Protein AF-A0A955J9H1-F1 (afdb_monomer)

Mean predicted aligned error: 7.07 Å

pLDDT: mean 87.99, std 12.72, range [28.25, 98.75]

Radius of gyration: 22.71 Å; Cα contacts (8 Å, |Δi|>4): 937; chains: 1; bounding box: 54×53×68 Å

Sequence (472 aa):
MTARARAFVGLGADEADPLRRLAEALASLDRLPETRVAAASRPRRTPYLGDDGRPLENAPLVTNAVVELSTRLAPEALLEALLHVEHQAGRVRDGRASRALDLDLLAWDQERRHGLLELPHPRLDERAFVLAPWAEVAPLFPVPWRDGDTLPVATAWARLEASDPSCAVGHEVLDPLPFPAREQPFVVLRTRAELAAWRDGLVGDVGLVPTMGALHAGHATLVQRAAACTDHVLATLFVNPLQFGAGEDLDRYPRTFDEDVALLRHHGAAAVYAPAVDDLYGPGFGTYVVPETLADLHEGAVRPGHFRGVLTIVLKLWMRARPSQAFFAWKDAQQLALVRRMVEDLDLPGRLVACPTRHAADGLALSSRNRYLDDSARARAARFPAALEEAATAIAAGAERDDALASLEARLRADGLAPDYVDLVHPERFLPVAPSSEPALLVAAVRVDGVRLLDNRFVADGTRVAVRGGSA

Nearest PDB structures (foldseek):
  3mxt-assembly1_A  TM=9.522E-01  e=4.681E-28  Campylobacter jejuni subsp. jejuni NCTC 11168 = ATCC 700819
  2x3f-assembly1_A  TM=9.465E-01  e=2.801E-28  Staphylococcus aureus subsp. aureus MRSA252
  2ejc-assembly1_A-2  TM=9.567E-01  e=3.140E-28  Thermotoga maritima
  3ag6-assembly1_B  TM=9.422E-01  e=2.646E-28  Staphylococcus aureus subsp. aureus NCTC 8325
  7tot-assembly1_B  TM=8.188E-01  e=1.124E-28  Bartonella henselae str. Houston-1

Foldseek 3Di:
DDAWKKWKKKKKFQDPCQLVLVLLLQVLQCVPPQKHFQDKFFWWWDFDADPQLAHDPPGGTMIMMMIIMGGPDDPVRSVVSSVVSQVVLPDDPDDPDGRSMDIDGQAIHPDQDDPPDGPNPPPPLSHLSRLVNVCQFFQQRWDADPPRDIGRSVLSNLVSCLVPVNSCPRGDGHDHRDHDWDADAEEEAAALVSLLVVLVPDDWFEEEEEDQDLDDVQSLSQLLNRVRNIVAYEYEHHLQPQLADVPGCSVVQDDPPVVRSVSNNRSGHNYYYYYDNCSLQPPPRDDWDDDPPLLCDDVNVVRPRNLRSLLRVVVVCCVSNVGQEYEDECQPQSSLLSNLCSCVVVVRHHYYHYGYFDADPLRQGDDSLLVVDDPLLNVLSSCLRVLQVVLLSCVQSPHAQVVSQVVSCVVCVVSQWHWPDWAKAQRNNRHHDDQDQGWIKIWTWTDHPNRIGIGIDTHNHHHGNDDPPDDD

Structure (mmCIF, N/CA/C/O backbone):
data_AF-A0A955J9H1-F1
#
_entry.id   AF-A0A955J9H1-F1
#
loop_
_atom_site.group_PDB
_atom_site.id
_atom_site.type_symbol
_atom_site.label_atom_id
_atom_site.label_alt_id
_atom_site.label_comp_id
_atom_site.label_asym_id
_atom_site.label_entity_id
_atom_site.label_seq_id
_atom_site.pdbx_PDB_ins_code
_atom_site.Cartn_x
_atom_site.Cartn_y
_atom_site.Cartn_z
_atom_site.occupancy
_atom_site.B_iso_or_equiv
_atom_site.auth_seq_id
_atom_site.auth_comp_id
_atom_site.auth_asym_id
_atom_site.auth_atom_id
_atom_site.pdbx_PDB_model_num
ATOM 1 N N . MET A 1 1 ? -24.949 6.489 8.539 1.00 51.16 1 MET A N 1
ATOM 2 C CA . MET A 1 1 ? -23.861 6.305 9.524 1.00 51.16 1 MET A CA 1
ATOM 3 C C . MET A 1 1 ? -22.796 7.343 9.225 1.00 51.16 1 MET A C 1
ATOM 5 O O . MET A 1 1 ? -22.542 7.580 8.050 1.00 51.16 1 MET A O 1
ATOM 9 N N . THR A 1 2 ? -22.235 7.989 10.244 1.00 59.22 2 THR A N 1
ATOM 10 C CA . THR A 1 2 ? -21.096 8.904 10.088 1.00 59.22 2 THR A CA 1
ATOM 11 C C . THR A 1 2 ? -19.901 8.146 9.505 1.00 59.22 2 THR A C 1
ATOM 13 O O . THR A 1 2 ? -19.651 6.987 9.857 1.00 59.22 2 THR A O 1
ATOM 16 N N . ALA A 1 3 ? -19.209 8.768 8.548 1.00 73.75 3 ALA A N 1
ATOM 17 C CA . ALA A 1 3 ? -18.000 8.201 7.964 1.00 73.75 3 ALA A CA 1
ATOM 18 C C . ALA A 1 3 ? -16.919 8.063 9.047 1.00 73.75 3 ALA A C 1
ATOM 20 O O . ALA A 1 3 ? -16.860 8.875 9.968 1.00 73.75 3 ALA A O 1
ATOM 21 N N . ARG A 1 4 ? -16.083 7.025 8.950 1.00 87.19 4 ARG A N 1
ATOM 22 C CA . ARG A 1 4 ? -14.901 6.908 9.809 1.00 87.19 4 ARG A CA 1
ATOM 23 C C . ARG A 1 4 ? -13.871 7.951 9.368 1.00 87.19 4 ARG A C 1
ATOM 25 O O . ARG A 1 4 ? -13.533 7.983 8.185 1.00 87.19 4 ARG A O 1
ATOM 32 N N . ALA A 1 5 ? -13.381 8.742 10.310 1.00 91.12 5 ALA A N 1
ATOM 33 C CA . ALA A 1 5 ? -12.280 9.675 10.130 1.00 91.12 5 ALA A CA 1
ATOM 34 C C . ALA A 1 5 ? -10.930 8.965 10.266 1.00 91.12 5 ALA A C 1
ATOM 36 O O . ALA A 1 5 ? -10.825 7.900 10.892 1.00 91.12 5 ALA A O 1
ATOM 37 N N . ARG A 1 6 ? -9.893 9.566 9.686 1.00 93.19 6 ARG A N 1
ATOM 38 C CA . ARG A 1 6 ? -8.493 9.164 9.843 1.00 93.19 6 ARG A CA 1
ATOM 39 C C . ARG A 1 6 ? -7.870 9.999 10.953 1.00 93.19 6 ARG A C 1
ATOM 41 O O . ARG A 1 6 ? -7.799 11.214 10.827 1.00 93.19 6 ARG A O 1
ATOM 48 N N . ALA A 1 7 ? -7.380 9.369 12.010 1.00 95.38 7 ALA A N 1
ATOM 49 C CA . ALA A 1 7 ? -6.625 10.050 13.058 1.00 95.38 7 ALA A CA 1
ATOM 50 C C . ALA A 1 7 ? -5.204 9.495 13.133 1.00 95.38 7 ALA A C 1
ATOM 52 O O . ALA A 1 7 ? -4.995 8.303 12.924 1.00 95.38 7 ALA A O 1
ATOM 53 N N . PHE A 1 8 ? -4.228 10.341 13.434 1.00 96.62 8 PHE A N 1
ATOM 54 C CA . PHE A 1 8 ? -2.826 9.949 13.562 1.00 96.62 8 PHE A CA 1
ATOM 55 C C . PHE A 1 8 ? -2.369 10.189 14.985 1.00 96.62 8 PHE A C 1
ATOM 57 O O . PHE A 1 8 ? -2.583 11.273 15.518 1.00 96.62 8 PHE A O 1
ATOM 64 N N . VAL A 1 9 ? -1.753 9.182 15.592 1.00 96.75 9 VAL A N 1
ATOM 65 C CA . VAL A 1 9 ? -1.289 9.225 16.976 1.00 96.75 9 VAL A CA 1
ATOM 66 C C . VAL A 1 9 ? 0.200 8.912 17.007 1.00 96.75 9 VAL A C 1
ATOM 68 O O . VAL A 1 9 ? 0.635 7.898 16.461 1.00 96.75 9 VAL A O 1
ATOM 71 N N . GLY A 1 10 ? 0.977 9.798 17.620 1.00 95.56 10 GLY A N 1
ATOM 72 C CA . GLY A 1 10 ? 2.379 9.581 17.940 1.00 95.56 10 GLY A CA 1
ATOM 73 C C . GLY A 1 10 ? 2.474 8.781 19.228 1.00 95.56 10 GLY A C 1
ATOM 74 O O . GLY A 1 10 ? 1.775 9.079 20.190 1.00 95.56 10 GLY A O 1
ATOM 75 N N . LEU A 1 11 ? 3.300 7.744 19.226 1.00 94.50 11 LEU A N 1
ATOM 76 C CA . LEU A 1 11 ? 3.568 6.892 20.373 1.00 94.50 11 LEU A CA 1
ATOM 77 C C . LEU A 1 11 ? 5.022 7.098 20.791 1.00 94.50 11 LEU A C 1
ATOM 79 O O . LEU A 1 11 ? 5.898 7.025 19.931 1.00 94.50 11 LEU A O 1
ATOM 83 N N . GLY A 1 12 ? 5.281 7.273 22.085 1.00 92.69 12 GLY A N 1
ATOM 84 C CA . GLY A 1 12 ? 6.629 7.363 22.652 1.00 92.69 12 GLY A CA 1
ATOM 85 C C . GLY A 1 12 ? 6.769 6.573 23.955 1.00 92.69 12 GLY A C 1
ATOM 86 O O . GLY A 1 12 ? 5.872 6.606 24.796 1.00 92.69 12 GLY A O 1
ATOM 87 N N . ALA A 1 13 ? 7.886 5.864 24.134 1.00 90.75 13 ALA A N 1
ATOM 88 C CA . ALA A 1 13 ? 8.219 5.164 25.381 1.00 90.75 13 ALA A CA 1
ATOM 89 C C . ALA A 1 13 ? 9.740 5.104 25.624 1.00 90.75 13 ALA A C 1
ATOM 91 O O . ALA A 1 13 ? 10.508 4.887 24.681 1.00 90.75 13 ALA A O 1
ATOM 92 N N . ASP A 1 14 ? 10.170 5.261 26.882 1.00 83.88 14 ASP A N 1
ATOM 93 C CA . ASP A 1 14 ? 11.590 5.286 27.295 1.00 83.88 14 ASP A CA 1
ATOM 94 C C . ASP A 1 14 ? 11.949 4.325 28.458 1.00 83.88 14 ASP A C 1
ATOM 96 O O . ASP A 1 14 ? 13.056 4.381 28.993 1.00 83.88 14 ASP A O 1
ATOM 100 N N . GLU A 1 15 ? 11.039 3.417 28.836 1.00 75.12 15 GLU A N 1
ATOM 101 C CA . GLU A 1 15 ? 11.240 2.416 29.901 1.00 75.12 15 GLU A CA 1
ATOM 102 C C . GLU A 1 15 ? 12.086 1.195 29.476 1.00 75.12 15 GLU A C 1
ATOM 104 O O . GLU A 1 15 ? 12.476 1.046 28.322 1.00 75.12 15 GLU A O 1
ATOM 109 N N . ALA A 1 16 ? 12.334 0.270 30.420 1.00 72.06 16 ALA A N 1
ATOM 110 C CA . ALA A 1 16 ? 13.153 -0.936 30.240 1.00 72.06 16 ALA A CA 1
ATOM 111 C C . ALA A 1 16 ? 12.717 -1.865 29.083 1.00 72.06 16 ALA A C 1
ATOM 113 O O . ALA A 1 16 ? 13.555 -2.593 28.553 1.00 72.06 16 ALA A O 1
ATOM 114 N N . ASP A 1 17 ? 11.438 -1.846 28.684 1.00 86.94 17 ASP A N 1
ATOM 115 C CA . ASP A 1 17 ? 10.927 -2.584 27.519 1.00 86.94 17 ASP A CA 1
ATOM 116 C C . ASP A 1 17 ? 9.950 -1.717 26.699 1.00 86.94 17 ASP A C 1
ATOM 118 O O . ASP A 1 17 ? 8.722 -1.849 26.813 1.00 86.94 17 ASP A O 1
ATOM 122 N N . PRO A 1 18 ? 10.480 -0.790 25.881 1.00 89.75 18 PRO A N 1
ATOM 123 C CA . PRO A 1 18 ? 9.659 0.182 25.180 1.00 89.75 18 PRO A CA 1
ATOM 124 C C . PRO A 1 18 ? 8.879 -0.465 24.026 1.00 89.75 18 PRO A C 1
ATOM 126 O O . PRO A 1 18 ? 7.766 -0.044 23.734 1.00 89.75 18 PRO A O 1
ATOM 129 N N . LEU A 1 19 ? 9.395 -1.534 23.405 1.00 91.56 19 LEU A N 1
ATOM 130 C CA . LEU A 1 19 ? 8.695 -2.238 22.325 1.00 91.56 19 LEU A CA 1
ATOM 131 C C . LEU A 1 19 ? 7.434 -2.940 22.823 1.00 91.56 19 LEU A C 1
ATOM 133 O O . LEU A 1 19 ? 6.373 -2.792 22.213 1.00 91.56 19 LEU A O 1
ATOM 137 N N . ARG A 1 20 ? 7.523 -3.664 23.946 1.00 91.38 20 ARG A N 1
ATOM 138 C CA . ARG A 1 20 ? 6.343 -4.271 24.572 1.00 91.38 20 ARG A CA 1
ATOM 139 C C . ARG A 1 20 ? 5.313 -3.209 24.934 1.00 91.38 20 ARG A C 1
ATOM 141 O O . ARG A 1 20 ? 4.128 -3.393 24.673 1.00 91.38 20 ARG A O 1
ATOM 148 N N . ARG A 1 21 ? 5.765 -2.075 25.468 1.00 91.50 21 ARG A N 1
ATOM 149 C CA . ARG A 1 21 ? 4.890 -0.965 25.841 1.00 91.50 21 ARG A CA 1
ATOM 150 C C . ARG A 1 21 ? 4.154 -0.366 24.641 1.00 91.50 21 ARG A C 1
ATOM 152 O O . ARG A 1 21 ? 2.946 -0.152 24.712 1.00 91.50 21 ARG A O 1
ATOM 159 N N . LEU A 1 22 ? 4.850 -0.145 23.525 1.00 94.00 22 LEU A N 1
ATOM 160 C CA . LEU A 1 22 ? 4.216 0.322 22.290 1.00 94.00 22 LEU A CA 1
ATOM 161 C C . LEU A 1 22 ? 3.229 -0.711 21.723 1.00 94.00 22 LEU A C 1
ATOM 163 O O . LEU A 1 22 ? 2.167 -0.336 21.227 1.00 94.00 22 LEU A O 1
ATOM 167 N N . ALA A 1 23 ? 3.535 -2.007 21.830 1.00 93.38 23 ALA A N 1
ATOM 168 C CA . ALA A 1 23 ? 2.625 -3.078 21.425 1.00 93.38 23 ALA A CA 1
ATOM 169 C C . ALA A 1 23 ? 1.344 -3.116 22.284 1.00 93.38 23 ALA A C 1
ATOM 171 O O . ALA A 1 23 ? 0.240 -3.243 21.752 1.00 93.38 23 ALA A O 1
ATOM 172 N N . GLU A 1 24 ? 1.469 -2.956 23.603 1.00 93.12 24 GLU A N 1
ATOM 173 C CA . GLU A 1 24 ? 0.333 -2.846 24.528 1.00 93.12 24 GLU A CA 1
ATOM 174 C C . GLU A 1 24 ? -0.518 -1.602 24.239 1.00 93.12 24 GLU A C 1
ATOM 176 O O . GLU A 1 24 ? -1.750 -1.682 24.246 1.00 93.12 24 GLU A O 1
ATOM 181 N N . ALA A 1 25 ? 0.125 -0.470 23.932 1.00 94.19 25 ALA A N 1
ATOM 182 C CA . ALA A 1 25 ? -0.559 0.750 23.520 1.00 94.19 25 ALA A CA 1
ATOM 183 C C . ALA A 1 25 ? -1.367 0.518 22.237 1.00 94.19 25 ALA A C 1
ATOM 185 O O . ALA A 1 25 ? -2.558 0.820 22.205 1.00 94.19 25 ALA A O 1
ATOM 186 N N . LEU A 1 26 ? -0.767 -0.102 21.215 1.00 95.00 26 LEU A N 1
ATOM 187 C CA . LEU A 1 26 ? -1.441 -0.425 19.956 1.00 95.00 26 LEU A CA 1
ATOM 188 C C . LEU A 1 26 ? -2.680 -1.309 20.173 1.00 95.00 26 LEU A C 1
ATOM 190 O O . LEU A 1 26 ? -3.746 -1.031 19.624 1.00 95.00 26 LEU A O 1
ATOM 194 N N . ALA A 1 27 ? -2.565 -2.338 21.018 1.00 93.69 27 ALA A N 1
ATOM 195 C CA . ALA A 1 27 ? -3.685 -3.210 21.367 1.00 93.69 27 ALA A CA 1
ATOM 196 C C . ALA A 1 27 ? -4.795 -2.469 22.135 1.00 93.69 27 ALA A C 1
ATOM 198 O O . ALA A 1 27 ? -5.977 -2.756 21.953 1.00 93.69 27 ALA A O 1
ATOM 199 N N . SER A 1 28 ? -4.440 -1.512 22.993 1.00 94.81 28 SER A N 1
ATOM 200 C CA . SER A 1 28 ? -5.416 -0.682 23.706 1.00 94.81 28 SER A CA 1
ATOM 201 C C . SER A 1 28 ? -6.119 0.311 22.781 1.00 94.81 28 SER A C 1
ATOM 203 O O . SER A 1 28 ? -7.335 0.456 22.889 1.00 94.81 28 SER A O 1
ATOM 205 N N . LEU A 1 29 ? -5.403 0.910 21.824 1.00 96.00 29 LEU A N 1
ATOM 206 C CA . LEU A 1 29 ? -5.981 1.791 20.804 1.00 96.00 29 LEU A CA 1
ATOM 207 C C . LEU A 1 29 ? -7.007 1.065 19.920 1.00 96.00 29 LEU A C 1
ATOM 209 O O . LEU A 1 29 ? -8.056 1.629 19.619 1.00 96.00 29 LEU A O 1
ATOM 213 N N . ASP A 1 30 ? -6.754 -0.192 19.539 1.00 94.06 30 ASP A N 1
ATOM 214 C CA . ASP A 1 30 ? -7.699 -0.981 18.725 1.00 94.06 30 ASP A CA 1
ATOM 215 C C . ASP A 1 30 ? -8.951 -1.427 19.500 1.00 94.06 30 ASP A C 1
ATOM 217 O O . ASP A 1 30 ? -9.972 -1.752 18.900 1.00 94.06 30 ASP A O 1
ATOM 221 N N . ARG A 1 31 ? -8.900 -1.408 20.839 1.00 93.69 31 ARG A N 1
ATOM 222 C CA . ARG A 1 31 ? -10.051 -1.697 21.713 1.00 93.69 31 ARG A CA 1
ATOM 223 C C . ARG A 1 31 ? -10.892 -0.468 22.047 1.00 93.69 31 ARG A C 1
ATOM 225 O O . ARG A 1 31 ? -11.924 -0.613 22.706 1.00 93.69 31 ARG A O 1
ATOM 232 N N . LEU A 1 32 ? -10.473 0.726 21.628 1.00 95.06 32 LEU A N 1
ATOM 233 C CA . LEU A 1 32 ? -11.249 1.937 21.868 1.00 95.06 32 LEU A CA 1
ATOM 234 C C . LEU A 1 32 ? -12.606 1.869 21.140 1.00 95.06 32 LEU A C 1
ATOM 236 O O . LEU A 1 32 ? -12.688 1.354 20.019 1.00 95.06 32 LEU A O 1
ATOM 240 N N . PRO A 1 33 ? -13.685 2.414 21.733 1.00 92.56 33 PRO A N 1
ATOM 241 C CA . PRO A 1 33 ? -14.999 2.431 21.102 1.00 92.56 33 PRO A CA 1
ATOM 242 C C . PRO A 1 33 ? -14.963 3.043 19.699 1.00 92.56 33 PRO A C 1
ATOM 244 O O . PRO A 1 33 ? -14.331 4.072 19.463 1.00 92.56 33 PRO A O 1
ATOM 247 N N . GLU A 1 34 ? -15.634 2.374 18.757 1.00 91.56 34 GLU A N 1
ATOM 248 C CA . GLU A 1 34 ? -15.752 2.771 17.346 1.00 91.56 34 GLU A CA 1
ATOM 249 C C . GLU A 1 34 ? -14.432 3.086 16.620 1.00 91.56 34 GLU A C 1
ATOM 251 O O . GLU A 1 34 ? -14.444 3.648 15.522 1.00 91.56 34 GLU A O 1
ATOM 256 N N . THR A 1 35 ? -13.307 2.659 17.182 1.00 94.06 35 THR A N 1
ATOM 257 C CA . THR A 1 35 ? -11.957 2.955 16.715 1.00 94.06 35 THR A CA 1
ATOM 258 C C . THR A 1 35 ? -11.275 1.663 16.302 1.00 94.06 35 THR A C 1
ATOM 260 O O . THR A 1 35 ? -11.540 0.598 16.849 1.00 94.06 35 THR A O 1
ATOM 263 N N . ARG A 1 36 ? -10.445 1.741 15.267 1.00 93.44 36 ARG A N 1
ATOM 264 C CA . ARG A 1 36 ? -9.690 0.611 14.735 1.00 93.44 36 ARG A CA 1
ATOM 265 C C . ARG A 1 36 ? -8.293 1.079 14.375 1.00 93.44 36 ARG A C 1
ATOM 267 O O . ARG A 1 36 ? -8.156 2.106 13.713 1.00 93.44 36 ARG A O 1
ATOM 274 N N . VAL A 1 37 ? -7.270 0.322 14.752 1.00 94.88 37 VAL A N 1
ATOM 275 C CA . VAL A 1 37 ? -5.908 0.548 14.261 1.00 94.88 37 VAL A CA 1
ATOM 276 C C . VAL A 1 37 ? -5.871 0.166 12.788 1.00 94.88 37 VAL A C 1
ATOM 278 O O . VAL A 1 37 ? -6.208 -0.957 12.417 1.00 94.88 37 VAL A O 1
ATOM 281 N N . ALA A 1 38 ? -5.485 1.120 11.947 1.00 92.56 38 ALA A N 1
ATOM 282 C CA . ALA A 1 38 ? -5.525 1.000 10.499 1.00 92.56 38 ALA A CA 1
ATOM 283 C C . ALA A 1 38 ? -4.140 0.881 9.863 1.00 92.56 38 ALA A C 1
ATOM 285 O O . ALA A 1 38 ? -4.013 0.291 8.792 1.00 92.56 38 ALA A O 1
ATOM 286 N N . ALA A 1 39 ? -3.108 1.423 10.498 1.00 91.81 39 ALA A N 1
ATOM 287 C CA . ALA A 1 39 ? -1.712 1.197 10.143 1.00 91.81 39 ALA A CA 1
ATOM 288 C C . ALA A 1 39 ? -0.812 1.593 11.320 1.00 91.81 39 ALA A C 1
ATOM 290 O O . ALA A 1 39 ? -1.215 2.382 12.172 1.00 91.81 39 ALA A O 1
ATOM 291 N N . ALA A 1 40 ? 0.406 1.062 11.355 1.00 94.00 40 ALA A N 1
ATOM 292 C CA . ALA A 1 40 ? 1.434 1.450 12.312 1.00 94.00 40 ALA A CA 1
ATOM 293 C C . ALA A 1 40 ? 2.795 1.468 11.609 1.00 94.00 40 ALA A C 1
ATOM 295 O O . ALA A 1 40 ? 3.090 0.568 10.815 1.00 94.00 40 ALA A O 1
ATOM 296 N N . SER A 1 41 ? 3.605 2.487 11.889 1.00 93.06 41 SER A N 1
ATOM 297 C CA . SER A 1 41 ? 4.987 2.557 11.420 1.00 93.06 41 SER A CA 1
ATOM 298 C C . SER A 1 41 ? 5.837 1.486 12.099 1.00 93.06 41 SER A C 1
ATOM 300 O O . SER A 1 41 ? 5.479 0.957 13.159 1.00 93.06 41 SER A O 1
ATOM 302 N N . ARG A 1 42 ? 7.022 1.211 11.551 1.00 91.19 42 ARG A N 1
ATOM 303 C CA . ARG A 1 42 ? 8.062 0.563 12.353 1.00 91.19 42 ARG A CA 1
ATOM 304 C C . ARG A 1 42 ? 8.459 1.501 13.502 1.00 91.19 42 ARG A C 1
ATOM 306 O O . ARG A 1 42 ? 8.536 2.718 13.284 1.00 91.19 42 ARG A O 1
ATOM 313 N N . PRO A 1 43 ? 8.687 0.979 14.719 1.00 92.69 43 PRO A N 1
ATOM 314 C CA . PRO A 1 43 ? 9.240 1.779 15.797 1.00 92.69 43 PRO A CA 1
ATOM 315 C C . PRO A 1 43 ? 10.642 2.250 15.434 1.00 92.69 43 PRO A C 1
ATOM 317 O O . PRO A 1 43 ? 11.403 1.536 14.779 1.00 92.69 43 PRO A O 1
ATOM 320 N N . ARG A 1 44 ? 10.989 3.450 15.878 1.00 91.81 44 ARG A N 1
ATOM 321 C CA . ARG A 1 44 ? 12.310 4.041 15.698 1.00 91.81 44 ARG A CA 1
ATOM 322 C C . ARG A 1 44 ? 12.858 4.428 17.052 1.00 91.81 44 ARG A C 1
ATOM 324 O O . ARG A 1 44 ? 12.179 5.130 17.798 1.00 91.81 44 ARG A O 1
ATOM 331 N N . ARG A 1 45 ? 14.070 3.992 17.377 1.00 90.12 45 ARG A N 1
ATOM 332 C CA . ARG A 1 45 ? 14.798 4.592 18.499 1.00 90.12 45 ARG A CA 1
ATOM 333 C C . ARG A 1 45 ? 15.361 5.916 18.035 1.00 90.12 45 ARG A C 1
ATOM 335 O O . ARG A 1 45 ? 15.885 5.978 16.935 1.00 90.12 45 ARG A O 1
ATOM 342 N N . THR A 1 46 ? 15.207 6.955 18.841 1.00 87.19 46 THR A N 1
ATOM 343 C CA . THR A 1 46 ? 15.736 8.294 18.575 1.00 87.19 46 THR A CA 1
ATOM 344 C C . THR A 1 46 ? 16.220 8.906 19.891 1.00 87.19 46 THR A C 1
ATOM 346 O O . THR A 1 46 ? 15.663 8.588 20.945 1.00 87.19 46 THR A O 1
ATOM 349 N N . PRO A 1 47 ? 17.229 9.787 19.885 1.00 83.06 47 PRO A N 1
ATOM 350 C CA . PRO A 1 47 ? 17.601 10.536 21.085 1.00 83.06 47 PRO A CA 1
ATOM 351 C C . PRO A 1 47 ? 16.471 11.481 21.523 1.00 83.06 47 PRO A C 1
ATOM 353 O O . PRO A 1 47 ? 15.647 11.897 20.703 1.00 83.06 47 PRO A O 1
ATOM 356 N N . TYR A 1 48 ? 16.437 11.855 22.807 1.00 80.81 48 TYR A N 1
ATOM 357 C CA . TYR A 1 48 ? 15.605 12.982 23.237 1.00 80.81 48 TYR A CA 1
ATOM 358 C C . TYR A 1 48 ? 16.024 14.263 22.515 1.00 80.81 48 T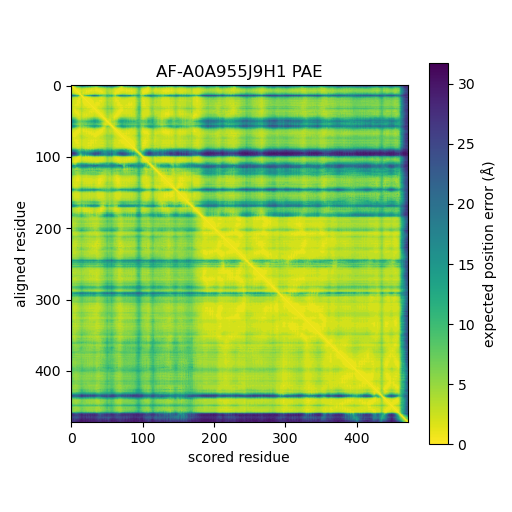YR A C 1
ATOM 360 O O . TYR A 1 48 ? 17.213 14.577 22.441 1.00 80.81 48 TYR A O 1
ATOM 368 N N . LEU A 1 49 ? 15.036 15.016 22.032 1.00 76.75 49 LEU A N 1
ATOM 369 C CA . LEU A 1 49 ? 15.263 16.319 21.417 1.00 76.75 49 LEU A CA 1
ATOM 370 C C . LEU A 1 49 ? 15.091 17.446 22.439 1.00 76.75 49 LEU A C 1
ATOM 372 O O . LEU A 1 49 ? 14.207 17.393 23.300 1.00 76.75 49 LEU A O 1
ATOM 376 N N . GLY A 1 50 ? 15.948 18.459 22.333 1.00 70.81 50 GLY A N 1
ATOM 377 C CA . GLY A 1 50 ? 15.833 19.717 23.055 1.00 70.81 50 GLY A CA 1
ATOM 378 C C . GLY A 1 50 ? 14.703 20.591 22.513 1.00 70.81 50 GLY A C 1
ATOM 379 O O . GLY A 1 50 ? 14.057 20.278 21.511 1.00 70.81 50 GLY A O 1
ATOM 380 N N . ASP A 1 51 ? 14.474 21.729 23.170 1.00 70.00 51 ASP A N 1
ATOM 381 C CA . ASP A 1 51 ? 13.460 22.701 22.740 1.00 70.00 51 ASP A CA 1
ATOM 382 C C . ASP A 1 51 ? 13.792 23.345 21.379 1.00 70.00 51 ASP A C 1
ATOM 384 O O . ASP A 1 51 ? 12.922 23.965 20.777 1.00 70.00 51 ASP A O 1
ATOM 388 N N . ASP A 1 52 ? 15.020 23.179 20.887 1.00 67.62 52 ASP A N 1
ATOM 389 C CA . ASP A 1 52 ? 15.515 23.589 19.570 1.00 67.62 52 ASP A CA 1
ATOM 390 C C . ASP A 1 52 ? 15.390 22.490 18.494 1.00 67.62 52 ASP A C 1
ATOM 392 O O . ASP A 1 52 ? 15.843 22.685 17.367 1.00 67.62 52 ASP A O 1
ATOM 396 N N . GLY A 1 53 ? 14.796 21.337 18.830 1.00 67.88 53 GLY A N 1
ATOM 397 C CA . GLY A 1 53 ? 14.620 20.209 17.912 1.00 67.88 53 GLY A CA 1
ATOM 398 C C . GLY A 1 53 ? 15.886 19.376 17.684 1.00 67.88 53 GLY A C 1
ATOM 399 O O . GLY A 1 53 ? 15.872 18.478 16.845 1.00 67.88 53 GLY A O 1
ATOM 400 N N . ARG A 1 54 ? 16.975 19.628 18.422 1.00 73.25 54 ARG A N 1
ATOM 401 C CA . ARG A 1 54 ? 18.249 18.910 18.252 1.00 73.25 54 ARG A CA 1
ATOM 402 C C . ARG A 1 54 ? 18.428 17.799 19.284 1.00 73.25 54 ARG A C 1
ATOM 404 O O . ARG A 1 54 ? 17.949 17.948 20.410 1.00 73.25 54 ARG A O 1
ATOM 411 N N . PRO A 1 55 ? 19.135 16.702 18.950 1.00 74.62 55 PRO A N 1
ATOM 412 C CA . PRO A 1 55 ? 19.502 15.681 19.924 1.00 74.62 55 PRO A CA 1
ATOM 413 C C . PRO A 1 55 ? 20.215 16.282 21.137 1.00 74.62 55 PRO A C 1
ATOM 415 O O . PRO A 1 55 ? 21.225 16.971 20.995 1.00 74.62 55 PRO A O 1
ATOM 418 N N . LEU A 1 56 ? 19.706 16.003 22.335 1.00 75.81 56 LEU A N 1
ATOM 419 C CA . LEU A 1 56 ? 20.389 16.349 23.576 1.00 75.81 56 LEU A CA 1
ATOM 420 C C . LEU A 1 56 ? 21.658 15.493 23.720 1.00 75.81 56 LEU A C 1
ATOM 422 O O . LEU A 1 56 ? 21.659 14.288 23.453 1.00 75.81 56 LEU A O 1
ATOM 426 N N . GLU A 1 57 ? 22.752 16.114 24.153 1.00 74.06 57 GLU A N 1
ATOM 427 C CA . GLU A 1 57 ? 24.026 15.421 24.336 1.00 74.06 57 GLU A CA 1
ATOM 428 C C . GLU A 1 57 ? 23.896 14.332 25.419 1.00 74.06 57 GLU A C 1
ATOM 430 O O . GLU A 1 57 ? 23.377 14.586 26.506 1.00 74.06 57 GLU A O 1
ATOM 435 N N . ASN A 1 58 ? 24.351 13.108 25.121 1.00 73.69 58 ASN A N 1
ATOM 436 C CA . ASN A 1 58 ? 24.227 11.926 25.993 1.00 73.69 58 ASN A CA 1
ATOM 437 C C . ASN A 1 58 ? 22.787 11.590 26.428 1.00 73.69 58 ASN A C 1
ATOM 439 O O . ASN A 1 58 ? 22.568 11.002 27.490 1.00 73.69 58 ASN A O 1
ATOM 443 N N . ALA A 1 59 ? 21.798 11.960 25.617 1.00 74.00 59 ALA A N 1
ATOM 444 C CA . ALA A 1 59 ? 20.408 11.682 25.918 1.00 74.00 59 ALA A CA 1
ATOM 445 C C . ALA A 1 59 ? 20.072 10.184 25.910 1.00 74.00 59 ALA A C 1
ATOM 447 O O . ALA A 1 59 ? 20.577 9.444 25.059 1.00 74.00 59 ALA A O 1
ATOM 448 N N . PRO A 1 60 ? 19.154 9.735 26.787 1.00 78.56 60 PRO A N 1
ATOM 449 C CA . PRO A 1 60 ? 18.569 8.415 26.645 1.00 78.56 60 PRO A CA 1
ATOM 450 C C . PRO A 1 60 ? 17.809 8.303 25.315 1.00 78.56 60 PRO A C 1
ATOM 452 O O . PRO A 1 60 ? 17.307 9.292 24.771 1.00 78.56 60 PRO A O 1
ATOM 455 N N . LEU A 1 61 ? 17.738 7.080 24.790 1.00 85.50 61 LEU A N 1
ATOM 456 C CA . LEU A 1 61 ? 16.966 6.783 23.589 1.00 85.50 61 LEU A CA 1
ATOM 457 C C . LEU A 1 61 ? 15.493 6.589 23.948 1.00 85.50 61 LEU A C 1
ATOM 459 O O . LEU A 1 61 ? 15.162 5.871 24.890 1.00 85.50 61 LEU A O 1
ATOM 463 N N . VAL A 1 62 ? 14.620 7.175 23.140 1.00 88.00 62 VAL A N 1
ATOM 464 C CA . VAL A 1 62 ? 13.169 6.986 23.179 1.00 88.00 62 VAL A CA 1
ATOM 465 C C . VAL A 1 62 ? 12.771 6.163 21.971 1.00 88.00 62 VAL A C 1
ATOM 467 O O . VAL A 1 62 ? 13.273 6.384 20.870 1.00 88.00 62 VAL A O 1
ATOM 470 N N . THR A 1 63 ? 11.865 5.211 22.158 1.00 92.31 63 THR A N 1
ATOM 471 C CA . THR A 1 63 ? 11.266 4.494 21.031 1.00 92.31 63 THR A CA 1
ATOM 472 C C . THR A 1 63 ? 9.982 5.197 20.622 1.00 92.31 63 THR A C 1
ATOM 474 O O . THR A 1 63 ? 9.057 5.300 21.426 1.00 92.31 63 THR A O 1
ATOM 477 N N . ASN A 1 64 ? 9.933 5.658 19.375 1.00 93.56 64 ASN A N 1
ATOM 478 C CA . ASN A 1 64 ? 8.822 6.398 18.796 1.00 93.56 64 ASN A CA 1
ATOM 479 C C . ASN A 1 64 ? 8.170 5.623 17.647 1.00 93.56 64 ASN A C 1
ATOM 481 O O . ASN A 1 64 ? 8.851 4.942 16.879 1.00 93.56 64 ASN A O 1
ATOM 485 N N . ALA A 1 65 ? 6.856 5.740 17.498 1.00 95.00 65 ALA A N 1
ATOM 486 C CA . ALA A 1 65 ? 6.112 5.210 16.358 1.00 95.00 65 ALA A CA 1
ATOM 487 C C . ALA A 1 65 ? 4.932 6.126 16.016 1.00 95.00 65 ALA A C 1
ATOM 489 O O . ALA A 1 65 ? 4.506 6.932 16.838 1.00 95.00 65 ALA A O 1
ATOM 490 N N . VAL A 1 66 ? 4.379 5.987 14.812 1.00 96.38 66 VAL A N 1
ATOM 491 C CA . VAL A 1 66 ? 3.128 6.652 14.424 1.00 96.38 66 VAL A CA 1
ATOM 492 C C . VAL A 1 66 ? 2.102 5.600 14.050 1.00 96.38 66 VAL A C 1
ATOM 494 O O . VAL A 1 66 ? 2.389 4.658 13.310 1.00 96.38 66 VAL A O 1
ATOM 497 N N . VAL A 1 67 ? 0.894 5.767 14.574 1.00 96.50 67 VAL A N 1
ATOM 498 C CA . VAL A 1 67 ? -0.246 4.888 14.335 1.00 96.50 67 VAL A CA 1
ATOM 499 C C . VAL A 1 67 ? -1.342 5.685 13.658 1.00 96.50 67 VAL A C 1
ATOM 501 O O . VAL A 1 67 ? -1.676 6.790 14.075 1.00 96.50 67 VAL A O 1
ATOM 504 N N . GLU A 1 68 ? -1.927 5.106 12.620 1.00 96.25 68 GLU A N 1
ATOM 505 C CA . GLU A 1 68 ? -3.152 5.617 12.030 1.00 96.25 68 GLU A CA 1
ATOM 506 C C . GLU A 1 68 ? -4.350 4.840 12.566 1.00 96.25 68 GLU A C 1
ATOM 508 O O . GLU A 1 68 ? -4.383 3.607 12.533 1.00 96.25 68 GLU A O 1
ATOM 513 N N . LEU A 1 69 ? -5.354 5.577 13.019 1.00 96.25 69 LEU A N 1
ATOM 514 C CA . LEU A 1 69 ? -6.625 5.084 13.514 1.00 96.25 69 LEU A CA 1
ATOM 515 C C . LEU A 1 69 ? -7.737 5.415 12.518 1.00 96.25 69 LEU A C 1
ATOM 517 O O . LEU A 1 69 ? -7.778 6.499 11.937 1.00 96.25 69 LEU A O 1
ATOM 521 N N . SER A 1 70 ? -8.678 4.490 12.363 1.00 94.19 70 SER A N 1
ATOM 522 C CA . SER A 1 70 ? -9.966 4.722 11.718 1.00 94.19 70 SER A CA 1
ATOM 523 C C . SER A 1 70 ? -11.046 4.774 12.792 1.00 94.19 70 SER A C 1
ATOM 525 O O . SER A 1 70 ? -11.355 3.755 13.415 1.00 94.19 70 SER A O 1
ATOM 527 N N . THR A 1 71 ? -11.612 5.952 13.041 1.00 94.62 71 THR A N 1
ATOM 528 C CA . THR A 1 71 ? -12.489 6.185 14.197 1.00 94.62 71 THR A CA 1
ATOM 529 C C . THR A 1 71 ? -13.752 6.956 13.834 1.00 94.62 71 THR A C 1
ATOM 531 O O . THR A 1 71 ? -13.778 7.688 12.850 1.00 94.62 71 THR A O 1
ATOM 534 N N . ARG A 1 72 ? -14.821 6.776 14.613 1.00 92.88 72 ARG A N 1
ATOM 535 C CA . ARG A 1 72 ? -16.004 7.657 14.586 1.00 92.88 72 ARG A CA 1
ATOM 536 C C . ARG A 1 72 ? -16.051 8.626 15.768 1.00 92.88 72 ARG A C 1
ATOM 538 O O . ARG A 1 72 ? -16.983 9.421 15.851 1.00 92.88 72 ARG A O 1
ATOM 545 N N . LEU A 1 73 ? -15.071 8.558 16.668 1.00 93.31 73 LEU A N 1
ATOM 546 C CA . LEU A 1 73 ? -14.954 9.493 17.777 1.00 93.31 73 LEU A CA 1
ATOM 547 C C . LEU A 1 73 ? -14.586 10.886 17.249 1.00 93.31 73 LEU A C 1
ATOM 549 O O . LEU A 1 73 ? -13.767 11.022 16.335 1.00 93.31 73 LEU A O 1
ATOM 553 N N . ALA A 1 74 ? -15.182 11.911 17.857 1.00 91.69 74 ALA A N 1
ATOM 554 C CA . ALA A 1 74 ? -14.751 13.293 17.673 1.00 91.69 74 ALA A CA 1
ATOM 555 C C . ALA A 1 74 ? -13.330 13.495 18.244 1.00 91.69 74 ALA A C 1
ATOM 557 O O . ALA A 1 74 ? -12.935 12.740 19.144 1.00 91.69 74 ALA A O 1
ATOM 558 N N . PRO A 1 75 ? -12.569 14.497 17.767 1.00 91.62 75 PRO A N 1
ATOM 559 C CA . PRO A 1 75 ? -11.204 14.752 18.225 1.00 91.62 75 PRO A CA 1
ATOM 560 C C . PRO A 1 75 ? -11.030 14.829 19.752 1.00 91.62 75 PRO A C 1
ATOM 562 O O . PRO A 1 75 ? -10.104 14.205 20.269 1.00 91.62 75 PRO A O 1
ATOM 565 N N . GLU A 1 76 ? -11.908 15.508 20.504 1.00 91.44 76 GLU A N 1
ATOM 566 C CA . GLU A 1 76 ? -11.781 15.592 21.972 1.00 91.44 76 GLU A CA 1
ATOM 567 C C . GLU A 1 76 ? -12.054 14.259 22.658 1.00 91.44 76 GLU A C 1
ATOM 569 O O . GLU A 1 76 ? -11.338 13.893 23.587 1.00 91.44 76 GLU A O 1
ATOM 574 N N . ALA A 1 77 ? -13.062 13.516 22.193 1.00 93.38 77 ALA A N 1
ATOM 575 C CA . ALA A 1 77 ? -13.386 12.202 22.742 1.00 93.38 77 ALA A CA 1
ATOM 576 C C . ALA A 1 77 ? -12.252 11.201 22.478 1.00 93.38 77 ALA A C 1
ATOM 578 O O . ALA A 1 77 ? -11.933 10.373 23.332 1.00 93.38 77 ALA A O 1
ATOM 579 N N . LEU A 1 78 ? -11.615 11.292 21.304 1.00 94.75 78 LEU A N 1
ATOM 580 C CA . LEU A 1 78 ? -10.419 10.515 21.011 1.00 94.75 78 LEU A CA 1
ATOM 581 C C . LEU A 1 78 ? -9.272 10.924 21.937 1.00 94.75 78 LEU A C 1
ATOM 583 O O . LEU A 1 78 ? -8.657 10.045 22.530 1.00 94.75 78 LEU A O 1
ATOM 587 N N . LEU A 1 79 ? -9.004 12.222 22.104 1.00 93.75 79 LEU A N 1
ATOM 588 C CA . LEU A 1 79 ? -7.959 12.686 23.014 1.00 93.75 79 LEU A CA 1
ATOM 589 C C . LEU A 1 79 ? -8.198 12.197 24.448 1.00 93.75 79 LEU A C 1
ATOM 591 O O . LEU A 1 79 ? -7.279 11.663 25.059 1.00 93.75 79 LEU A O 1
ATOM 595 N N . GLU A 1 80 ? -9.413 12.325 24.981 1.00 93.81 80 GLU A N 1
ATOM 596 C CA . GLU A 1 80 ? -9.761 11.826 26.316 1.00 93.81 80 GLU A CA 1
ATOM 597 C C . GLU A 1 80 ? -9.484 10.320 26.446 1.00 93.81 80 GLU A C 1
ATOM 599 O O . GLU A 1 80 ? -8.903 9.869 27.436 1.00 93.81 80 GLU A O 1
ATOM 604 N N . ALA A 1 81 ? -9.813 9.543 25.411 1.00 95.56 81 ALA A N 1
ATOM 605 C CA . ALA A 1 81 ? -9.498 8.123 25.364 1.00 95.56 81 ALA A CA 1
ATOM 606 C C . ALA A 1 81 ? -7.981 7.849 25.344 1.00 95.56 81 ALA A C 1
ATOM 608 O O . ALA A 1 81 ? -7.526 6.944 26.044 1.00 95.56 81 ALA A O 1
ATOM 609 N N . LEU A 1 82 ? -7.185 8.635 24.606 1.00 95.00 82 LEU A N 1
ATOM 610 C CA . LEU A 1 82 ? -5.719 8.528 24.618 1.00 95.00 82 LEU A CA 1
ATOM 611 C C . LEU A 1 82 ? -5.157 8.795 26.020 1.00 95.00 82 LEU A C 1
ATOM 613 O O . LEU A 1 82 ? -4.372 7.996 26.526 1.00 95.00 82 LEU A O 1
ATOM 617 N N . LEU A 1 83 ? -5.620 9.860 26.683 1.00 92.44 83 LEU A N 1
ATOM 618 C CA . LEU A 1 83 ? -5.228 10.200 28.056 1.00 92.44 83 LEU A CA 1
ATOM 619 C C . LEU A 1 83 ? -5.553 9.071 29.041 1.00 92.44 83 LEU A C 1
ATOM 621 O O . LEU A 1 83 ? -4.773 8.783 29.951 1.00 92.44 83 LEU A O 1
ATOM 625 N N . HIS A 1 84 ? -6.694 8.405 28.855 1.00 92.00 84 HIS A N 1
ATOM 626 C CA . HIS A 1 84 ? -7.061 7.252 29.666 1.00 92.00 84 HIS A CA 1
ATOM 627 C C . HIS A 1 84 ? -6.099 6.073 29.462 1.00 92.00 84 HIS A C 1
ATOM 629 O O . HIS A 1 84 ? -5.691 5.445 30.441 1.00 92.00 84 HIS A O 1
ATOM 635 N N . VAL A 1 85 ? -5.692 5.798 28.217 1.00 92.75 85 VAL A N 1
ATOM 636 C CA . VAL A 1 85 ? -4.691 4.762 27.907 1.00 92.75 85 VAL A CA 1
ATOM 637 C C . VAL A 1 85 ? -3.333 5.103 28.533 1.00 92.75 85 VAL A C 1
ATOM 639 O O . VAL A 1 85 ? -2.714 4.225 29.133 1.00 92.75 85 VAL A O 1
ATOM 642 N N . GLU A 1 86 ? -2.889 6.365 28.476 1.00 91.56 86 GLU A N 1
ATOM 643 C CA . GLU A 1 86 ? -1.660 6.810 29.158 1.00 91.56 86 GLU A CA 1
ATOM 644 C C . GLU A 1 86 ? -1.720 6.556 30.671 1.00 91.56 86 GLU A C 1
ATOM 646 O O . GLU A 1 86 ? -0.782 6.021 31.266 1.00 91.56 86 GLU A O 1
ATOM 651 N N . HIS A 1 87 ? -2.838 6.923 31.302 1.00 88.12 87 HIS A N 1
ATOM 652 C CA . HIS A 1 87 ? -3.036 6.743 32.737 1.00 88.12 87 HIS A CA 1
ATOM 653 C C . HIS A 1 87 ? -3.026 5.257 33.128 1.00 88.12 87 HIS A C 1
ATOM 655 O O . HIS A 1 87 ? -2.377 4.876 34.101 1.00 88.12 87 HIS A O 1
ATOM 661 N N . GLN A 1 88 ? -3.694 4.394 32.355 1.00 87.62 88 GLN A N 1
ATOM 662 C CA . GLN A 1 88 ? -3.664 2.941 32.567 1.00 87.62 88 GLN A CA 1
ATOM 663 C C . GLN A 1 88 ? -2.262 2.343 32.390 1.00 87.62 88 GLN A C 1
ATOM 665 O O . GLN A 1 88 ? -1.923 1.373 33.067 1.00 87.62 88 GLN A O 1
ATOM 670 N N . ALA A 1 89 ? -1.437 2.929 31.520 1.00 85.75 89 ALA A N 1
ATOM 671 C CA . ALA A 1 89 ? -0.041 2.542 31.344 1.00 85.75 89 ALA A CA 1
ATOM 672 C C . ALA A 1 89 ? 0.876 3.013 32.493 1.00 85.75 89 ALA A C 1
ATOM 674 O O . ALA A 1 89 ? 2.052 2.652 32.511 1.00 85.75 89 ALA A O 1
ATOM 675 N N . GLY A 1 90 ? 0.347 3.766 33.467 1.00 80.19 90 GLY A N 1
ATOM 676 C CA . GLY A 1 90 ? 1.069 4.220 34.656 1.00 80.19 90 GLY A CA 1
ATOM 677 C C . GLY A 1 90 ? 1.714 5.600 34.520 1.00 80.19 90 GLY A C 1
ATOM 678 O O . GLY A 1 90 ? 2.555 5.955 35.345 1.00 80.19 90 GLY A O 1
ATOM 679 N N . ARG A 1 91 ? 1.344 6.396 33.505 1.00 73.38 91 ARG A N 1
ATOM 680 C CA . ARG A 1 91 ? 1.887 7.749 33.326 1.00 73.38 91 ARG A CA 1
ATOM 681 C C . ARG A 1 91 ? 1.418 8.684 34.450 1.00 73.38 91 ARG A C 1
ATOM 683 O O . ARG A 1 91 ? 0.225 8.954 34.583 1.00 73.38 91 ARG A O 1
ATOM 690 N N . VAL A 1 92 ? 2.367 9.257 35.193 1.00 65.50 92 VAL A N 1
ATOM 691 C CA . VAL A 1 92 ? 2.139 10.342 36.164 1.00 65.50 92 VAL A CA 1
ATOM 692 C C . VAL A 1 92 ? 2.684 11.645 35.575 1.00 65.50 92 VAL A C 1
ATOM 694 O O . VAL A 1 92 ? 3.853 11.722 35.210 1.00 65.50 92 VAL A O 1
ATOM 697 N N . ARG A 1 93 ? 1.848 12.681 35.443 1.00 62.62 93 ARG A N 1
ATOM 698 C CA . ARG A 1 93 ? 2.238 13.975 34.849 1.00 62.62 93 ARG A CA 1
ATOM 699 C C . ARG A 1 93 ? 2.915 14.880 35.885 1.00 62.62 93 ARG A C 1
ATOM 701 O O . ARG A 1 93 ? 2.337 15.886 36.274 1.00 62.62 93 ARG A O 1
ATOM 708 N N . ASP A 1 94 ? 4.123 14.520 36.316 1.00 53.66 94 ASP A N 1
ATOM 709 C CA . ASP A 1 94 ? 4.933 15.308 37.263 1.00 53.66 94 ASP A CA 1
ATOM 710 C C . ASP A 1 94 ? 6.330 15.616 36.665 1.00 53.66 94 ASP A C 1
ATOM 712 O O . ASP A 1 94 ? 7.357 15.057 37.048 1.00 53.66 94 ASP A O 1
ATOM 716 N N . GLY A 1 95 ? 6.376 16.498 35.654 1.00 54.22 95 GLY A N 1
ATOM 717 C CA . GLY A 1 95 ? 7.617 16.998 35.028 1.00 54.22 95 GLY A CA 1
ATOM 718 C C . GLY A 1 95 ? 8.109 16.254 33.768 1.00 54.22 95 GLY A C 1
ATOM 719 O O . GLY A 1 95 ? 7.390 15.460 33.173 1.00 54.22 95 GLY A O 1
ATOM 720 N N . ARG A 1 96 ? 9.349 16.553 33.325 1.00 50.75 96 ARG A N 1
ATOM 721 C CA . ARG A 1 96 ? 10.025 15.965 32.133 1.00 50.75 96 ARG A CA 1
ATOM 722 C C . ARG A 1 96 ? 10.634 14.563 32.385 1.00 50.75 96 ARG A C 1
ATOM 724 O O . ARG A 1 96 ? 11.412 14.091 31.561 1.00 50.75 96 ARG A O 1
ATOM 731 N N . ALA A 1 97 ? 10.349 13.918 33.516 1.00 47.16 97 ALA A N 1
ATOM 732 C CA . ALA A 1 97 ? 10.979 12.654 33.906 1.00 47.16 97 ALA A CA 1
ATOM 733 C C . ALA A 1 97 ? 10.138 11.430 33.485 1.00 47.16 97 ALA A C 1
ATOM 735 O O . ALA A 1 97 ? 8.972 11.352 33.845 1.00 47.16 97 ALA A O 1
ATOM 736 N N . SER A 1 98 ? 10.776 10.489 32.771 1.00 52.00 98 SER A N 1
ATOM 737 C CA . SER A 1 98 ? 10.333 9.126 32.399 1.00 52.00 98 SER A CA 1
ATOM 738 C C . SER A 1 98 ? 8.941 9.003 31.751 1.00 52.00 98 SER A C 1
ATOM 740 O O . SER A 1 98 ? 7.904 9.058 32.412 1.00 52.00 98 SER A O 1
ATOM 742 N N . ARG A 1 99 ? 8.906 8.742 30.441 1.00 61.25 99 ARG A N 1
ATOM 743 C CA . ARG A 1 99 ? 7.688 8.466 29.661 1.00 61.25 99 ARG A CA 1
ATOM 744 C C . ARG A 1 99 ? 7.372 6.970 29.671 1.00 61.25 99 ARG A C 1
ATOM 746 O O . ARG A 1 99 ? 7.706 6.245 28.733 1.00 61.25 99 ARG A O 1
ATOM 753 N N . ALA A 1 100 ? 6.626 6.532 30.687 1.00 77.00 100 ALA A N 1
ATOM 754 C CA . ALA A 1 100 ? 6.038 5.190 30.690 1.00 77.00 100 ALA A CA 1
ATOM 755 C C . ALA A 1 100 ? 5.291 4.897 29.376 1.00 77.00 100 ALA A C 1
ATOM 757 O O . ALA A 1 100 ? 5.481 3.844 28.781 1.00 77.00 100 ALA A O 1
ATOM 758 N N . LEU A 1 101 ? 4.486 5.851 28.901 1.00 86.69 101 LEU A N 1
ATOM 759 C CA . LEU A 1 101 ? 3.886 5.888 27.567 1.00 86.69 101 LEU A CA 1
ATOM 760 C C . LEU A 1 101 ? 3.437 7.325 27.271 1.00 86.69 101 LEU A C 1
ATOM 762 O O . LEU A 1 101 ? 2.906 7.992 28.161 1.00 86.69 101 LEU A O 1
ATOM 766 N N . ASP A 1 102 ? 3.637 7.787 26.043 1.00 89.81 102 ASP A N 1
ATOM 767 C CA . ASP A 1 102 ? 3.244 9.104 25.533 1.00 89.81 102 ASP A CA 1
ATOM 768 C C . ASP A 1 102 ? 2.418 8.943 24.265 1.00 89.81 102 ASP A C 1
ATOM 770 O O . ASP A 1 102 ? 2.888 8.310 23.318 1.00 89.81 102 ASP A O 1
ATOM 774 N N . LEU A 1 103 ? 1.188 9.460 24.278 1.00 93.19 103 LEU A N 1
ATOM 775 C CA . LEU A 1 103 ? 0.252 9.386 23.161 1.00 93.19 103 LEU A CA 1
ATOM 776 C C . LEU A 1 103 ? -0.171 10.792 22.731 1.00 93.19 103 LEU A C 1
ATOM 778 O O . LEU A 1 103 ? -1.025 11.416 23.359 1.00 93.19 103 LEU A O 1
ATOM 782 N N . ASP A 1 104 ? 0.373 11.253 21.608 1.00 92.19 104 ASP A N 1
ATOM 783 C CA . ASP A 1 104 ? 0.060 12.564 21.040 1.00 92.19 104 ASP A CA 1
ATOM 784 C C . ASP A 1 104 ? -0.920 12.425 19.871 1.00 92.19 104 ASP A C 1
ATOM 786 O O . ASP A 1 104 ? -0.617 11.753 18.885 1.00 92.19 104 ASP A O 1
ATOM 790 N N . LEU A 1 105 ? -2.080 13.092 19.924 1.00 93.62 105 LEU A N 1
ATOM 791 C CA . LEU A 1 105 ? -2.958 13.213 18.755 1.00 93.62 105 LEU A CA 1
ATOM 792 C C . LEU A 1 105 ? -2.319 14.178 17.744 1.00 93.62 105 LEU A C 1
ATOM 794 O O . LEU A 1 105 ? -2.317 15.391 17.937 1.00 93.62 105 LEU A O 1
ATOM 798 N N . LEU A 1 106 ? -1.770 13.626 16.663 1.00 93.38 106 LEU A N 1
ATOM 799 C CA . LEU A 1 106 ? -1.000 14.358 15.661 1.00 93.38 106 LEU A CA 1
ATOM 800 C C . LEU A 1 106 ? -1.872 15.025 14.609 1.00 93.38 106 LEU A C 1
ATOM 802 O O . LEU A 1 106 ? -1.542 16.120 14.181 1.00 93.38 106 LEU A O 1
ATOM 806 N N . ALA A 1 107 ? -2.939 14.372 14.152 1.00 92.44 107 ALA A N 1
ATOM 807 C CA . ALA A 1 107 ? -3.883 14.932 13.186 1.00 92.44 107 ALA A CA 1
ATOM 808 C C . ALA A 1 107 ? -5.205 14.164 13.181 1.00 92.44 107 ALA A C 1
ATOM 810 O O . ALA A 1 107 ? -5.259 13.000 13.582 1.00 92.44 107 ALA A O 1
ATOM 811 N N . TRP A 1 108 ? -6.248 14.812 12.666 1.00 91.25 108 TRP A N 1
ATOM 812 C CA . TRP A 1 108 ? -7.570 14.238 12.440 1.00 91.25 108 TRP A CA 1
ATOM 813 C C . TRP A 1 108 ? -8.113 14.751 11.098 1.00 91.25 108 TRP A C 1
ATOM 815 O O . TRP A 1 108 ? -8.214 15.959 10.891 1.00 91.25 108 TRP A O 1
ATOM 825 N N . ASP A 1 109 ? -8.377 13.840 10.161 1.00 89.19 109 ASP A N 1
ATOM 826 C CA . ASP A 1 109 ? -8.671 14.100 8.747 1.00 89.19 109 ASP A CA 1
ATOM 827 C C . ASP A 1 109 ? -7.871 15.277 8.171 1.00 89.19 109 ASP A C 1
ATOM 829 O O . ASP A 1 109 ? -6.671 15.150 7.982 1.00 89.19 109 ASP A O 1
ATOM 833 N N . GLN A 1 110 ? -8.497 16.407 7.849 1.00 80.44 110 GLN A N 1
ATOM 834 C CA . GLN A 1 110 ? -7.826 17.632 7.385 1.00 80.44 110 GLN A CA 1
ATOM 835 C C . GLN A 1 110 ? -8.183 18.827 8.276 1.00 80.44 110 GLN A C 1
ATOM 837 O O . GLN A 1 110 ? -8.147 19.982 7.848 1.00 80.44 110 GLN A O 1
ATOM 842 N N . GLU A 1 111 ? -8.585 18.547 9.514 1.00 79.44 111 GLU A N 1
ATOM 843 C CA . GLU A 1 111 ? -9.045 19.556 10.452 1.00 79.44 111 GLU A CA 1
ATOM 844 C C . GLU A 1 111 ? -7.871 20.367 11.005 1.00 79.44 111 GLU A C 1
ATOM 846 O O . GLU A 1 111 ? -6.845 19.812 11.396 1.00 79.44 111 GLU A O 1
ATOM 851 N N . ARG A 1 112 ? -8.027 21.700 11.004 1.00 69.25 112 ARG A N 1
ATOM 852 C CA . ARG A 1 112 ? -6.973 22.640 11.421 1.00 69.25 112 ARG A CA 1
ATOM 853 C C . ARG A 1 112 ? -7.113 23.138 12.863 1.00 69.25 112 ARG A C 1
ATOM 855 O O . ARG A 1 112 ? -6.145 23.568 13.480 1.00 69.25 112 ARG A O 1
ATOM 862 N N . ARG A 1 113 ? -8.336 23.146 13.393 1.00 65.12 113 ARG A N 1
ATOM 863 C CA . ARG A 1 113 ? -8.653 23.481 14.787 1.00 65.12 113 ARG A CA 1
ATOM 864 C C . ARG A 1 113 ? -9.978 22.844 15.154 1.00 65.12 113 ARG A C 1
ATOM 866 O O . ARG A 1 113 ? -10.938 23.008 14.407 1.00 65.12 113 ARG A O 1
ATOM 873 N N . HIS A 1 114 ? -10.029 22.203 16.313 1.00 61.66 114 HIS A N 1
ATOM 874 C CA . HIS A 1 114 ? -11.259 21.649 16.863 1.00 61.66 114 HIS A CA 1
ATOM 875 C C . HIS A 1 114 ? -11.373 22.035 18.340 1.00 61.66 114 HIS A C 1
ATOM 877 O O . HIS A 1 114 ? -10.601 21.570 19.177 1.00 61.66 114 HIS A O 1
ATOM 883 N N . GLY A 1 115 ? -12.260 22.983 18.653 1.00 72.62 115 GLY A N 1
ATOM 884 C CA . GLY A 1 115 ? -12.369 23.546 20.001 1.00 72.62 115 GLY A CA 1
ATOM 885 C C . GLY A 1 115 ? -11.052 24.173 20.483 1.00 72.62 115 GLY A C 1
ATOM 886 O O . GLY A 1 115 ? -10.594 25.173 19.931 1.00 72.62 115 GLY A O 1
ATOM 887 N N . LEU A 1 116 ? -10.461 23.585 21.529 1.00 66.19 116 LEU A N 1
ATOM 888 C CA . LEU A 1 116 ? -9.160 23.979 22.095 1.00 66.19 116 LEU A CA 1
ATOM 889 C C . LEU A 1 116 ? -7.972 23.211 21.491 1.00 66.19 116 LEU A C 1
ATOM 891 O O . LEU A 1 116 ? -6.828 23.492 21.844 1.00 66.19 116 LEU A O 1
ATOM 895 N N . LEU A 1 117 ? -8.226 22.241 20.609 1.00 75.88 117 LEU A N 1
ATOM 896 C CA . LEU A 1 117 ? -7.192 21.442 19.963 1.00 75.88 117 LEU A CA 1
ATOM 897 C C . LEU A 1 117 ? -6.672 22.138 18.713 1.00 75.88 117 LEU A C 1
ATOM 899 O O . LEU A 1 117 ? -7.428 22.471 17.796 1.00 75.88 117 LEU A O 1
ATOM 903 N N . GLU A 1 118 ? -5.355 22.308 18.671 1.00 78.25 118 GLU A N 1
ATOM 904 C CA . GLU A 1 118 ? -4.627 22.681 17.466 1.00 78.25 118 GLU A CA 1
ATOM 905 C C . GLU A 1 118 ? -4.162 21.402 16.768 1.00 78.25 118 GLU A C 1
ATOM 907 O O . GLU A 1 118 ? -3.362 20.638 17.310 1.00 78.25 118 GLU A O 1
ATOM 912 N N . LEU A 1 119 ? -4.737 21.150 15.591 1.00 80.94 119 LEU A N 1
ATOM 913 C CA . LEU A 1 119 ? -4.451 19.991 14.754 1.00 80.94 119 LEU A CA 1
ATOM 914 C C . LEU A 1 119 ? -4.036 20.480 13.360 1.00 80.94 119 LEU A C 1
ATOM 916 O O . LEU A 1 119 ? -4.578 21.459 12.879 1.00 80.94 119 LEU A O 1
ATOM 920 N N . PRO A 1 120 ? -3.114 19.822 12.659 1.00 79.31 120 PRO A N 1
ATOM 921 C CA . PRO A 1 120 ? -2.139 18.888 13.193 1.00 79.31 120 PRO A CA 1
ATOM 922 C C . PRO A 1 120 ? -1.326 19.471 14.366 1.00 79.31 120 PRO A C 1
ATOM 924 O O . PRO A 1 120 ? -1.233 20.689 14.505 1.00 79.31 120 PRO A O 1
ATOM 927 N N . HIS A 1 121 ? -0.783 18.603 15.225 1.00 80.50 121 HIS A N 1
ATOM 928 C CA . HIS A 1 121 ? -0.059 18.981 16.442 1.00 80.50 121 HIS A CA 1
ATOM 929 C C . HIS A 1 121 ? 0.990 20.074 16.142 1.00 80.50 121 HIS A C 1
ATOM 931 O O . HIS A 1 121 ? 1.680 20.001 15.122 1.00 80.50 121 HIS A O 1
ATOM 937 N N . PRO A 1 122 ? 1.163 21.091 17.003 1.00 76.94 122 PRO A N 1
ATOM 938 C CA . PRO A 1 122 ? 2.096 22.180 16.731 1.00 76.94 122 PRO A CA 1
ATOM 939 C C . PRO A 1 122 ? 3.547 21.688 16.598 1.00 76.94 122 PRO A C 1
ATOM 941 O O . PRO A 1 122 ? 3.959 20.724 17.254 1.00 76.94 122 PRO A O 1
ATOM 944 N N . ARG A 1 123 ? 4.339 22.401 15.784 1.00 80.56 123 ARG A N 1
ATOM 945 C CA . ARG A 1 123 ? 5.781 22.162 15.555 1.00 80.56 123 ARG A CA 1
ATOM 946 C C . ARG A 1 123 ? 6.114 20.792 14.946 1.00 80.56 123 ARG A C 1
ATOM 948 O O . ARG A 1 123 ? 7.166 20.222 15.233 1.00 80.56 123 ARG A O 1
ATOM 955 N N . LEU A 1 124 ? 5.219 20.216 14.137 1.00 83.19 124 LEU A N 1
ATOM 956 C CA . LEU A 1 124 ? 5.504 18.972 13.403 1.00 83.19 124 LEU A CA 1
ATOM 957 C C . LEU A 1 124 ? 6.710 19.107 12.464 1.00 83.19 124 LEU A C 1
ATOM 959 O O . LEU A 1 124 ? 7.465 18.154 12.303 1.00 83.19 124 LEU A O 1
ATOM 963 N N . ASP A 1 125 ? 6.920 20.296 11.907 1.00 80.56 125 ASP A N 1
ATOM 964 C CA . ASP A 1 125 ? 8.003 20.670 10.992 1.00 80.56 125 ASP A CA 1
ATOM 965 C C . ASP A 1 125 ? 9.405 20.713 11.637 1.00 80.56 125 ASP A C 1
ATOM 967 O O . ASP A 1 125 ? 10.402 20.978 10.961 1.00 80.56 125 ASP A O 1
ATOM 971 N N . GLU A 1 126 ? 9.490 20.431 12.937 1.00 81.94 126 GLU A N 1
ATOM 972 C CA . GLU A 1 126 ? 10.731 20.323 13.711 1.00 81.94 126 GLU A CA 1
ATOM 973 C C . GLU A 1 126 ? 10.920 18.916 14.311 1.00 81.94 126 GLU A C 1
ATOM 975 O O . GLU A 1 126 ? 11.916 18.641 14.978 1.00 81.94 126 GLU A O 1
ATOM 980 N N . ARG A 1 127 ? 9.963 17.997 14.111 1.00 86.12 127 ARG A N 1
ATOM 981 C CA . ARG A 1 127 ? 9.916 16.700 14.805 1.00 86.12 127 ARG A CA 1
ATOM 982 C C . ARG A 1 127 ? 10.201 15.540 13.858 1.00 86.12 127 ARG A C 1
ATOM 984 O O . ARG A 1 127 ? 9.296 14.817 13.438 1.00 86.12 127 ARG A O 1
ATOM 991 N N . ALA A 1 128 ? 11.484 15.303 13.596 1.00 87.00 128 ALA A N 1
ATOM 992 C CA . ALA A 1 128 ? 11.968 14.160 12.814 1.00 87.00 128 ALA A CA 1
ATOM 993 C C . ALA A 1 128 ? 11.416 12.810 13.313 1.00 87.00 128 ALA A C 1
ATOM 995 O O . ALA A 1 128 ? 10.967 11.981 12.519 1.00 87.00 128 ALA A O 1
ATOM 996 N N . PHE A 1 129 ? 11.373 12.616 14.636 1.00 87.06 129 PHE A N 1
ATOM 997 C CA . PHE A 1 129 ? 10.836 11.408 15.280 1.00 87.06 129 PHE A CA 1
ATOM 998 C C . PHE A 1 129 ? 9.327 11.197 15.060 1.00 87.06 129 PHE A C 1
ATOM 1000 O O . PHE A 1 129 ? 8.827 10.116 15.355 1.00 87.06 129 PHE A O 1
ATOM 1007 N N . VAL A 1 130 ? 8.611 12.196 14.526 1.00 91.31 130 VAL A N 1
ATOM 1008 C CA . VAL A 1 130 ? 7.205 12.098 14.107 1.00 91.31 130 VAL A CA 1
ATOM 1009 C C . VAL A 1 130 ? 7.091 11.978 12.587 1.00 91.31 130 VAL A C 1
ATOM 1011 O O . VAL A 1 130 ? 6.435 11.062 12.095 1.00 91.31 130 VAL A O 1
ATOM 1014 N N . LEU A 1 131 ? 7.745 12.864 11.827 1.00 91.25 131 LEU A N 1
ATOM 1015 C CA . LEU A 1 131 ? 7.623 12.901 10.365 1.00 91.25 131 LEU A CA 1
ATOM 1016 C C . LEU A 1 131 ? 8.159 11.629 9.692 1.00 91.25 131 LEU A C 1
ATOM 1018 O O . LEU A 1 131 ? 7.492 11.084 8.814 1.00 91.25 131 LEU A O 1
ATOM 1022 N N . ALA A 1 132 ? 9.311 11.108 10.132 1.00 88.94 132 ALA A N 1
ATOM 1023 C CA . ALA A 1 132 ? 9.909 9.902 9.555 1.00 88.94 132 ALA A CA 1
ATOM 1024 C C . ALA A 1 132 ? 9.020 8.643 9.691 1.00 88.94 132 ALA A C 1
ATOM 1026 O O . ALA A 1 132 ? 8.795 7.959 8.688 1.00 88.94 132 ALA A O 1
ATOM 1027 N N . PRO A 1 133 ? 8.494 8.285 10.883 1.00 92.38 133 PRO A N 1
ATOM 1028 C CA . PRO A 1 133 ? 7.548 7.174 10.994 1.00 92.38 133 PRO A CA 1
ATOM 1029 C C . PRO A 1 133 ? 6.195 7.464 10.327 1.00 92.38 133 PRO A C 1
ATOM 1031 O O . PRO A 1 133 ? 5.598 6.552 9.757 1.00 92.38 133 PRO A O 1
ATOM 1034 N N . TRP A 1 134 ? 5.712 8.710 10.326 1.00 93.62 134 TRP A N 1
ATOM 1035 C CA . TRP A 1 134 ? 4.452 9.050 9.658 1.00 93.62 134 TRP A CA 1
ATOM 1036 C C . TRP A 1 134 ? 4.549 8.909 8.131 1.00 93.62 134 TRP A C 1
ATOM 1038 O O . TRP A 1 134 ? 3.615 8.405 7.504 1.00 93.62 134 TRP A O 1
ATOM 1048 N N . ALA A 1 135 ? 5.691 9.247 7.528 1.00 88.88 135 ALA A N 1
ATOM 1049 C CA . ALA A 1 135 ? 5.929 9.063 6.097 1.00 88.88 135 ALA A CA 1
ATOM 1050 C C . ALA A 1 135 ? 5.821 7.588 5.664 1.00 88.88 135 ALA A C 1
ATOM 1052 O O . ALA A 1 135 ? 5.394 7.311 4.545 1.00 88.88 135 ALA A O 1
ATOM 1053 N N . GLU A 1 136 ? 6.138 6.635 6.551 1.00 87.31 136 GLU A N 1
ATOM 1054 C CA . GLU A 1 136 ? 5.936 5.199 6.299 1.00 87.31 136 GLU A CA 1
ATOM 1055 C C . GLU A 1 136 ? 4.445 4.823 6.254 1.00 87.31 136 GLU A C 1
ATOM 1057 O O . GLU A 1 136 ? 4.049 3.931 5.508 1.00 87.31 136 GLU A O 1
ATOM 1062 N N . VAL A 1 137 ? 3.616 5.500 7.052 1.00 90.19 137 VAL A N 1
ATOM 1063 C CA . VAL A 1 137 ? 2.196 5.173 7.248 1.00 90.19 137 VAL A CA 1
ATOM 1064 C C . VAL A 1 137 ? 1.302 5.857 6.216 1.00 90.19 137 VAL A C 1
ATOM 1066 O O . VAL A 1 137 ? 0.435 5.220 5.619 1.00 90.19 137 VAL A O 1
ATOM 1069 N N . ALA A 1 138 ? 1.501 7.157 6.003 1.00 89.56 138 ALA A N 1
ATOM 1070 C CA . ALA A 1 138 ? 0.664 7.977 5.137 1.00 89.56 138 ALA A CA 1
ATOM 1071 C C . ALA A 1 138 ? 1.506 9.054 4.424 1.00 89.56 138 ALA A C 1
ATOM 1073 O O . ALA A 1 138 ? 1.373 10.238 4.732 1.00 89.56 138 ALA A O 1
ATOM 1074 N N . PRO A 1 139 ? 2.346 8.669 3.443 1.00 85.88 139 PRO A N 1
ATOM 1075 C CA . PRO A 1 139 ? 3.328 9.564 2.817 1.00 85.88 139 PRO A CA 1
ATOM 1076 C C . PRO A 1 139 ? 2.704 10.799 2.158 1.00 85.88 139 PRO A C 1
ATOM 1078 O O . PRO A 1 139 ? 3.306 11.869 2.149 1.00 85.88 139 PRO A O 1
ATOM 1081 N N . LEU A 1 140 ? 1.484 10.657 1.633 1.00 85.62 140 LEU A N 1
ATOM 1082 C CA . LEU A 1 140 ? 0.746 11.727 0.961 1.00 85.62 140 LEU A CA 1
ATOM 1083 C C . LEU A 1 140 ? -0.189 12.522 1.875 1.00 85.62 140 LEU A C 1
ATOM 1085 O O . LEU A 1 140 ? -0.931 13.371 1.389 1.00 85.62 140 LEU A O 1
ATOM 1089 N N . PHE A 1 141 ? -0.212 12.238 3.179 1.00 87.25 141 PHE A N 1
ATOM 1090 C CA . PHE A 1 141 ? -1.065 12.996 4.085 1.00 87.25 141 PHE A CA 1
ATOM 1091 C C . PHE A 1 141 ? -0.602 14.466 4.129 1.00 87.25 141 PHE A C 1
ATOM 1093 O O . PHE A 1 141 ? 0.590 14.697 4.318 1.00 87.25 141 PHE A O 1
ATOM 1100 N N . PRO A 1 142 ? -1.486 15.456 3.932 1.00 87.50 142 PRO A N 1
ATOM 1101 C CA . PRO A 1 142 ? -1.106 16.864 4.001 1.00 87.50 142 PRO A CA 1
ATOM 1102 C C . PRO A 1 142 ? -0.837 17.297 5.445 1.00 87.50 142 PRO A C 1
ATOM 1104 O O . PRO A 1 142 ? -1.682 17.099 6.319 1.00 87.50 142 PRO A O 1
ATOM 1107 N N . VAL A 1 143 ? 0.302 17.941 5.686 1.00 87.44 143 VAL A N 1
ATOM 1108 C CA . VAL A 1 143 ? 0.648 18.583 6.961 1.00 87.44 143 VAL A CA 1
ATOM 1109 C C . VAL A 1 143 ? 1.031 20.047 6.744 1.00 87.44 143 VAL A C 1
ATOM 1111 O O . VAL A 1 143 ? 1.634 20.371 5.716 1.00 87.44 143 VAL A O 1
ATOM 1114 N N . PRO A 1 144 ? 0.694 20.947 7.687 1.00 84.81 144 PRO A N 1
ATOM 1115 C CA . PRO A 1 144 ? 1.222 22.300 7.695 1.00 84.81 144 PRO A CA 1
ATOM 1116 C C . PRO A 1 144 ? 2.745 22.283 7.660 1.00 84.81 144 PRO A C 1
ATOM 1118 O O . PRO A 1 144 ? 3.392 21.480 8.334 1.00 84.81 144 PRO A O 1
ATOM 1121 N N . TRP A 1 145 ? 3.300 23.198 6.884 1.00 83.06 145 TRP A N 1
ATOM 1122 C CA . TRP A 1 145 ? 4.724 23.445 6.797 1.00 83.06 145 TRP A CA 1
ATOM 1123 C C . TRP A 1 145 ? 4.999 24.931 7.018 1.00 83.06 145 TRP A C 1
ATOM 1125 O O . TRP A 1 145 ? 4.089 25.763 6.958 1.00 83.06 145 TRP A O 1
ATOM 1135 N N . ARG A 1 146 ? 6.263 25.249 7.308 1.00 80.19 146 ARG A N 1
ATOM 1136 C CA . ARG A 1 146 ? 6.780 26.609 7.521 1.00 80.19 146 ARG A CA 1
ATOM 1137 C C . ARG A 1 146 ? 6.201 27.603 6.506 1.00 80.19 146 ARG A C 1
ATOM 1139 O O . ARG A 1 146 ? 5.917 27.241 5.368 1.00 80.19 146 ARG A O 1
ATOM 1146 N N . ASP A 1 147 ? 6.020 28.848 6.944 1.00 72.12 147 ASP A N 1
ATOM 1147 C CA . ASP A 1 147 ? 5.506 29.961 6.128 1.00 72.12 147 ASP A CA 1
ATOM 1148 C C . ASP A 1 147 ? 4.070 29.788 5.582 1.00 72.12 147 ASP A C 1
ATOM 1150 O O . ASP A 1 147 ? 3.629 30.545 4.721 1.00 72.12 147 ASP A O 1
ATOM 1154 N N . GLY A 1 148 ? 3.295 28.848 6.139 1.00 72.19 148 GLY A N 1
ATOM 1155 C CA . GLY A 1 148 ? 1.874 28.654 5.819 1.00 72.19 148 GLY A CA 1
ATOM 1156 C C . GLY A 1 148 ? 1.605 27.652 4.695 1.00 72.19 148 GLY A C 1
ATOM 1157 O O . GLY A 1 148 ? 0.438 27.417 4.362 1.00 72.19 148 GLY A O 1
ATOM 1158 N N . ASP A 1 149 ? 2.655 27.032 4.154 1.00 79.06 149 ASP A N 1
ATOM 1159 C CA . ASP A 1 149 ? 2.554 25.977 3.153 1.00 79.06 149 ASP A CA 1
ATOM 1160 C C . ASP A 1 149 ? 1.888 24.712 3.722 1.00 79.06 149 ASP A C 1
ATOM 1162 O O . ASP A 1 149 ? 1.754 24.501 4.929 1.00 79.06 149 ASP A O 1
ATOM 1166 N N . THR A 1 150 ? 1.432 23.831 2.837 1.00 83.50 150 THR A N 1
ATOM 1167 C CA . THR A 1 150 ? 0.975 22.485 3.197 1.00 83.50 150 THR A CA 1
ATOM 1168 C C . THR A 1 150 ? 1.682 21.492 2.294 1.00 83.50 150 THR A C 1
ATOM 1170 O O . THR A 1 150 ? 1.630 21.627 1.074 1.00 83.50 150 THR A O 1
ATOM 1173 N N . LEU A 1 151 ? 2.350 20.508 2.890 1.00 83.31 151 LEU A N 1
ATOM 1174 C CA . LEU A 1 151 ? 3.145 19.517 2.171 1.00 83.31 151 LEU A CA 1
ATOM 1175 C C . LEU A 1 151 ? 2.667 18.102 2.498 1.00 83.31 151 LEU A C 1
ATOM 1177 O O . LEU A 1 151 ? 2.215 17.857 3.617 1.00 83.31 151 LEU A O 1
ATOM 1181 N N . PRO A 1 152 ? 2.812 17.141 1.572 1.00 86.69 152 PRO A N 1
ATOM 1182 C CA . PRO A 1 152 ? 2.780 15.725 1.919 1.00 86.69 152 PRO A CA 1
ATOM 1183 C C . PRO A 1 152 ? 3.760 15.406 3.061 1.00 86.69 152 PRO A C 1
ATOM 1185 O O . PRO A 1 152 ? 4.884 15.908 3.056 1.00 86.69 152 PRO A O 1
ATOM 1188 N N . VAL A 1 153 ? 3.388 14.538 4.007 1.00 88.56 153 VAL A N 1
ATOM 1189 C CA . VAL A 1 153 ? 4.258 14.117 5.126 1.00 88.56 153 VAL A CA 1
ATOM 1190 C C . VAL A 1 153 ? 5.617 13.605 4.642 1.00 88.56 153 VAL A C 1
ATOM 1192 O O . VAL A 1 153 ? 6.636 13.937 5.239 1.00 88.56 153 VAL A O 1
ATOM 1195 N N . ALA A 1 154 ? 5.663 12.826 3.556 1.00 83.94 154 ALA A N 1
ATOM 1196 C CA . ALA A 1 154 ? 6.929 12.348 2.997 1.00 83.94 154 ALA A CA 1
ATOM 1197 C C . ALA A 1 154 ? 7.814 13.503 2.503 1.00 83.94 154 ALA A C 1
ATOM 1199 O O . ALA A 1 154 ? 9.026 13.488 2.704 1.00 83.94 154 ALA A O 1
ATOM 1200 N N . THR A 1 155 ? 7.201 14.534 1.916 1.00 82.12 155 THR A N 1
ATOM 1201 C CA . THR A 1 155 ? 7.899 15.746 1.482 1.00 82.12 155 THR A CA 1
ATOM 1202 C C . THR A 1 155 ? 8.393 16.567 2.671 1.00 82.12 155 THR A C 1
ATOM 1204 O O . THR A 1 155 ? 9.537 17.009 2.675 1.00 82.12 155 THR A O 1
ATOM 1207 N N . ALA A 1 156 ? 7.559 16.731 3.699 1.00 85.12 156 ALA A N 1
ATOM 1208 C CA . ALA A 1 156 ? 7.924 17.387 4.950 1.00 85.12 156 ALA A CA 1
ATOM 1209 C C . ALA A 1 156 ? 9.114 16.685 5.633 1.00 85.12 156 ALA A C 1
ATOM 1211 O O . ALA A 1 156 ? 10.075 17.341 6.031 1.00 85.12 156 ALA A O 1
ATOM 1212 N N . TRP A 1 157 ? 9.089 15.348 5.708 1.00 86.56 157 TRP A N 1
ATOM 1213 C CA . TRP A 1 157 ? 10.188 14.546 6.249 1.00 86.56 157 TRP A CA 1
ATOM 1214 C C . TRP A 1 157 ? 11.499 14.795 5.499 1.00 86.56 157 TRP A C 1
ATOM 1216 O O . TRP A 1 157 ? 12.478 15.218 6.110 1.00 86.56 157 TRP A O 1
ATOM 1226 N N . ALA A 1 158 ? 11.519 14.590 4.182 1.00 78.62 158 ALA A N 1
ATOM 1227 C CA . ALA A 1 158 ? 12.778 14.687 3.452 1.00 78.62 158 ALA A CA 1
ATOM 1228 C C . ALA A 1 158 ? 13.284 16.139 3.302 1.00 78.62 158 ALA A C 1
ATOM 1230 O O . ALA A 1 158 ? 14.493 16.345 3.232 1.00 78.62 158 ALA A O 1
ATOM 1231 N N . ARG A 1 159 ? 12.420 17.170 3.381 1.00 81.06 159 ARG A N 1
ATOM 1232 C CA . ARG A 1 159 ? 12.881 18.564 3.562 1.00 81.06 159 ARG A CA 1
ATOM 1233 C C . ARG A 1 159 ? 13.609 18.764 4.887 1.00 81.06 159 ARG A C 1
ATOM 1235 O O . ARG A 1 159 ? 14.640 19.435 4.913 1.00 81.06 159 ARG A O 1
ATOM 1242 N N . LEU A 1 160 ? 13.061 18.226 5.980 1.00 83.00 160 LEU A N 1
ATOM 1243 C CA . LEU A 1 160 ? 13.683 18.344 7.297 1.00 83.00 160 LEU A CA 1
ATOM 1244 C C . LEU A 1 160 ? 15.061 17.677 7.289 1.00 83.00 160 LEU A C 1
ATOM 1246 O O . LEU A 1 160 ? 16.042 18.325 7.643 1.00 83.00 160 LEU A O 1
ATOM 1250 N N . GLU A 1 161 ? 15.129 16.442 6.792 1.00 82.19 161 GLU A N 1
ATOM 1251 C CA . GLU A 1 161 ? 16.362 15.660 6.682 1.00 82.19 161 GLU A CA 1
ATOM 1252 C C . GLU A 1 161 ? 17.418 16.343 5.802 1.00 82.19 161 GLU A C 1
ATOM 1254 O O . GLU A 1 161 ? 18.578 16.432 6.196 1.00 82.19 161 GLU A O 1
ATOM 1259 N N . ALA A 1 162 ? 17.026 16.903 4.653 1.00 77.56 162 ALA A N 1
ATOM 1260 C CA . ALA A 1 162 ? 17.946 17.642 3.789 1.00 77.56 162 ALA A CA 1
ATOM 1261 C C . ALA A 1 162 ? 18.469 18.933 4.447 1.00 77.56 162 ALA A C 1
ATOM 1263 O O . ALA A 1 162 ? 19.631 19.295 4.263 1.00 77.56 162 ALA A O 1
ATOM 1264 N N . SER A 1 163 ? 17.621 19.636 5.207 1.00 78.81 163 SER A N 1
ATOM 1265 C CA . SER A 1 163 ? 17.998 20.888 5.878 1.00 78.81 163 SER A CA 1
ATOM 1266 C C . SER A 1 163 ? 18.855 20.679 7.129 1.00 78.81 163 SER A C 1
ATOM 1268 O O . SER A 1 163 ? 19.683 21.529 7.455 1.00 78.81 163 SER A O 1
ATOM 1270 N N . ASP A 1 164 ? 18.663 19.555 7.819 1.00 76.38 164 ASP A N 1
ATOM 1271 C CA . ASP A 1 164 ? 19.397 19.177 9.019 1.00 76.38 164 ASP A CA 1
ATOM 1272 C C . ASP A 1 164 ? 19.598 17.652 9.064 1.00 76.38 164 ASP A C 1
ATOM 1274 O O . ASP A 1 164 ? 18.835 16.939 9.720 1.00 76.38 164 ASP A O 1
ATOM 1278 N N . PRO A 1 165 ? 20.652 17.123 8.420 1.00 76.62 165 PRO A N 1
ATOM 1279 C CA . PRO A 1 165 ? 20.924 15.685 8.418 1.00 76.62 165 PRO A CA 1
ATOM 1280 C C . PRO A 1 165 ? 21.123 15.093 9.820 1.00 76.62 165 PRO A C 1
ATOM 1282 O O . PRO A 1 165 ? 20.967 13.887 10.010 1.00 76.62 165 PRO A O 1
ATOM 1285 N N . SER A 1 166 ? 21.450 15.921 10.823 1.00 74.06 166 SER A N 1
ATOM 1286 C CA . SER A 1 166 ? 21.611 15.459 12.204 1.00 74.06 166 SER A CA 1
ATOM 1287 C C . SER A 1 166 ? 20.291 14.999 12.827 1.00 74.06 166 SER A C 1
ATOM 1289 O O . SER A 1 166 ? 20.309 14.159 13.726 1.00 74.06 166 SER A O 1
ATOM 1291 N N . CYS A 1 167 ? 19.148 15.457 12.302 1.00 73.56 167 CYS A N 1
ATOM 1292 C CA . CYS A 1 167 ? 17.834 15.034 12.775 1.00 73.56 167 CYS A CA 1
ATOM 1293 C C . CYS A 1 167 ? 17.521 13.563 12.453 1.00 73.56 167 CYS A C 1
ATOM 1295 O O . CYS A 1 167 ? 16.690 12.970 13.130 1.00 73.56 167 CYS A O 1
ATOM 1297 N N . ALA A 1 168 ? 18.189 12.968 11.457 1.00 71.56 168 ALA A N 1
ATOM 1298 C CA . ALA A 1 168 ? 18.060 11.553 11.103 1.00 71.56 168 ALA A CA 1
ATOM 1299 C C . ALA A 1 168 ? 19.070 10.659 11.849 1.00 71.56 168 ALA A C 1
ATOM 1301 O O . ALA A 1 168 ? 18.935 9.431 11.875 1.00 71.56 168 ALA A O 1
ATOM 1302 N N . VAL A 1 169 ? 20.090 11.252 12.479 1.00 63.31 169 VAL A N 1
ATOM 1303 C CA . VAL A 1 169 ? 21.131 10.507 13.193 1.00 63.31 169 VAL A CA 1
ATOM 1304 C C . VAL A 1 169 ? 20.532 9.815 14.416 1.00 63.31 169 VAL A C 1
ATOM 1306 O O . VAL A 1 169 ? 19.840 10.414 15.235 1.00 63.31 169 VAL A O 1
ATOM 1309 N N . GLY A 1 170 ? 20.820 8.519 14.545 1.00 60.12 170 GLY A N 1
ATOM 1310 C CA . GLY A 1 170 ? 20.330 7.701 15.650 1.00 60.12 170 GLY A CA 1
ATOM 1311 C C . GLY A 1 170 ? 18.922 7.143 15.454 1.00 60.12 170 GLY A C 1
ATOM 1312 O O . GLY A 1 170 ? 18.443 6.510 16.384 1.00 60.12 170 GLY A O 1
ATOM 1313 N N . HIS A 1 171 ? 18.294 7.318 14.280 1.00 73.38 171 HIS A N 1
ATOM 1314 C CA . HIS A 1 171 ? 17.013 6.699 13.910 1.00 73.38 171 HIS A CA 1
ATOM 1315 C C . HIS A 1 171 ? 17.170 5.202 13.584 1.00 73.38 171 HIS A C 1
ATOM 1317 O O . HIS A 1 171 ? 17.046 4.778 12.433 1.00 73.38 171 HIS A O 1
ATOM 1323 N N . GLU A 1 172 ? 17.433 4.376 14.595 1.00 84.44 172 GLU A N 1
ATOM 1324 C CA . GLU A 1 172 ? 17.449 2.919 14.431 1.00 84.44 172 GLU A CA 1
ATOM 1325 C C . GLU A 1 172 ? 16.017 2.410 14.197 1.00 84.44 172 GLU A C 1
ATOM 1327 O O . GLU A 1 172 ? 15.151 2.550 15.063 1.00 84.44 172 GLU A O 1
ATOM 1332 N N . VAL A 1 173 ? 15.756 1.825 13.023 1.00 85.81 173 VAL A N 1
ATOM 1333 C CA . VAL A 1 173 ? 14.450 1.245 12.675 1.00 85.81 173 VAL A CA 1
ATOM 1334 C C . VAL A 1 173 ? 14.350 -0.171 13.239 1.00 85.81 173 VAL A C 1
ATOM 1336 O O . VAL A 1 173 ? 15.109 -1.057 12.853 1.00 85.8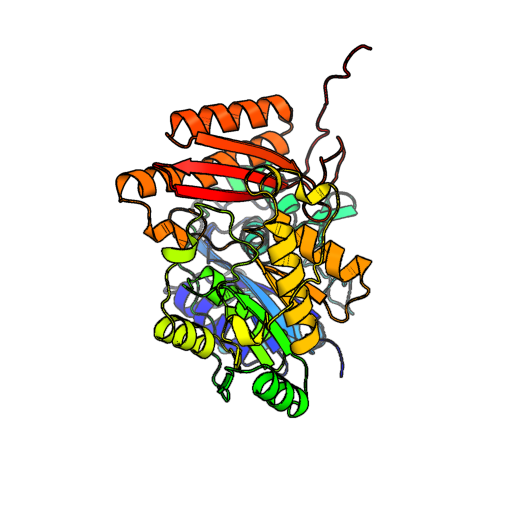1 173 VAL A O 1
ATOM 1339 N N . LEU A 1 174 ? 13.374 -0.394 14.115 1.00 89.69 174 LEU A N 1
ATOM 1340 C CA . LEU A 1 174 ? 13.147 -1.664 14.800 1.00 89.69 174 LEU A CA 1
ATOM 1341 C C . LEU A 1 174 ? 12.149 -2.557 14.056 1.00 89.69 174 LEU A C 1
ATOM 1343 O O . LEU A 1 174 ? 11.552 -2.177 13.042 1.00 89.69 174 LEU A O 1
ATOM 1347 N N . ASP A 1 175 ? 11.961 -3.778 14.549 1.00 86.88 175 ASP A N 1
ATOM 1348 C CA . ASP A 1 175 ? 10.963 -4.695 14.007 1.00 86.88 175 ASP A CA 1
ATOM 1349 C C . ASP A 1 175 ? 9.530 -4.153 14.164 1.00 86.88 175 ASP A C 1
ATOM 1351 O O . ASP A 1 175 ? 9.232 -3.448 15.133 1.00 86.88 175 ASP A O 1
ATOM 1355 N N . PRO A 1 176 ? 8.627 -4.450 13.208 1.00 87.50 176 PRO A N 1
ATOM 1356 C CA . PRO A 1 176 ? 7.241 -4.002 13.276 1.00 87.50 176 PRO A CA 1
ATOM 1357 C C . PRO A 1 176 ? 6.533 -4.445 14.564 1.00 87.50 176 PRO A C 1
ATOM 1359 O O . PRO A 1 176 ? 6.704 -5.574 15.022 1.00 87.50 176 PRO A O 1
ATOM 1362 N N . LEU A 1 177 ? 5.665 -3.579 15.097 1.00 88.56 177 LEU A N 1
ATOM 1363 C CA . LEU A 1 177 ? 4.789 -3.928 16.219 1.00 88.56 177 LEU A CA 1
ATOM 1364 C C . LEU A 1 177 ? 3.785 -5.023 15.813 1.00 88.56 177 LEU A C 1
ATOM 1366 O O . LEU A 1 177 ? 3.329 -5.037 14.663 1.00 88.56 177 LEU A O 1
ATOM 1370 N N . PRO A 1 178 ? 3.390 -5.916 16.742 1.00 87.25 178 PRO A N 1
ATOM 1371 C CA . PRO A 1 178 ? 2.360 -6.912 16.474 1.00 87.25 178 PRO A CA 1
ATOM 1372 C C . PRO A 1 178 ? 1.030 -6.215 16.176 1.00 87.25 178 PRO A C 1
ATOM 1374 O O . PRO A 1 178 ? 0.490 -5.492 17.011 1.00 87.25 178 PRO A O 1
ATOM 1377 N N . PHE A 1 179 ? 0.501 -6.428 14.973 1.00 83.25 179 PHE A N 1
ATOM 1378 C CA . PHE A 1 179 ? -0.749 -5.805 14.551 1.00 83.25 179 PHE A CA 1
ATOM 1379 C C . PHE A 1 179 ? -1.956 -6.562 15.134 1.00 83.25 179 PHE A C 1
ATOM 1381 O O . PHE A 1 179 ? -1.942 -7.797 15.113 1.00 83.25 179 PHE A O 1
ATOM 1388 N N . PRO A 1 180 ? -3.008 -5.873 15.618 1.00 82.31 180 PRO A N 1
ATOM 1389 C CA . PRO A 1 180 ? -4.195 -6.530 16.160 1.00 82.31 180 PRO A CA 1
ATOM 1390 C C . PRO A 1 180 ? -4.826 -7.514 15.162 1.00 82.31 180 PRO A C 1
ATOM 1392 O O . PRO A 1 180 ? -5.172 -7.148 14.034 1.00 82.31 180 PRO A O 1
ATOM 1395 N N . ALA A 1 181 ? -4.965 -8.777 15.573 1.00 77.69 181 ALA A N 1
ATOM 1396 C CA . ALA A 1 181 ? -5.656 -9.797 14.791 1.00 77.69 181 ALA A CA 1
ATOM 1397 C C . ALA A 1 181 ? -7.175 -9.574 14.835 1.00 77.69 181 ALA A C 1
ATOM 1399 O O . ALA A 1 181 ? -7.707 -9.038 15.808 1.00 77.69 181 ALA A O 1
ATOM 1400 N N . ARG A 1 182 ? -7.886 -10.013 13.791 1.00 74.88 182 ARG A N 1
ATOM 1401 C CA . ARG A 1 182 ? -9.346 -9.884 13.708 1.00 74.88 182 ARG A CA 1
ATOM 1402 C C . ARG A 1 182 ? -9.987 -11.242 13.491 1.00 74.88 182 ARG A C 1
ATOM 1404 O O . ARG A 1 182 ? -9.807 -11.859 12.445 1.00 74.88 182 ARG A O 1
ATOM 1411 N N . GLU A 1 183 ? -10.772 -11.676 14.468 1.00 74.00 183 GLU A N 1
ATOM 1412 C CA . GLU A 1 183 ? -11.616 -12.857 14.331 1.00 74.00 183 GLU A CA 1
ATOM 1413 C C . GLU A 1 183 ? -13.009 -12.451 13.861 1.00 74.00 183 GLU A C 1
ATOM 1415 O O . GLU A 1 183 ? -13.682 -11.627 14.478 1.00 74.00 183 GLU A O 1
ATOM 1420 N N . GLN A 1 184 ? -13.444 -13.039 12.753 1.00 81.12 184 GLN A N 1
ATOM 1421 C CA . GLN A 1 184 ? -14.783 -12.852 12.209 1.00 81.12 184 GLN A CA 1
ATOM 1422 C C . GLN A 1 184 ? -15.186 -14.080 11.380 1.00 81.12 184 GLN A C 1
ATOM 1424 O O . GLN A 1 184 ? -14.319 -14.893 11.026 1.00 81.12 184 GLN A O 1
ATOM 1429 N N . PRO A 1 185 ? -16.484 -14.245 11.060 1.00 90.12 185 PRO A N 1
ATOM 1430 C CA . PRO A 1 185 ? -16.926 -15.273 10.129 1.00 90.12 185 PRO A CA 1
ATOM 1431 C C . PRO A 1 185 ? -16.152 -15.187 8.812 1.00 90.12 185 PRO A C 1
ATOM 1433 O O . PRO A 1 185 ? -15.963 -14.105 8.261 1.00 90.12 185 PRO A O 1
ATOM 1436 N N . PHE A 1 186 ? -15.703 -16.341 8.324 1.00 96.19 186 PHE A N 1
ATOM 1437 C CA . PHE A 1 186 ? -14.859 -16.446 7.142 1.00 96.19 186 PHE A CA 1
ATOM 1438 C C . PHE A 1 186 ? -15.448 -17.446 6.151 1.00 96.19 186 PHE A C 1
ATOM 1440 O O . PHE A 1 186 ? -15.816 -18.556 6.543 1.00 96.19 186 PHE A O 1
ATOM 1447 N N . VAL A 1 187 ? -15.486 -17.084 4.868 1.00 98.19 187 VAL A N 1
ATOM 1448 C CA . VAL A 1 187 ? -15.962 -17.967 3.795 1.00 98.19 187 VAL A CA 1
ATOM 1449 C C . VAL A 1 187 ? -15.074 -17.894 2.553 1.00 98.19 187 VAL A C 1
ATOM 1451 O O . VAL A 1 187 ? -14.556 -16.840 2.189 1.00 98.19 187 VAL A O 1
ATOM 1454 N N . VAL A 1 188 ? -14.910 -19.028 1.872 1.00 98.56 188 VAL A N 1
ATOM 1455 C CA . VAL A 1 188 ? -14.288 -19.090 0.544 1.00 98.56 188 VAL A CA 1
ATOM 1456 C C . VAL A 1 188 ? -15.390 -19.170 -0.505 1.00 98.56 188 VAL A C 1
ATOM 1458 O O . VAL A 1 188 ? -16.236 -20.057 -0.453 1.00 98.56 188 VAL A O 1
ATOM 1461 N N . LEU A 1 189 ? -15.355 -18.250 -1.463 1.00 98.62 189 LEU A N 1
ATOM 1462 C CA . LEU A 1 189 ? -16.307 -18.105 -2.557 1.00 98.62 189 LEU A CA 1
ATOM 1463 C C . LEU A 1 189 ? -15.607 -18.528 -3.855 1.00 98.62 189 LEU A C 1
ATOM 1465 O O . LEU A 1 189 ? -14.528 -18.031 -4.174 1.00 98.62 189 LEU A O 1
ATOM 1469 N N . ARG A 1 190 ? -16.194 -19.450 -4.609 1.00 98.25 190 ARG A N 1
ATOM 1470 C CA . ARG A 1 190 ? -15.639 -20.046 -5.835 1.00 98.25 190 ARG A CA 1
ATOM 1471 C C . ARG A 1 190 ? -16.359 -19.607 -7.100 1.00 98.25 190 ARG A C 1
ATOM 1473 O O . ARG A 1 190 ? -15.797 -19.740 -8.182 1.00 98.25 190 ARG A O 1
ATOM 1480 N N . THR A 1 191 ? -17.578 -19.089 -6.986 1.00 98.25 191 THR A N 1
ATOM 1481 C CA . THR A 1 191 ? -18.382 -18.690 -8.146 1.00 98.25 191 THR A CA 1
ATOM 1482 C C . THR A 1 191 ? -18.916 -17.269 -8.037 1.00 98.25 191 THR A C 1
ATOM 1484 O O . THR A 1 191 ? -19.107 -16.717 -6.952 1.00 98.25 191 THR A O 1
ATOM 1487 N N . ARG A 1 192 ? -19.231 -16.672 -9.188 1.00 97.19 192 ARG A N 1
ATOM 1488 C CA . ARG A 1 192 ? -19.952 -15.395 -9.275 1.00 97.19 192 ARG A CA 1
ATOM 1489 C C . ARG A 1 192 ? -21.270 -15.388 -8.499 1.00 97.19 192 ARG A C 1
ATOM 1491 O O . ARG A 1 192 ? -21.645 -14.335 -7.989 1.00 97.19 192 ARG A O 1
ATOM 1498 N N . ALA A 1 193 ? -21.970 -16.523 -8.457 1.00 98.00 193 ALA A N 1
ATOM 1499 C CA . ALA A 1 193 ? -23.246 -16.664 -7.759 1.00 98.00 193 ALA A CA 1
ATOM 1500 C C . ALA A 1 193 ? -23.053 -16.650 -6.237 1.00 98.00 193 ALA A C 1
ATOM 1502 O O . ALA A 1 193 ? -23.769 -15.936 -5.542 1.00 98.00 193 ALA A O 1
ATOM 1503 N N . GLU A 1 194 ? -22.042 -17.359 -5.730 1.00 98.62 194 GLU A N 1
ATOM 1504 C CA . GLU A 1 194 ? -21.676 -17.326 -4.310 1.00 98.62 194 GLU A CA 1
ATOM 1505 C C . GLU A 1 194 ? -21.230 -15.928 -3.876 1.00 98.62 194 GLU A C 1
ATOM 1507 O O . GLU A 1 194 ? -21.640 -15.462 -2.818 1.00 98.62 194 GLU A O 1
ATOM 1512 N N . LEU A 1 195 ? -20.450 -15.222 -4.706 1.00 98.50 195 LEU A N 1
ATOM 1513 C CA . LEU A 1 195 ? -20.066 -13.838 -4.420 1.00 98.50 195 LEU A CA 1
ATOM 1514 C C . LEU A 1 195 ? -21.269 -12.891 -4.388 1.00 98.50 195 LEU A C 1
ATOM 1516 O O . LEU A 1 195 ? -21.342 -12.036 -3.506 1.00 98.50 195 LEU A O 1
ATOM 1520 N N . ALA A 1 196 ? -22.213 -13.042 -5.318 1.00 98.31 196 ALA A N 1
ATOM 1521 C CA . ALA A 1 196 ? -23.440 -12.251 -5.311 1.00 98.31 196 ALA A CA 1
ATOM 1522 C C . ALA A 1 196 ? -24.256 -12.516 -4.036 1.00 98.31 196 ALA A C 1
ATOM 1524 O O . ALA A 1 196 ? -24.550 -11.574 -3.307 1.00 98.31 196 ALA A O 1
ATOM 1525 N N . ALA A 1 197 ? -24.510 -13.788 -3.714 1.00 98.38 197 ALA A N 1
ATOM 1526 C CA . ALA A 1 197 ? -25.256 -14.187 -2.523 1.00 98.38 197 ALA A CA 1
ATOM 1527 C C . ALA A 1 197 ? -24.591 -13.707 -1.225 1.00 98.38 197 ALA A C 1
ATOM 1529 O O . ALA A 1 197 ? -25.268 -13.170 -0.350 1.00 98.38 197 ALA A O 1
ATOM 1530 N N . TRP A 1 198 ? -23.264 -13.846 -1.114 1.00 98.00 198 TRP A N 1
ATOM 1531 C CA . TRP A 1 198 ? -22.508 -13.315 0.018 1.00 98.00 198 TRP A CA 1
ATOM 1532 C C . TRP A 1 198 ? -22.685 -11.805 0.116 1.00 98.00 198 TRP A C 1
ATOM 1534 O O . TRP A 1 198 ? -23.080 -11.308 1.162 1.00 98.00 198 TRP A O 1
ATOM 1544 N N . ARG A 1 199 ? -22.461 -11.068 -0.979 1.00 97.12 199 ARG A N 1
ATOM 1545 C CA . ARG A 1 199 ? -22.518 -9.606 -0.953 1.00 97.12 199 ARG A CA 1
ATOM 1546 C C . ARG A 1 199 ? -23.920 -9.069 -0.652 1.00 97.12 199 ARG A C 1
ATOM 1548 O O . ARG A 1 199 ? -24.015 -8.085 0.082 1.00 97.12 199 ARG A O 1
ATOM 1555 N N . ASP A 1 200 ? -24.962 -9.681 -1.219 1.00 97.19 200 ASP A N 1
ATOM 1556 C CA . ASP A 1 200 ? -26.374 -9.318 -1.016 1.00 97.19 200 ASP A CA 1
ATOM 1557 C C . ASP A 1 200 ? -26.864 -9.622 0.407 1.00 97.19 200 ASP A C 1
ATOM 1559 O O . ASP A 1 200 ? -27.771 -8.954 0.898 1.00 97.19 200 ASP A O 1
ATOM 1563 N N . GLY A 1 201 ? -26.250 -10.595 1.089 1.00 96.38 201 GLY A N 1
ATOM 1564 C CA . GLY A 1 201 ? -26.569 -10.948 2.473 1.00 96.38 201 GLY A CA 1
ATOM 1565 C C . GLY A 1 201 ? -25.918 -10.059 3.540 1.00 96.38 201 GLY A C 1
ATOM 1566 O O . GLY A 1 201 ? -26.208 -10.236 4.723 1.00 96.38 201 GLY A O 1
ATOM 1567 N N . LEU A 1 202 ? -25.033 -9.127 3.167 1.00 95.31 202 LEU A N 1
ATOM 1568 C CA . LEU A 1 202 ? -24.300 -8.293 4.124 1.00 95.31 202 LEU A CA 1
ATOM 1569 C C . LEU A 1 202 ? -24.991 -6.962 4.422 1.00 95.31 202 LEU A C 1
ATOM 1571 O O . LEU A 1 202 ? -25.444 -6.251 3.527 1.00 95.31 202 LEU A O 1
ATOM 1575 N N . VAL A 1 203 ? -24.917 -6.565 5.692 1.00 92.38 203 VAL A N 1
ATOM 1576 C CA . VAL A 1 203 ? -25.118 -5.184 6.147 1.00 92.38 203 VAL A CA 1
ATOM 1577 C C . VAL A 1 203 ? -23.752 -4.571 6.451 1.00 92.38 203 VAL A C 1
ATOM 1579 O O . VAL A 1 203 ? -22.890 -5.240 7.023 1.00 92.38 203 VAL A O 1
ATOM 1582 N N . GLY A 1 204 ? -23.573 -3.301 6.095 1.00 90.25 204 GLY A N 1
ATOM 1583 C CA . GLY A 1 204 ? -22.316 -2.578 6.278 1.00 90.25 204 GLY A CA 1
ATOM 1584 C C . GLY A 1 204 ? -21.523 -2.433 4.986 1.00 90.25 204 GLY A C 1
ATOM 1585 O O . GLY A 1 204 ? -21.982 -2.789 3.891 1.00 90.25 204 GLY A O 1
ATOM 1586 N N . ASP A 1 205 ? -20.342 -1.849 5.113 1.00 93.44 205 ASP A N 1
ATOM 1587 C CA . ASP A 1 205 ? -19.493 -1.525 3.979 1.00 93.44 205 ASP A CA 1
ATOM 1588 C C . ASP A 1 205 ? -18.423 -2.599 3.708 1.00 93.44 205 ASP A C 1
ATOM 1590 O O . ASP A 1 205 ? -18.065 -3.393 4.579 1.00 93.44 205 ASP A O 1
ATOM 1594 N N . VAL A 1 206 ? -17.974 -2.680 2.450 1.00 97.06 206 VAL A N 1
ATOM 1595 C CA . VAL A 1 206 ? -17.059 -3.733 1.985 1.00 97.06 206 VAL A CA 1
ATOM 1596 C C . VAL A 1 206 ? -15.759 -3.125 1.482 1.00 97.06 206 VAL A C 1
ATOM 1598 O O . VAL A 1 206 ? -15.771 -2.295 0.570 1.00 97.06 206 VAL A O 1
ATOM 1601 N N . GLY A 1 207 ? -14.645 -3.582 2.045 1.00 98.00 207 GLY A N 1
ATOM 1602 C CA . GLY A 1 207 ? -13.298 -3.348 1.547 1.00 98.00 207 GLY A CA 1
ATOM 1603 C C . GLY A 1 207 ? -12.898 -4.416 0.532 1.00 98.00 207 GLY A C 1
ATOM 1604 O O . GLY A 1 207 ? -12.981 -5.604 0.833 1.00 98.00 207 GLY A O 1
ATOM 1605 N N . LEU A 1 208 ? -12.450 -4.022 -0.659 1.00 98.75 208 LEU A N 1
ATOM 1606 C CA . LEU A 1 208 ? -11.941 -4.938 -1.685 1.00 98.75 208 LEU A CA 1
ATOM 1607 C C . LEU A 1 208 ? -10.406 -4.939 -1.695 1.00 98.75 208 LEU A C 1
ATOM 1609 O O . LEU A 1 208 ? -9.789 -3.886 -1.833 1.00 98.75 208 LEU A O 1
ATOM 1613 N N . VAL A 1 209 ? -9.791 -6.120 -1.619 1.00 98.69 209 VAL A N 1
ATOM 1614 C CA . VAL A 1 209 ? -8.337 -6.316 -1.754 1.00 98.69 209 VAL A CA 1
ATOM 1615 C C . VAL A 1 209 ? -8.060 -7.284 -2.912 1.00 98.69 209 VAL A C 1
ATOM 1617 O O . VAL A 1 209 ? -8.052 -8.503 -2.710 1.00 98.69 209 VAL A O 1
ATOM 1620 N N . PRO A 1 210 ? -7.875 -6.786 -4.148 1.00 98.25 210 PRO A N 1
ATOM 1621 C CA . PRO A 1 210 ? -7.597 -7.644 -5.292 1.00 98.25 210 PRO A CA 1
ATOM 1622 C C . PRO A 1 210 ? -6.175 -8.199 -5.224 1.00 98.25 210 PRO A C 1
ATOM 1624 O O . PRO A 1 210 ? -5.211 -7.441 -5.143 1.00 98.25 210 PRO A O 1
ATOM 1627 N N . THR A 1 211 ? -6.028 -9.521 -5.290 1.00 97.44 211 THR A N 1
ATOM 1628 C CA . THR A 1 211 ? -4.716 -10.178 -5.366 1.00 97.44 211 THR A CA 1
ATOM 1629 C C . THR A 1 211 ? -4.728 -11.359 -6.339 1.00 97.44 211 THR A C 1
ATOM 1631 O O . THR A 1 211 ? -5.786 -11.886 -6.708 1.00 97.44 211 THR A O 1
ATOM 1634 N N . MET A 1 212 ? -3.528 -11.794 -6.732 1.00 95.50 212 MET A N 1
ATOM 1635 C CA . MET A 1 212 ? -3.318 -12.991 -7.551 1.00 95.50 212 MET A CA 1
ATOM 1636 C C . MET A 1 212 ? -2.943 -14.244 -6.740 1.00 95.50 212 MET A C 1
ATOM 1638 O O . MET A 1 212 ? -2.800 -15.310 -7.331 1.00 95.50 212 MET A O 1
ATOM 1642 N N . GLY A 1 213 ? -2.797 -14.143 -5.415 1.00 93.31 213 GLY A N 1
ATOM 1643 C CA . GLY A 1 213 ? -2.218 -15.199 -4.572 1.00 93.31 213 GLY A CA 1
ATOM 1644 C C . GLY A 1 213 ? -0.693 -15.145 -4.472 1.00 93.31 213 GLY A C 1
ATOM 1645 O O . GLY A 1 213 ? -0.078 -14.155 -4.874 1.00 93.31 213 GLY A O 1
ATOM 1646 N N . ALA A 1 214 ? -0.097 -16.187 -3.887 1.00 92.69 214 ALA A N 1
ATOM 1647 C CA . ALA A 1 214 ? 1.305 -16.210 -3.462 1.00 92.69 214 ALA A CA 1
ATOM 1648 C C . ALA A 1 214 ? 1.647 -15.034 -2.546 1.00 92.69 214 ALA A C 1
ATOM 1650 O O . ALA A 1 214 ? 2.552 -14.230 -2.811 1.00 92.69 214 ALA A O 1
ATOM 1651 N N . LEU A 1 215 ? 0.849 -14.919 -1.488 1.00 95.88 215 LEU A N 1
ATOM 1652 C CA . LEU A 1 215 ? 0.806 -13.751 -0.633 1.00 95.88 215 LEU A CA 1
ATOM 1653 C C . LEU A 1 215 ? 2.071 -13.606 0.218 1.00 95.88 215 LEU A C 1
ATOM 1655 O O . LEU A 1 215 ? 2.879 -14.513 0.389 1.00 95.88 215 LEU A O 1
ATOM 1659 N N . HIS A 1 216 ? 2.249 -12.399 0.743 1.00 93.62 216 HIS A N 1
ATOM 1660 C CA . HIS A 1 216 ? 3.383 -12.002 1.574 1.00 93.62 216 HIS A CA 1
ATOM 1661 C C . HIS A 1 216 ? 2.949 -10.874 2.514 1.00 93.62 216 HIS A C 1
ATOM 1663 O O . HIS A 1 216 ? 1.835 -10.360 2.390 1.00 93.62 216 HIS A O 1
ATOM 1669 N N . ALA A 1 217 ? 3.833 -10.420 3.407 1.00 91.56 217 ALA A N 1
ATOM 1670 C CA . ALA A 1 217 ? 3.512 -9.382 4.394 1.00 91.56 217 ALA A CA 1
ATOM 1671 C C . ALA A 1 217 ? 2.990 -8.062 3.778 1.00 91.56 217 ALA A C 1
ATOM 1673 O O . ALA A 1 217 ? 2.168 -7.387 4.386 1.00 91.56 217 ALA A O 1
ATOM 1674 N N . GLY A 1 218 ? 3.380 -7.719 2.543 1.00 92.75 218 GLY A N 1
ATOM 1675 C CA . GLY A 1 218 ? 2.753 -6.612 1.797 1.00 92.75 218 GLY A CA 1
ATOM 1676 C C . GLY A 1 218 ? 1.247 -6.779 1.530 1.00 92.75 218 GLY A C 1
ATOM 1677 O O . GLY A 1 218 ? 0.495 -5.818 1.634 1.00 92.75 218 GLY A O 1
ATOM 1678 N N . HIS A 1 219 ? 0.776 -7.996 1.248 1.00 96.12 219 HIS A N 1
ATOM 1679 C CA . HIS A 1 219 ? -0.655 -8.267 1.089 1.00 96.12 219 HIS A CA 1
ATOM 1680 C C . HIS A 1 219 ? -1.378 -8.254 2.439 1.00 96.12 219 HIS A C 1
ATOM 1682 O O . HIS A 1 219 ? -2.482 -7.720 2.535 1.00 96.12 219 HIS A O 1
ATOM 1688 N N . ALA A 1 220 ? -0.732 -8.771 3.491 1.00 93.81 220 ALA A N 1
ATOM 1689 C CA . ALA A 1 220 ? -1.255 -8.706 4.854 1.00 93.81 220 ALA A CA 1
ATOM 1690 C C . ALA A 1 220 ? -1.598 -7.266 5.258 1.00 93.81 220 ALA A C 1
ATOM 1692 O O . ALA A 1 220 ? -2.687 -7.027 5.775 1.00 93.81 220 ALA A O 1
ATOM 1693 N N . THR A 1 221 ? -0.735 -6.292 4.942 1.00 92.25 221 THR A N 1
ATOM 1694 C CA . THR A 1 221 ? -1.011 -4.886 5.269 1.00 92.25 221 THR A CA 1
ATOM 1695 C C . THR A 1 221 ? -2.197 -4.296 4.514 1.00 92.25 221 THR A C 1
ATOM 1697 O O . THR A 1 221 ? -2.892 -3.451 5.068 1.00 92.25 221 THR A O 1
ATOM 1700 N N . LEU A 1 222 ? -2.485 -4.752 3.287 1.00 96.06 222 LEU A N 1
ATOM 1701 C CA . LEU A 1 222 ? -3.688 -4.319 2.563 1.00 96.06 222 LEU A CA 1
ATOM 1702 C C . LEU A 1 222 ? -4.960 -4.815 3.260 1.00 96.06 222 LEU A C 1
ATOM 1704 O O . LEU A 1 222 ? -5.911 -4.056 3.425 1.00 96.06 222 LEU A O 1
ATOM 1708 N N . VAL A 1 223 ? -4.969 -6.076 3.704 1.00 95.94 223 VAL A N 1
ATOM 1709 C CA . VAL A 1 223 ? -6.1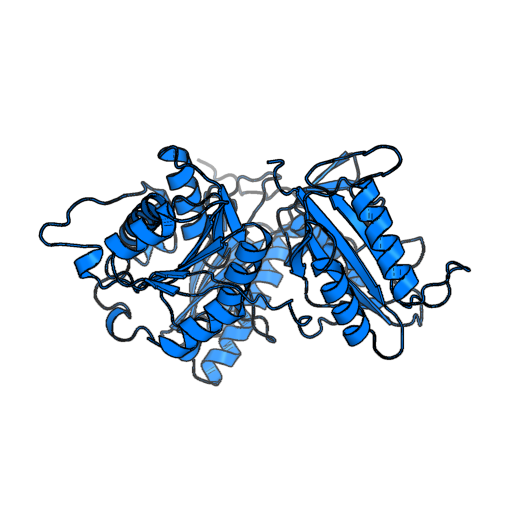16 -6.680 4.403 1.00 95.94 223 VAL A CA 1
ATOM 1710 C C . VAL A 1 223 ? -6.318 -6.054 5.776 1.00 95.94 223 VAL A C 1
ATOM 1712 O O . VAL A 1 223 ? -7.438 -5.670 6.099 1.00 95.94 223 VAL A O 1
ATOM 1715 N N . GLN A 1 224 ? -5.241 -5.880 6.546 1.00 93.25 224 GLN A N 1
ATOM 1716 C CA . GLN A 1 224 ? -5.264 -5.179 7.834 1.00 93.25 224 GLN A CA 1
ATOM 1717 C C . GLN A 1 224 ? -5.880 -3.787 7.686 1.00 93.25 224 GLN A C 1
ATOM 1719 O O . GLN A 1 224 ? -6.786 -3.410 8.433 1.00 93.25 224 GLN A O 1
ATOM 1724 N N . ARG A 1 225 ? -5.431 -3.050 6.663 1.00 92.81 225 ARG A N 1
ATOM 1725 C CA . ARG A 1 225 ? -5.934 -1.717 6.363 1.00 92.81 225 ARG A CA 1
ATOM 1726 C C . ARG A 1 225 ? -7.414 -1.737 5.989 1.00 92.81 225 ARG A C 1
ATOM 1728 O O . ARG A 1 225 ? -8.193 -0.950 6.525 1.00 92.81 225 ARG A O 1
ATOM 1735 N N . ALA A 1 226 ? -7.811 -2.655 5.112 1.00 94.94 226 ALA A N 1
ATOM 1736 C CA . ALA A 1 226 ? -9.201 -2.824 4.715 1.00 94.94 226 ALA A CA 1
ATOM 1737 C C . ALA A 1 226 ? -10.100 -3.141 5.915 1.00 94.94 226 ALA A C 1
ATOM 1739 O O . ALA A 1 226 ? -11.151 -2.522 6.077 1.00 94.94 226 ALA A O 1
ATOM 1740 N N . ALA A 1 227 ? -9.662 -4.037 6.799 1.00 93.38 227 ALA A N 1
ATOM 1741 C CA . ALA A 1 227 ? -10.436 -4.472 7.955 1.00 93.38 227 ALA A CA 1
ATOM 1742 C C . ALA A 1 227 ? -10.556 -3.383 9.028 1.00 93.38 227 ALA A C 1
ATOM 1744 O O . ALA A 1 227 ? -11.505 -3.365 9.811 1.00 93.38 227 ALA A O 1
ATOM 1745 N N . ALA A 1 228 ? -9.620 -2.438 9.067 1.00 91.31 228 ALA A N 1
ATOM 1746 C CA . ALA A 1 228 ? -9.734 -1.268 9.923 1.00 91.31 228 ALA A CA 1
ATOM 1747 C C . ALA A 1 228 ? -10.718 -0.224 9.379 1.00 91.31 228 ALA A C 1
ATOM 1749 O O . ALA A 1 228 ? -11.418 0.431 10.149 1.00 91.31 228 ALA A O 1
ATOM 1750 N N . CYS A 1 229 ? -10.783 -0.078 8.056 1.00 90.69 229 CYS A N 1
ATOM 1751 C CA . CYS A 1 229 ? -11.549 0.977 7.398 1.00 90.69 229 CYS A CA 1
ATOM 1752 C C . CYS A 1 229 ? -12.964 0.558 6.975 1.00 90.69 229 CYS A C 1
ATOM 1754 O O . CYS A 1 229 ? -13.756 1.441 6.647 1.00 90.69 229 CYS A O 1
ATOM 1756 N N . THR A 1 230 ? -13.275 -0.742 6.970 1.00 92.50 230 THR A N 1
ATOM 1757 C CA . THR A 1 230 ? -14.555 -1.296 6.493 1.00 92.50 230 THR A CA 1
ATOM 1758 C C . THR A 1 230 ? -15.103 -2.383 7.418 1.00 92.50 230 THR A C 1
ATOM 1760 O O . THR A 1 230 ? -14.366 -2.965 8.218 1.00 92.50 230 THR A O 1
ATOM 1763 N N . ASP A 1 231 ? -16.404 -2.645 7.350 1.00 92.06 231 ASP A N 1
ATOM 1764 C CA . ASP A 1 231 ? -17.086 -3.644 8.172 1.00 92.06 231 ASP A CA 1
ATOM 1765 C C . ASP A 1 231 ? -16.742 -5.074 7.731 1.00 92.06 231 ASP A C 1
ATOM 1767 O O . ASP A 1 231 ? -16.515 -5.925 8.588 1.00 92.06 231 ASP A O 1
ATOM 1771 N N . HIS A 1 232 ? -16.634 -5.319 6.418 1.00 95.62 232 HIS A N 1
ATOM 1772 C CA . HIS A 1 232 ? -16.276 -6.622 5.846 1.00 95.62 232 HIS A CA 1
ATOM 1773 C C . HIS A 1 232 ? -15.181 -6.485 4.794 1.00 95.62 232 HIS A C 1
ATOM 1775 O O . HIS A 1 232 ? -15.234 -5.599 3.947 1.00 95.62 232 HIS A O 1
ATOM 1781 N N . VAL A 1 233 ? -14.231 -7.417 4.767 1.00 97.88 233 VAL A N 1
ATOM 1782 C CA . VAL A 1 233 ? -13.177 -7.430 3.742 1.00 97.88 233 VAL A CA 1
ATOM 1783 C C . VAL A 1 233 ? -13.360 -8.602 2.792 1.00 97.88 233 VAL A C 1
ATOM 1785 O O . VAL A 1 233 ? -13.387 -9.759 3.212 1.00 97.88 233 VAL A O 1
ATOM 1788 N N . LEU A 1 234 ? -13.427 -8.298 1.500 1.00 98.62 234 LEU A N 1
ATOM 1789 C CA . LEU A 1 234 ? -13.334 -9.265 0.420 1.00 98.62 234 LEU A CA 1
ATOM 1790 C C . LEU A 1 234 ? -11.935 -9.200 -0.194 1.00 98.62 234 LEU A C 1
ATOM 1792 O O . LEU A 1 234 ? -11.592 -8.233 -0.875 1.00 98.62 234 LEU A O 1
ATOM 1796 N N . ALA A 1 235 ? -11.146 -10.250 -0.004 1.00 98.56 235 ALA A N 1
ATOM 1797 C CA . ALA A 1 235 ? -9.904 -10.437 -0.744 1.00 98.56 235 ALA A CA 1
ATOM 1798 C C . ALA A 1 235 ? -10.133 -11.361 -1.947 1.00 98.56 235 ALA A C 1
ATOM 1800 O O . ALA A 1 235 ? -11.028 -12.209 -1.923 1.00 98.56 235 ALA A O 1
ATOM 1801 N N . THR A 1 236 ? -9.333 -11.226 -3.005 1.00 98.56 236 THR A N 1
ATOM 1802 C CA . THR A 1 236 ? -9.400 -12.143 -4.156 1.00 98.56 236 THR A CA 1
ATOM 1803 C C . THR A 1 236 ? -8.130 -12.958 -4.289 1.00 98.56 236 THR A C 1
ATOM 1805 O O . THR A 1 236 ? -7.050 -12.442 -4.030 1.00 98.56 236 THR A O 1
ATOM 1808 N N . LEU A 1 237 ? -8.253 -14.201 -4.749 1.00 98.06 237 LEU A N 1
ATOM 1809 C CA . LEU A 1 237 ? -7.138 -15.047 -5.175 1.00 98.06 237 LEU A CA 1
ATOM 1810 C C . LEU A 1 237 ? -7.393 -15.470 -6.620 1.00 98.06 237 LEU A C 1
ATOM 1812 O O . LEU A 1 237 ? -8.062 -16.471 -6.873 1.00 98.06 237 LEU A O 1
ATOM 1816 N N . PHE A 1 238 ? -6.914 -14.669 -7.572 1.00 97.44 238 PHE A N 1
ATOM 1817 C CA . PHE A 1 238 ? -7.144 -14.929 -8.989 1.00 97.44 238 PHE A CA 1
ATOM 1818 C C . PHE A 1 238 ? -5.941 -14.528 -9.844 1.00 97.44 238 PHE A C 1
ATOM 1820 O O . PHE A 1 238 ? -5.697 -13.345 -10.080 1.00 97.44 238 PHE A O 1
ATOM 1827 N N . VAL A 1 239 ? -5.206 -15.522 -10.347 1.00 96.12 239 VAL A N 1
ATOM 1828 C CA . VAL A 1 239 ? -4.156 -15.306 -11.350 1.00 96.12 239 VAL A CA 1
ATOM 1829 C C . VAL A 1 239 ? -4.835 -15.015 -12.688 1.00 96.12 239 VAL A C 1
ATOM 1831 O O . VAL A 1 239 ? -5.292 -15.922 -13.378 1.00 96.12 239 VAL A O 1
ATOM 1834 N N . ASN A 1 240 ? -4.946 -13.734 -13.031 1.00 96.81 240 ASN A N 1
ATOM 1835 C CA . ASN A 1 240 ? -5.661 -13.281 -14.218 1.00 96.81 240 ASN A CA 1
ATOM 1836 C C . ASN A 1 240 ? -4.857 -13.555 -15.503 1.00 96.81 240 ASN A C 1
ATOM 1838 O O . ASN A 1 240 ? -3.891 -12.840 -15.736 1.00 96.81 240 ASN A O 1
ATOM 1842 N N . PRO A 1 241 ? -5.250 -14.478 -16.398 1.00 95.25 241 PRO A N 1
ATOM 1843 C CA . PRO A 1 241 ? -4.481 -14.750 -17.617 1.00 95.25 241 PRO A CA 1
ATOM 1844 C C . PRO A 1 241 ? -4.391 -13.548 -18.570 1.00 95.25 241 PRO A C 1
ATOM 1846 O O . PRO A 1 241 ? -3.406 -13.416 -19.284 1.00 95.25 241 PRO A O 1
ATOM 1849 N N . LEU A 1 242 ? -5.373 -12.634 -18.566 1.00 95.06 242 LEU A N 1
ATOM 1850 C CA . LEU A 1 242 ? -5.406 -11.503 -19.505 1.00 95.06 242 LEU A CA 1
ATOM 1851 C C . LEU A 1 242 ? -4.299 -10.468 -19.276 1.00 95.06 242 LEU A C 1
ATOM 1853 O O . LEU A 1 242 ? -4.067 -9.638 -20.152 1.00 95.06 242 LEU A O 1
ATOM 1857 N N . GLN A 1 243 ? -3.660 -10.477 -18.105 1.00 93.88 243 GLN A N 1
ATOM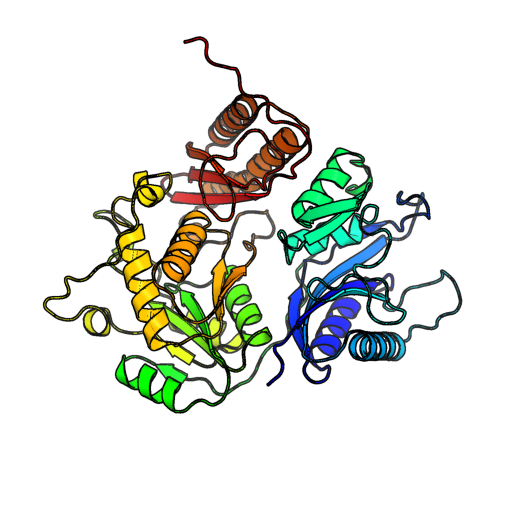 1858 C CA . GLN A 1 243 ? -2.579 -9.548 -17.776 1.00 93.88 243 GLN A CA 1
ATOM 1859 C C . GLN A 1 243 ? -1.186 -10.171 -17.931 1.00 93.88 243 GLN A C 1
ATOM 1861 O O . GLN A 1 243 ? -0.213 -9.555 -17.494 1.00 93.88 243 GLN A O 1
ATOM 1866 N N . PHE A 1 244 ? -1.092 -11.370 -18.515 1.00 92.12 244 PHE A N 1
ATOM 1867 C CA . PHE A 1 244 ? 0.174 -12.015 -18.845 1.00 92.12 244 PHE A CA 1
ATOM 1868 C C . PHE A 1 244 ? 0.370 -12.068 -20.362 1.00 92.12 244 PHE A C 1
ATOM 1870 O O . PHE A 1 244 ? -0.523 -12.480 -21.102 1.00 92.12 244 PHE A O 1
ATOM 1877 N N . GLY A 1 245 ? 1.545 -11.642 -20.819 1.00 86.75 245 GLY A N 1
ATOM 1878 C CA . GLY A 1 245 ? 1.969 -11.765 -22.213 1.00 86.75 245 GLY A CA 1
ATOM 1879 C C . GLY A 1 245 ? 2.420 -13.185 -22.576 1.00 86.75 245 GLY A C 1
ATOM 1880 O O . GLY A 1 245 ? 2.676 -14.024 -21.709 1.00 86.75 245 GLY A O 1
ATOM 1881 N N . ALA A 1 246 ? 2.567 -13.459 -23.875 1.00 80.62 246 ALA A N 1
ATOM 1882 C CA . ALA A 1 246 ? 3.166 -14.711 -24.338 1.00 80.62 246 ALA A CA 1
ATOM 1883 C C . ALA A 1 246 ? 4.617 -14.829 -23.834 1.00 80.62 246 ALA A C 1
ATOM 1885 O O . ALA A 1 246 ? 5.410 -13.906 -24.004 1.00 80.62 246 ALA A O 1
ATOM 1886 N N . GLY A 1 247 ? 4.963 -15.960 -23.212 1.00 73.69 247 GLY A N 1
ATOM 1887 C CA . GLY A 1 247 ? 6.295 -16.188 -22.635 1.00 73.69 247 GLY A CA 1
ATOM 1888 C C . GLY A 1 247 ? 6.531 -15.546 -21.260 1.00 73.69 247 GLY A C 1
ATOM 1889 O O . GLY A 1 247 ? 7.612 -15.723 -20.696 1.00 73.69 247 GLY A O 1
ATOM 1890 N N . GLU A 1 248 ? 5.543 -14.844 -20.691 1.00 85.00 248 GLU A N 1
ATOM 1891 C CA . GLU A 1 248 ? 5.587 -14.436 -19.284 1.00 85.00 248 GLU A CA 1
ATOM 1892 C C . GLU A 1 248 ? 5.370 -15.634 -18.339 1.00 85.00 248 GLU A C 1
ATOM 1894 O O . GLU A 1 248 ? 5.157 -16.776 -18.745 1.00 85.00 248 GLU A O 1
ATOM 1899 N N . ASP A 1 249 ? 5.450 -15.393 -17.034 1.00 84.19 249 ASP A N 1
ATOM 1900 C CA . ASP A 1 249 ? 5.494 -16.427 -16.004 1.00 84.19 249 ASP A CA 1
ATOM 1901 C C . ASP A 1 249 ? 4.123 -16.989 -15.584 1.00 84.19 249 ASP A C 1
ATOM 1903 O O . ASP A 1 249 ? 4.021 -17.515 -14.482 1.00 84.19 249 ASP A O 1
ATOM 1907 N N . LEU A 1 250 ? 3.088 -16.946 -16.436 1.00 86.81 250 LEU A N 1
ATOM 1908 C CA . LEU A 1 250 ? 1.734 -17.420 -16.090 1.00 86.81 250 LEU A CA 1
ATOM 1909 C C . LEU A 1 250 ? 1.727 -18.878 -15.596 1.00 86.81 250 LEU A C 1
ATOM 1911 O O . LEU A 1 250 ? 1.166 -19.174 -14.539 1.00 86.81 250 LEU A O 1
ATOM 1915 N N . ASP A 1 251 ? 2.386 -19.775 -16.335 1.00 84.31 251 ASP A N 1
ATOM 1916 C CA . ASP A 1 251 ? 2.445 -21.209 -16.009 1.00 84.31 251 ASP A CA 1
ATOM 1917 C C . ASP A 1 251 ? 3.312 -21.503 -14.779 1.00 84.31 251 ASP A C 1
ATOM 1919 O O . ASP A 1 251 ? 3.116 -22.508 -14.098 1.00 84.31 251 ASP A O 1
ATOM 1923 N N . ARG A 1 252 ? 4.267 -20.614 -14.480 1.00 85.69 252 ARG A N 1
ATOM 1924 C CA . ARG A 1 252 ? 5.190 -20.738 -13.343 1.00 85.69 252 ARG A CA 1
ATOM 1925 C C . ARG A 1 252 ? 4.740 -19.937 -12.123 1.00 85.69 252 ARG A C 1
ATOM 1927 O O . ARG A 1 252 ? 5.397 -20.020 -11.088 1.00 85.69 252 ARG A O 1
ATOM 1934 N N . TYR A 1 253 ? 3.653 -19.169 -12.229 1.00 85.50 253 TYR A N 1
ATOM 1935 C CA . TYR A 1 253 ? 3.221 -18.283 -11.158 1.00 85.50 253 TYR A CA 1
ATOM 1936 C C . TYR A 1 253 ? 2.874 -19.112 -9.911 1.00 85.50 253 TYR A C 1
ATOM 1938 O O . TYR A 1 253 ? 2.081 -20.055 -10.012 1.00 85.50 253 TYR A O 1
ATOM 1946 N N . PRO A 1 254 ? 3.450 -18.796 -8.739 1.00 83.69 254 PRO A N 1
ATOM 1947 C CA . PRO A 1 254 ? 3.257 -19.575 -7.525 1.00 83.69 254 PRO A CA 1
ATOM 1948 C C . PRO A 1 254 ? 1.784 -19.632 -7.113 1.00 83.69 254 PRO A C 1
ATOM 1950 O O . PRO A 1 254 ? 1.066 -18.637 -7.171 1.00 83.69 254 PRO A O 1
ATOM 1953 N N . ARG A 1 255 ? 1.338 -20.809 -6.666 1.00 87.06 255 ARG A N 1
ATOM 1954 C CA . ARG A 1 255 ? -0.027 -21.044 -6.181 1.00 87.06 255 ARG A CA 1
ATOM 1955 C C . ARG A 1 255 ? 0.040 -21.707 -4.813 1.00 87.06 255 ARG A C 1
ATOM 1957 O O . ARG A 1 255 ? 0.301 -22.901 -4.720 1.00 87.06 255 ARG A O 1
ATOM 1964 N N . THR A 1 256 ? -0.190 -20.925 -3.766 1.00 92.88 256 THR A N 1
ATOM 1965 C CA . THR A 1 256 ? -0.103 -21.344 -2.358 1.00 92.88 256 THR A CA 1
ATOM 1966 C C . THR A 1 256 ? -1.456 -21.170 -1.673 1.00 92.88 256 THR A C 1
ATOM 1968 O O . THR A 1 256 ? -1.581 -20.467 -0.679 1.00 92.88 256 THR A O 1
ATOM 1971 N N . PHE A 1 257 ? -2.500 -21.784 -2.241 1.00 95.50 257 PHE A N 1
ATOM 1972 C CA . PHE A 1 257 ? -3.897 -21.471 -1.919 1.00 95.50 257 PHE A CA 1
ATOM 1973 C C . PHE A 1 257 ? -4.235 -21.545 -0.419 1.00 95.50 257 PHE A C 1
ATOM 1975 O O . PHE A 1 257 ? -4.836 -20.611 0.109 1.00 95.50 257 PHE A O 1
ATOM 1982 N N . ASP A 1 258 ? -3.847 -22.622 0.268 1.00 96.81 258 ASP A N 1
ATOM 1983 C CA . ASP A 1 258 ? -4.183 -22.808 1.687 1.00 96.81 258 ASP A CA 1
ATOM 1984 C C . ASP A 1 258 ? -3.428 -21.822 2.594 1.00 96.81 258 ASP A C 1
ATOM 1986 O O . ASP A 1 258 ? -4.015 -21.254 3.516 1.00 96.81 258 ASP A O 1
ATOM 1990 N N . GLU A 1 259 ? -2.152 -21.556 2.295 1.00 96.69 259 GLU A N 1
ATOM 1991 C CA . GLU A 1 259 ? -1.335 -20.552 2.994 1.00 96.69 259 GLU A CA 1
ATOM 1992 C C . GLU A 1 259 ? -1.892 -19.139 2.778 1.00 96.69 259 GLU A C 1
ATOM 1994 O O . GLU A 1 259 ? -2.021 -18.360 3.724 1.00 96.69 259 GLU A O 1
ATOM 1999 N N . ASP A 1 260 ? -2.288 -18.828 1.541 1.00 97.56 260 ASP A N 1
ATOM 2000 C CA . ASP A 1 260 ? -2.879 -17.548 1.170 1.00 97.56 260 ASP A CA 1
ATOM 2001 C C . ASP A 1 260 ? -4.202 -17.327 1.923 1.00 97.56 260 ASP A C 1
ATOM 2003 O O . ASP A 1 260 ? -4.413 -16.275 2.525 1.00 97.56 260 ASP A O 1
ATOM 2007 N N . VAL A 1 261 ? -5.086 -18.331 1.949 1.00 97.19 261 VAL A N 1
ATOM 2008 C CA . VAL A 1 261 ? -6.352 -18.287 2.696 1.00 97.19 261 VAL A CA 1
ATOM 2009 C C . VAL A 1 261 ? -6.112 -18.095 4.193 1.00 97.19 261 VAL A C 1
ATOM 2011 O O . VAL A 1 261 ? -6.796 -17.277 4.815 1.00 97.19 261 VAL A O 1
ATOM 2014 N N . ALA A 1 262 ? -5.145 -18.811 4.773 1.00 95.25 262 ALA A N 1
ATOM 2015 C CA . ALA A 1 262 ? -4.802 -18.679 6.185 1.00 95.25 262 ALA A CA 1
ATOM 2016 C C . ALA A 1 262 ? -4.311 -17.261 6.518 1.00 95.25 262 ALA A C 1
ATOM 2018 O O . ALA A 1 262 ? -4.787 -16.665 7.486 1.00 95.25 262 ALA A O 1
ATOM 2019 N N . LEU A 1 263 ? -3.433 -16.692 5.684 1.00 94.75 263 LEU A N 1
ATOM 2020 C CA . LEU A 1 263 ? -2.927 -15.326 5.837 1.00 94.75 263 LEU A CA 1
ATOM 2021 C C . LEU A 1 263 ? -4.058 -14.294 5.744 1.00 94.75 263 LEU A C 1
ATOM 2023 O O . LEU A 1 263 ? -4.172 -13.423 6.607 1.00 94.75 263 LEU A O 1
ATOM 2027 N N . LEU A 1 264 ? -4.920 -14.399 4.728 1.00 96.06 264 LEU A N 1
ATOM 2028 C CA . LEU A 1 264 ? -6.048 -13.480 4.540 1.00 96.06 264 LEU A CA 1
ATOM 2029 C C . LEU A 1 264 ? -7.013 -13.538 5.729 1.00 96.06 264 LEU A C 1
ATOM 2031 O O . LEU A 1 264 ? -7.398 -12.496 6.260 1.00 96.06 264 LEU A O 1
ATOM 2035 N N . ARG A 1 265 ? -7.374 -14.745 6.180 1.00 95.12 265 ARG A N 1
ATOM 2036 C CA . ARG A 1 265 ? -8.255 -14.940 7.337 1.00 95.12 265 ARG A CA 1
ATOM 2037 C C . ARG A 1 265 ? -7.651 -14.352 8.608 1.00 95.12 265 ARG A C 1
ATOM 2039 O O . ARG A 1 265 ? -8.336 -13.617 9.309 1.00 95.12 265 ARG A O 1
ATOM 2046 N N . HIS A 1 266 ? -6.381 -14.647 8.884 1.00 92.31 266 HIS A N 1
ATOM 2047 C CA . HIS A 1 266 ? -5.685 -14.174 10.082 1.00 92.31 266 HIS A CA 1
ATOM 2048 C C . HIS A 1 266 ? -5.675 -12.639 10.190 1.00 92.31 266 HIS A C 1
ATOM 2050 O O . HIS A 1 266 ? -5.809 -12.086 11.281 1.00 92.31 266 HIS A O 1
ATOM 2056 N N . HIS A 1 267 ? -5.573 -11.944 9.055 1.00 92.44 267 HIS A N 1
ATOM 2057 C CA . HIS A 1 267 ? -5.530 -10.482 9.004 1.00 92.44 267 HIS A CA 1
ATOM 2058 C C . HIS A 1 267 ? -6.895 -9.796 8.858 1.00 92.44 267 HIS A C 1
ATOM 2060 O O . HIS A 1 267 ? -6.943 -8.574 8.717 1.00 92.44 267 HIS A O 1
ATOM 2066 N N . GLY A 1 268 ? -7.999 -10.545 8.940 1.00 93.12 268 GLY A N 1
ATOM 2067 C CA . GLY A 1 268 ? -9.343 -9.971 8.978 1.00 93.12 268 GLY A CA 1
ATOM 2068 C C . GLY A 1 268 ? -10.060 -9.910 7.632 1.00 93.12 268 GLY A C 1
ATOM 2069 O O . GLY A 1 268 ? -10.920 -9.049 7.447 1.00 93.12 268 GLY A O 1
ATOM 2070 N N . ALA A 1 269 ? -9.754 -10.806 6.688 1.00 96.69 269 ALA A N 1
ATOM 2071 C CA . ALA A 1 269 ? -10.650 -11.065 5.560 1.00 96.69 269 ALA A CA 1
ATOM 2072 C C . ALA A 1 269 ? -11.953 -11.716 6.054 1.00 96.69 269 ALA A C 1
ATOM 2074 O O . ALA A 1 269 ? -11.928 -12.586 6.921 1.00 96.69 269 ALA A O 1
ATOM 2075 N N . ALA A 1 270 ? -13.105 -11.281 5.543 1.00 97.31 270 ALA A N 1
ATOM 2076 C CA . ALA A 1 270 ? -14.416 -11.888 5.818 1.00 97.31 270 ALA A CA 1
ATOM 2077 C C . ALA A 1 270 ? -14.757 -12.927 4.745 1.00 97.31 270 ALA A C 1
ATOM 2079 O O . ALA A 1 270 ? -15.411 -13.937 5.005 1.00 97.31 270 ALA A O 1
ATOM 2080 N N . ALA A 1 271 ? -14.272 -12.698 3.526 1.00 98.38 271 ALA A N 1
ATOM 2081 C CA . ALA A 1 271 ? -14.352 -13.667 2.458 1.00 98.38 271 ALA A CA 1
ATOM 2082 C C . ALA A 1 271 ? -13.126 -13.629 1.551 1.00 98.38 271 ALA A C 1
ATOM 2084 O O . ALA A 1 271 ? -12.476 -12.594 1.374 1.00 98.38 271 ALA A O 1
ATOM 2085 N N . VAL A 1 272 ? -12.861 -14.775 0.930 1.00 98.62 272 VAL A N 1
ATOM 2086 C CA . VAL A 1 272 ? -11.919 -14.904 -0.179 1.00 98.62 272 VAL A CA 1
ATOM 2087 C C . VAL A 1 272 ? -12.678 -15.335 -1.417 1.00 98.62 272 VAL A C 1
ATOM 2089 O O . VAL A 1 272 ? -13.251 -16.420 -1.436 1.00 98.62 272 VAL A O 1
ATOM 2092 N N . TYR A 1 273 ? -12.655 -14.512 -2.464 1.00 98.75 273 TYR A N 1
ATOM 2093 C CA . TYR A 1 273 ? -13.155 -14.898 -3.779 1.00 98.75 273 TYR A CA 1
ATOM 2094 C C . TYR A 1 273 ? -12.024 -15.487 -4.624 1.00 98.75 273 TYR A C 1
ATOM 2096 O O . TYR A 1 273 ? -11.095 -14.786 -5.026 1.00 98.75 273 TYR A O 1
ATOM 2104 N N . ALA A 1 274 ? -12.110 -16.788 -4.882 1.00 98.38 274 ALA A N 1
ATOM 2105 C CA . ALA A 1 274 ? -11.125 -17.575 -5.613 1.00 98.38 274 ALA A CA 1
ATOM 2106 C C . ALA A 1 274 ? -11.785 -18.327 -6.785 1.00 98.38 274 ALA A C 1
ATOM 2108 O O . ALA A 1 274 ? -11.954 -19.553 -6.709 1.00 98.38 274 ALA A O 1
ATOM 2109 N N . PRO A 1 275 ? -12.214 -17.599 -7.835 1.00 97.81 275 PRO A N 1
ATOM 2110 C CA . PRO A 1 275 ? -12.916 -18.180 -8.969 1.00 97.81 275 PRO A CA 1
ATOM 2111 C C . PRO A 1 275 ? -12.001 -18.939 -9.924 1.00 97.81 275 PRO A C 1
ATOM 2113 O O . PRO A 1 275 ? -10.809 -18.651 -10.049 1.00 97.81 275 PRO A O 1
ATOM 2116 N N . ALA A 1 276 ? -12.599 -19.863 -10.673 1.00 96.19 276 ALA A N 1
ATOM 2117 C CA . ALA A 1 276 ? -11.983 -20.411 -11.874 1.00 96.19 276 ALA A CA 1
ATOM 2118 C C . ALA A 1 276 ? -11.968 -19.369 -13.009 1.00 96.19 276 ALA A C 1
ATOM 2120 O O . ALA A 1 276 ? -12.821 -18.482 -13.068 1.00 96.19 276 ALA A O 1
ATOM 2121 N N . VAL A 1 277 ? -11.029 -19.514 -13.950 1.00 96.00 277 VAL A N 1
ATOM 2122 C CA . VAL A 1 277 ? -10.915 -18.647 -15.139 1.00 96.00 277 VAL A CA 1
ATOM 2123 C C . VAL A 1 277 ? -12.231 -18.604 -15.916 1.00 96.00 277 VAL A C 1
ATOM 2125 O O . VAL A 1 277 ? -12.727 -17.514 -16.187 1.00 96.00 277 VAL A O 1
ATOM 2128 N N . ASP A 1 278 ? -12.848 -19.757 -16.175 1.00 95.88 278 ASP A N 1
ATOM 2129 C CA . ASP A 1 278 ? -14.088 -19.857 -16.958 1.00 95.88 278 ASP A CA 1
ATOM 2130 C C . ASP A 1 278 ? -15.307 -19.240 -16.246 1.00 95.88 278 ASP A C 1
ATOM 2132 O O . ASP A 1 278 ? -16.254 -18.785 -16.893 1.00 95.88 278 ASP A O 1
ATOM 2136 N N . ASP A 1 279 ? -15.273 -19.143 -14.909 1.00 95.31 279 ASP A N 1
ATOM 2137 C CA . ASP A 1 279 ? -16.290 -18.411 -14.144 1.00 95.31 279 ASP A CA 1
ATOM 2138 C C . ASP A 1 279 ? -16.129 -16.894 -14.305 1.00 95.31 279 ASP A C 1
ATOM 2140 O O . ASP A 1 279 ? -17.076 -16.150 -14.099 1.00 95.31 279 ASP A O 1
ATOM 2144 N N . LEU A 1 280 ? -14.980 -16.368 -14.727 1.00 95.38 280 LEU A N 1
ATOM 2145 C CA . LEU A 1 280 ? -14.827 -14.936 -15.017 1.00 95.38 280 LEU A CA 1
ATOM 2146 C C . LEU A 1 280 ? -14.869 -14.627 -16.514 1.00 95.38 280 LEU A C 1
ATOM 2148 O O . LEU A 1 280 ? -15.472 -13.619 -16.906 1.00 95.38 280 LEU A O 1
ATOM 2152 N N . TYR A 1 281 ? -14.301 -15.505 -17.330 1.00 96.12 281 TYR A N 1
ATOM 2153 C CA . TYR A 1 281 ? -14.121 -15.371 -18.770 1.00 96.12 281 TYR A CA 1
ATOM 2154 C C . TYR A 1 281 ? -14.767 -16.559 -19.486 1.00 96.12 281 TYR A C 1
ATOM 2156 O O . TYR A 1 281 ? -14.096 -17.480 -19.935 1.00 96.12 281 TYR A O 1
ATOM 2164 N N . GLY A 1 282 ? -16.100 -16.541 -19.561 1.00 93.12 282 GLY A N 1
ATOM 2165 C CA . GLY A 1 282 ? -16.850 -17.590 -20.250 1.00 93.12 282 GLY A CA 1
ATOM 2166 C C . GLY A 1 282 ? -16.616 -17.603 -21.770 1.00 93.12 282 GLY A C 1
ATOM 2167 O O . GLY A 1 282 ? -16.006 -16.675 -22.316 1.00 93.12 282 GLY A O 1
ATOM 2168 N N . PRO A 1 283 ? -17.144 -18.620 -22.473 1.00 93.50 283 PRO A N 1
ATOM 2169 C CA . PRO A 1 283 ? -17.044 -18.714 -23.926 1.00 93.50 283 PRO A CA 1
ATOM 2170 C C . PRO A 1 283 ? -17.504 -17.424 -24.618 1.00 93.50 283 PRO A C 1
ATOM 2172 O O . PRO A 1 283 ? -18.569 -16.892 -24.308 1.00 93.50 283 PRO A O 1
ATOM 2175 N N . GLY A 1 284 ? -16.692 -16.918 -25.549 1.00 92.06 284 GLY A N 1
ATOM 2176 C CA . GLY A 1 284 ? -16.992 -15.690 -26.293 1.00 92.06 284 GLY A CA 1
ATOM 2177 C C . GLY A 1 284 ? -16.699 -14.382 -25.547 1.00 92.06 284 GLY A C 1
ATOM 2178 O O . GLY A 1 284 ? -17.134 -13.327 -26.003 1.00 92.06 284 GLY A O 1
ATOM 2179 N N . PHE A 1 285 ? -15.974 -14.413 -24.421 1.00 95.31 285 PHE A N 1
ATOM 2180 C CA . PHE A 1 285 ? -15.530 -13.190 -23.747 1.00 95.31 285 PHE A CA 1
ATOM 2181 C C . PHE A 1 285 ? -14.713 -12.300 -24.700 1.00 95.31 285 PHE A C 1
ATOM 2183 O O . PHE A 1 285 ? -13.649 -12.699 -25.167 1.00 95.31 285 PHE A O 1
ATOM 2190 N N . GLY A 1 286 ? -15.208 -11.089 -24.967 1.00 94.81 286 GLY A N 1
ATOM 2191 C CA . GLY A 1 286 ? -14.593 -10.149 -25.913 1.00 94.81 286 GLY A CA 1
ATOM 2192 C C . GLY A 1 286 ? -14.698 -8.678 -25.507 1.00 94.81 286 GLY A C 1
ATOM 2193 O O . GLY A 1 286 ? -14.471 -7.801 -26.334 1.00 94.81 286 GLY A O 1
ATOM 2194 N N . THR A 1 287 ? -15.057 -8.391 -24.253 1.00 97.00 287 THR A N 1
ATOM 2195 C CA . THR A 1 287 ? -15.188 -7.022 -23.732 1.00 97.00 287 THR A CA 1
ATOM 2196 C C . THR A 1 287 ? -14.014 -6.696 -22.820 1.00 97.00 287 THR A C 1
ATOM 2198 O O . THR A 1 287 ? -13.716 -7.457 -21.902 1.00 97.00 287 THR A O 1
ATOM 2201 N N . TYR A 1 288 ? -13.378 -5.548 -23.045 1.00 96.94 288 TYR A N 1
ATOM 2202 C CA . TYR A 1 288 ? -12.184 -5.130 -22.316 1.00 96.94 288 TYR A CA 1
ATOM 2203 C C . TYR A 1 288 ? -12.259 -3.654 -21.940 1.00 96.94 288 TYR A C 1
A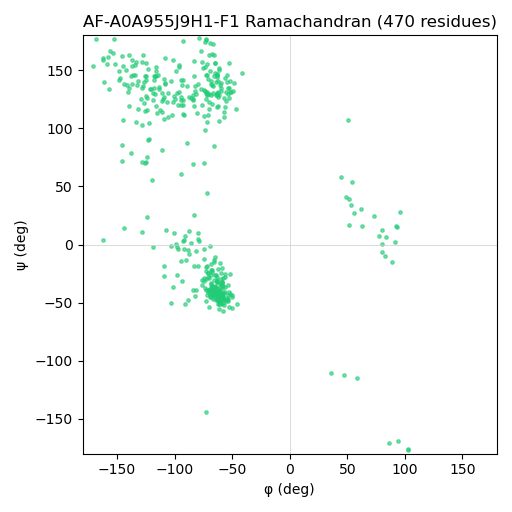TOM 2205 O O . TYR A 1 288 ? -12.891 -2.865 -22.639 1.00 96.94 288 TYR A O 1
ATOM 2213 N N . VAL A 1 289 ? -11.560 -3.291 -20.868 1.00 96.62 289 VAL A N 1
ATOM 2214 C CA . VAL A 1 289 ? -11.256 -1.898 -20.530 1.00 96.62 289 VAL A CA 1
ATOM 2215 C C . VAL A 1 289 ? -9.862 -1.601 -21.053 1.00 96.62 289 VAL A C 1
ATOM 2217 O O . VAL A 1 289 ? -8.905 -2.280 -20.677 1.00 96.62 289 VAL A O 1
ATOM 2220 N N . VAL A 1 290 ? -9.752 -0.622 -21.946 1.00 92.56 290 VAL A N 1
ATOM 2221 C CA . VAL A 1 290 ? -8.480 -0.219 -22.545 1.00 92.56 290 VAL A CA 1
ATOM 2222 C C . VAL A 1 290 ? -8.184 1.207 -22.090 1.00 92.56 290 VAL A C 1
ATOM 2224 O O . VAL A 1 290 ? -8.932 2.111 -22.452 1.00 92.56 290 VAL A O 1
ATOM 2227 N N . PRO A 1 291 ? -7.1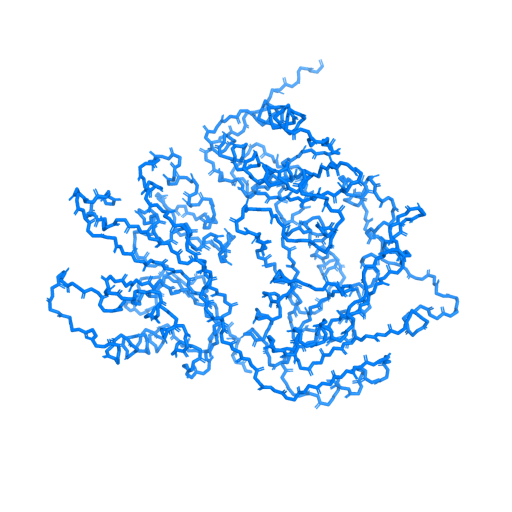37 1.418 -21.282 1.00 84.00 291 PRO A N 1
ATOM 2228 C CA . PRO A 1 291 ? -6.629 2.761 -21.036 1.00 84.00 291 PRO A CA 1
ATOM 2229 C C . PRO A 1 291 ? -5.916 3.275 -22.295 1.00 84.00 291 PRO A C 1
ATOM 2231 O O . PRO A 1 291 ? -5.306 2.486 -23.013 1.00 84.00 291 PRO A O 1
ATOM 2234 N N . GLU A 1 292 ? -5.990 4.581 -22.561 1.00 85.19 292 GLU A N 1
ATOM 2235 C CA . GLU A 1 292 ? -5.243 5.205 -23.662 1.00 85.19 292 GLU A CA 1
ATOM 2236 C C . GLU A 1 292 ? -3.731 5.299 -23.332 1.00 85.19 292 GLU A C 1
ATOM 2238 O O . GLU A 1 292 ? -3.162 4.439 -22.660 1.00 85.19 292 GLU A O 1
ATOM 2243 N N . THR A 1 293 ? -3.067 6.369 -23.769 1.00 82.31 293 THR A N 1
ATOM 2244 C CA . THR A 1 293 ? -1.603 6.513 -23.866 1.00 8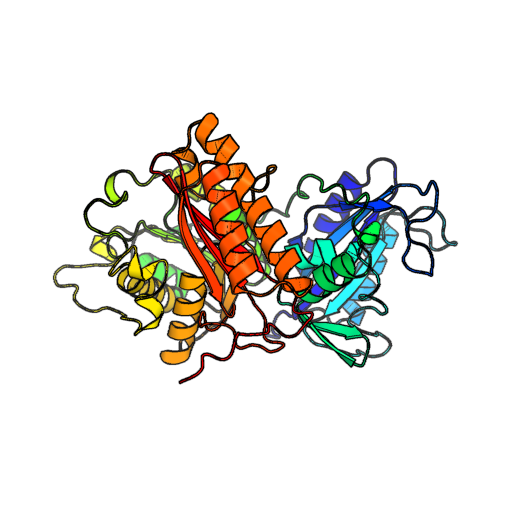2.31 293 THR A CA 1
ATOM 2245 C C . THR A 1 293 ? -0.802 6.197 -22.602 1.00 82.31 293 THR A C 1
ATOM 2247 O O . THR A 1 293 ? 0.359 5.812 -22.696 1.00 82.31 293 THR A O 1
ATOM 2250 N N . LEU A 1 294 ? -1.389 6.312 -21.406 1.00 84.19 294 LEU A N 1
ATOM 2251 C CA . LEU A 1 294 ? -0.691 6.013 -20.153 1.00 84.19 294 LEU A CA 1
ATOM 2252 C C . LEU A 1 294 ? -0.277 4.535 -20.031 1.00 84.19 294 LEU A C 1
ATOM 2254 O O . LEU A 1 294 ? 0.696 4.221 -19.345 1.00 84.19 294 LEU A O 1
ATOM 2258 N N . ALA A 1 295 ? -0.990 3.622 -20.692 1.00 84.56 295 ALA A N 1
ATOM 2259 C CA . ALA A 1 295 ? -0.636 2.205 -20.713 1.00 84.56 295 ALA A CA 1
ATOM 2260 C C . ALA A 1 295 ? 0.369 1.822 -21.800 1.00 84.56 295 ALA A C 1
ATOM 2262 O O . ALA A 1 295 ? 0.726 0.650 -21.880 1.00 84.56 295 ALA A O 1
ATOM 2263 N N . ASP A 1 296 ? 0.846 2.786 -22.584 1.00 87.19 296 ASP A N 1
ATOM 2264 C CA . ASP A 1 296 ? 1.929 2.587 -23.547 1.00 87.19 296 ASP A CA 1
ATOM 2265 C C . ASP A 1 296 ? 3.285 3.051 -22.985 1.00 87.19 296 ASP A C 1
ATOM 2267 O O . ASP A 1 296 ? 4.305 2.950 -23.662 1.00 87.19 296 ASP A O 1
ATOM 2271 N N . LEU A 1 297 ? 3.315 3.548 -21.742 1.00 91.12 297 LEU A N 1
ATOM 2272 C CA . LEU A 1 297 ? 4.522 4.003 -21.047 1.00 91.12 297 LEU A CA 1
ATOM 2273 C C . LEU A 1 297 ? 5.023 2.952 -20.038 1.00 91.12 297 LEU A C 1
ATOM 2275 O O . LEU A 1 297 ? 4.249 2.111 -19.574 1.00 91.12 297 LEU A O 1
ATOM 2279 N N . HIS A 1 298 ? 6.307 3.019 -19.669 1.00 94.75 298 HIS A N 1
ATOM 2280 C CA . HIS A 1 298 ? 6.939 2.265 -18.567 1.00 94.75 298 HIS A CA 1
ATOM 2281 C C . HIS A 1 298 ? 6.593 0.762 -18.566 1.00 94.75 298 HIS A C 1
ATOM 2283 O O . HIS A 1 298 ? 6.993 0.042 -19.481 1.00 94.75 298 HIS A O 1
ATOM 2289 N N . GLU A 1 299 ? 5.841 0.262 -17.575 1.00 94.81 299 GLU A N 1
ATOM 2290 C CA . GLU A 1 299 ? 5.440 -1.153 -17.507 1.00 94.81 299 GLU A CA 1
ATOM 2291 C C . GLU A 1 299 ? 4.617 -1.580 -18.718 1.00 94.81 299 GLU A C 1
ATOM 2293 O O . GLU A 1 299 ? 4.727 -2.714 -19.175 1.00 94.81 299 GLU A O 1
ATOM 2298 N N . GLY A 1 300 ? 3.791 -0.678 -19.236 1.00 92.38 300 GLY A N 1
ATOM 2299 C CA . GLY A 1 300 ? 2.918 -0.927 -20.369 1.00 92.38 300 GLY A CA 1
ATOM 2300 C C . GLY A 1 300 ? 3.682 -1.089 -21.682 1.00 92.38 300 GLY A C 1
ATOM 2301 O O . GLY A 1 300 ? 3.385 -2.001 -22.454 1.00 92.38 300 GLY A O 1
ATOM 2302 N N . ALA A 1 301 ? 4.745 -0.296 -21.867 1.00 92.81 301 ALA A N 1
ATOM 2303 C CA . ALA A 1 301 ? 5.681 -0.443 -22.982 1.00 92.81 301 ALA A CA 1
ATOM 2304 C C . ALA A 1 301 ? 6.404 -1.799 -22.940 1.00 92.81 301 ALA A C 1
ATOM 2306 O O . ALA A 1 301 ? 6.556 -2.470 -23.960 1.00 92.81 301 ALA A O 1
ATOM 2307 N N . VAL A 1 302 ? 6.838 -2.217 -21.744 1.00 92.12 302 VAL A N 1
ATOM 2308 C CA . VAL A 1 302 ? 7.552 -3.488 -21.536 1.00 92.12 302 VAL A CA 1
ATOM 2309 C C . VAL A 1 302 ? 6.606 -4.691 -21.609 1.00 92.12 302 VAL A C 1
ATOM 2311 O O . VAL A 1 302 ? 7.026 -5.784 -21.991 1.00 92.12 302 VAL A O 1
ATOM 2314 N N . ARG A 1 303 ? 5.329 -4.509 -21.254 1.00 91.88 303 ARG A N 1
ATOM 2315 C CA . ARG A 1 303 ? 4.319 -5.573 -21.160 1.00 91.88 303 ARG A CA 1
ATOM 2316 C C . ARG A 1 303 ? 3.052 -5.196 -21.948 1.00 91.88 303 ARG A C 1
ATOM 2318 O O . ARG A 1 303 ? 2.005 -4.939 -21.343 1.00 91.88 303 ARG A O 1
ATOM 2325 N N . PRO A 1 304 ? 3.103 -5.184 -23.296 1.00 91.81 304 PRO A N 1
ATOM 2326 C CA . PRO A 1 304 ? 1.967 -4.786 -24.122 1.00 91.81 304 PRO A CA 1
ATOM 2327 C C . PRO A 1 304 ? 0.692 -5.569 -23.791 1.00 91.81 304 PRO A C 1
ATOM 2329 O O . PRO A 1 304 ? 0.686 -6.798 -23.715 1.00 91.81 304 PRO A O 1
ATOM 2332 N N . GLY A 1 305 ? -0.413 -4.851 -23.581 1.00 91.75 305 GLY A N 1
ATOM 2333 C CA . GLY A 1 305 ? -1.708 -5.436 -23.221 1.00 91.75 305 GLY A CA 1
ATOM 2334 C C . GLY A 1 305 ? -1.877 -5.808 -21.741 1.00 91.75 305 GLY A C 1
ATOM 2335 O O . GLY A 1 305 ? -3.004 -6.117 -21.345 1.00 91.75 305 GLY A O 1
ATOM 2336 N N . HIS A 1 306 ? -0.828 -5.710 -20.912 1.00 94.94 306 HIS A N 1
ATOM 2337 C CA . HIS A 1 306 ? -0.887 -5.993 -19.472 1.00 94.94 306 HIS A CA 1
ATOM 2338 C C . HIS A 1 306 ? -2.004 -5.204 -18.780 1.00 94.94 306 HIS A C 1
ATOM 2340 O O . HIS A 1 306 ? -2.887 -5.792 -18.151 1.00 94.94 306 HIS A O 1
ATOM 2346 N N . PHE A 1 307 ? -2.022 -3.879 -18.954 1.00 96.94 307 PHE A N 1
ATOM 2347 C CA . PHE A 1 307 ? -2.988 -3.016 -18.275 1.00 96.94 307 PHE A CA 1
ATOM 2348 C C . PHE A 1 307 ? -4.417 -3.148 -18.794 1.00 96.94 307 PHE A C 1
ATOM 2350 O O . PHE A 1 307 ? -5.349 -3.010 -18.007 1.00 96.94 307 PHE A O 1
ATOM 2357 N N . ARG A 1 308 ? -4.621 -3.524 -20.064 1.00 96.38 308 ARG A N 1
ATOM 2358 C CA . ARG A 1 308 ? -5.950 -3.937 -20.542 1.00 96.38 308 ARG A CA 1
ATOM 2359 C C . ARG A 1 308 ? -6.465 -5.119 -19.720 1.00 96.38 308 ARG A C 1
ATOM 2361 O O . ARG A 1 308 ? -7.617 -5.125 -19.288 1.00 96.38 308 ARG A O 1
ATOM 2368 N N . GLY A 1 309 ? -5.610 -6.115 -19.486 1.00 96.88 309 GLY A N 1
ATOM 2369 C CA . GLY A 1 309 ? -5.928 -7.267 -18.647 1.00 96.88 309 GLY A CA 1
ATOM 2370 C C . GLY A 1 309 ? -6.247 -6.879 -17.206 1.00 96.88 309 GLY A C 1
ATOM 2371 O O . GLY A 1 309 ? -7.264 -7.329 -16.67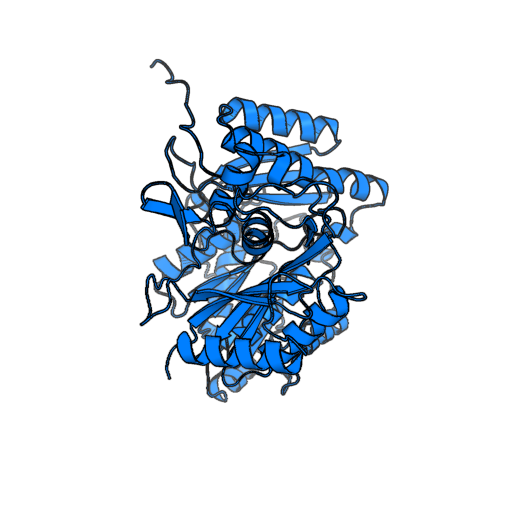6 1.00 96.88 309 GLY A O 1
ATOM 2372 N N . VAL A 1 310 ? -5.413 -6.024 -16.605 1.00 98.06 310 VAL A N 1
ATOM 2373 C CA . VAL A 1 310 ? -5.583 -5.517 -15.233 1.00 98.06 310 VAL A CA 1
ATOM 2374 C C . VAL A 1 310 ? -6.887 -4.734 -15.079 1.00 98.06 310 VAL A C 1
ATOM 2376 O O . VAL A 1 310 ? -7.711 -5.086 -14.241 1.00 98.06 310 VAL A O 1
ATOM 2379 N N . LEU A 1 311 ? -7.125 -3.705 -15.895 1.00 98.38 311 LEU A N 1
ATOM 2380 C CA . LEU A 1 311 ? -8.321 -2.868 -15.763 1.00 98.38 311 LEU A CA 1
ATOM 2381 C C . LEU A 1 311 ? -9.603 -3.666 -16.020 1.00 98.38 311 LEU A C 1
ATOM 2383 O O . LEU A 1 311 ? -10.588 -3.510 -15.301 1.00 98.38 311 LEU A O 1
ATOM 2387 N N . THR A 1 312 ? -9.570 -4.606 -16.969 1.00 98.38 312 THR A N 1
ATOM 2388 C CA . THR A 1 312 ? -10.707 -5.497 -17.232 1.00 98.38 312 THR A CA 1
ATOM 2389 C C . THR A 1 312 ? -11.063 -6.345 -16.008 1.00 98.38 312 THR A C 1
ATOM 2391 O O . THR A 1 312 ? -12.240 -6.424 -15.644 1.00 98.38 312 THR A O 1
ATOM 2394 N N . ILE A 1 313 ? -10.083 -6.979 -15.348 1.00 98.44 313 ILE A N 1
ATOM 2395 C CA . ILE A 1 313 ? -10.382 -7.782 -14.154 1.00 98.44 313 ILE A CA 1
ATOM 2396 C C . ILE A 1 313 ? -10.774 -6.906 -12.964 1.00 98.44 313 ILE A C 1
ATOM 2398 O O . ILE A 1 313 ? -11.732 -7.238 -12.266 1.00 98.44 313 ILE A O 1
ATOM 2402 N N . VAL A 1 314 ? -10.099 -5.772 -12.756 1.00 98.62 314 VAL A N 1
ATOM 2403 C CA . VAL A 1 314 ? -10.399 -4.866 -11.641 1.00 98.62 314 VAL A CA 1
ATOM 2404 C C . VAL A 1 314 ? -11.824 -4.336 -11.760 1.00 98.62 314 VAL A C 1
ATOM 2406 O O . VAL A 1 314 ? -12.555 -4.425 -10.780 1.00 98.62 314 VAL A O 1
ATOM 2409 N N . LEU A 1 315 ? -12.276 -3.904 -12.945 1.00 98.50 315 LEU A N 1
ATOM 2410 C CA . LEU A 1 315 ? -13.664 -3.472 -13.152 1.00 98.50 315 LEU A CA 1
ATOM 2411 C C . LEU A 1 315 ? -14.664 -4.590 -12.821 1.00 98.50 315 LEU A C 1
ATOM 2413 O O . LEU A 1 315 ? -15.642 -4.365 -12.108 1.00 98.50 315 LEU A O 1
ATOM 2417 N N . LYS A 1 316 ? -14.420 -5.821 -13.293 1.00 98.12 316 LYS A N 1
ATOM 2418 C CA . LYS A 1 316 ? -15.297 -6.968 -12.993 1.00 98.12 316 LYS A CA 1
ATOM 2419 C C . LYS A 1 316 ? -15.396 -7.233 -11.491 1.00 98.12 316 LYS A C 1
ATOM 2421 O O . LYS A 1 316 ? -16.489 -7.514 -11.000 1.00 98.12 316 LYS A O 1
ATOM 2426 N N . LEU A 1 317 ? -14.272 -7.173 -10.778 1.00 98.56 317 LEU A N 1
ATOM 2427 C CA . LEU A 1 317 ? -14.232 -7.355 -9.328 1.00 98.56 317 LEU A CA 1
ATOM 2428 C C . LEU A 1 317 ? -14.929 -6.199 -8.607 1.00 98.56 317 LEU A C 1
ATOM 2430 O O . LEU A 1 317 ? -15.733 -6.454 -7.715 1.00 98.56 317 LEU A O 1
ATOM 2434 N N . TRP A 1 318 ? -14.702 -4.957 -9.039 1.00 98.44 318 TRP A N 1
ATOM 2435 C CA . TRP A 1 318 ? -15.321 -3.755 -8.480 1.00 98.44 318 TRP A CA 1
ATOM 2436 C C . TRP A 1 318 ? -16.848 -3.821 -8.551 1.00 98.44 318 TRP A C 1
ATOM 2438 O O . TRP A 1 318 ? -17.530 -3.689 -7.535 1.00 98.44 318 TRP A O 1
ATOM 2448 N N . MET A 1 319 ? -17.389 -4.139 -9.730 1.00 97.50 319 MET A N 1
ATOM 2449 C CA . MET A 1 319 ? -18.835 -4.245 -9.952 1.00 97.50 319 MET A CA 1
ATOM 2450 C C . MET A 1 319 ? -19.487 -5.359 -9.125 1.00 97.50 319 MET A C 1
ATOM 2452 O O . MET A 1 319 ? -20.638 -5.230 -8.713 1.00 97.50 319 MET A O 1
ATOM 2456 N N . ARG A 1 320 ? -18.771 -6.459 -8.865 1.00 96.94 320 ARG A N 1
ATOM 2457 C CA . ARG A 1 320 ? -19.298 -7.592 -8.085 1.00 96.94 320 ARG A CA 1
ATOM 2458 C C . ARG A 1 320 ? -19.197 -7.370 -6.587 1.00 96.94 320 ARG A C 1
ATOM 2460 O O . ARG A 1 320 ? -20.149 -7.641 -5.858 1.00 96.94 320 ARG A O 1
ATOM 2467 N N . ALA A 1 321 ? -18.048 -6.878 -6.140 1.00 97.62 321 ALA A N 1
ATOM 2468 C CA . ALA A 1 321 ? -17.786 -6.613 -4.738 1.00 97.62 321 ALA A CA 1
ATOM 2469 C C . ALA A 1 321 ? -18.609 -5.428 -4.218 1.00 97.62 321 ALA A C 1
ATOM 2471 O O . ALA A 1 321 ? -18.945 -5.408 -3.036 1.00 97.62 321 ALA A O 1
ATOM 2472 N N . ARG A 1 322 ? -18.957 -4.458 -5.084 1.00 97.50 322 ARG A N 1
ATOM 2473 C CA . ARG A 1 322 ? -19.589 -3.181 -4.701 1.00 97.50 322 ARG A CA 1
ATOM 2474 C C . ARG A 1 322 ? -18.892 -2.577 -3.469 1.00 97.50 322 ARG A C 1
ATOM 2476 O O . ARG A 1 322 ? -19.532 -2.451 -2.413 1.00 97.50 322 ARG A O 1
ATOM 2483 N N . PRO A 1 323 ? -17.571 -2.326 -3.559 1.00 97.94 323 PRO A N 1
ATOM 2484 C CA . PRO A 1 323 ? -16.802 -1.896 -2.409 1.00 97.94 323 PRO A CA 1
ATOM 2485 C C . PRO A 1 323 ? -17.125 -0.445 -2.049 1.00 97.94 323 PRO A C 1
ATOM 2487 O O . PRO A 1 323 ? -17.334 0.388 -2.928 1.00 97.94 323 PRO A O 1
ATOM 2490 N N . SER A 1 324 ? -17.104 -0.117 -0.757 1.00 97.00 324 SER A N 1
ATOM 2491 C CA . SER A 1 324 ? -16.971 1.283 -0.335 1.00 97.00 324 SER A CA 1
ATOM 2492 C C . SER A 1 324 ? -15.537 1.768 -0.531 1.00 97.00 324 SER A C 1
ATOM 2494 O O . SER A 1 324 ? -15.316 2.949 -0.797 1.00 97.00 324 SER A O 1
ATOM 2496 N N . GLN A 1 325 ? -14.564 0.860 -0.396 1.00 97.44 325 GLN A N 1
ATOM 2497 C CA . GLN A 1 325 ? -13.136 1.133 -0.517 1.00 97.44 325 GLN A CA 1
ATOM 2498 C C . GLN A 1 325 ? -12.409 -0.048 -1.175 1.00 97.44 325 GLN A C 1
ATOM 2500 O O . GLN A 1 325 ? -12.673 -1.198 -0.834 1.00 97.44 325 GLN A O 1
ATOM 2505 N N . ALA A 1 326 ? -11.474 0.212 -2.086 1.00 98.25 326 ALA A N 1
ATOM 2506 C CA . ALA A 1 326 ? -10.599 -0.805 -2.671 1.00 98.25 326 ALA A CA 1
ATOM 2507 C C . ALA A 1 326 ? -9.130 -0.464 -2.401 1.00 98.25 326 ALA A C 1
ATOM 2509 O O . ALA A 1 326 ? -8.722 0.678 -2.595 1.00 98.25 326 ALA A O 1
ATOM 2510 N N . PHE A 1 327 ? -8.338 -1.438 -1.961 1.00 98.19 327 PHE A N 1
ATOM 2511 C CA . PHE A 1 327 ? -6.993 -1.219 -1.427 1.00 98.19 327 PHE A CA 1
ATOM 2512 C C . PHE A 1 327 ? -5.937 -1.780 -2.376 1.00 98.19 327 PHE A C 1
ATOM 2514 O O . PHE A 1 327 ? -5.955 -2.966 -2.705 1.00 98.19 327 PHE A O 1
ATOM 2521 N N . PHE A 1 328 ? -5.009 -0.923 -2.798 1.00 97.50 328 PHE A N 1
ATOM 2522 C CA . PHE A 1 328 ? -3.927 -1.251 -3.726 1.00 97.50 328 PHE A CA 1
ATOM 2523 C C . PHE A 1 328 ? -2.603 -0.691 -3.206 1.00 97.50 328 PHE A C 1
ATOM 2525 O O . PHE A 1 328 ? -2.571 0.370 -2.586 1.00 97.50 328 PHE A O 1
ATOM 2532 N N . ALA A 1 329 ? -1.501 -1.395 -3.458 1.00 95.00 329 ALA A N 1
ATOM 2533 C CA . ALA A 1 329 ? -0.181 -0.971 -3.001 1.00 95.00 329 ALA A CA 1
ATOM 2534 C C . ALA A 1 329 ? 0.461 0.054 -3.950 1.00 95.00 329 ALA A C 1
ATOM 2536 O O . ALA A 1 329 ? 0.361 -0.079 -5.169 1.00 95.00 329 ALA A O 1
ATOM 2537 N N . TRP A 1 330 ? 1.212 1.002 -3.385 1.00 93.69 330 TRP A N 1
ATOM 2538 C CA . TRP A 1 330 ? 2.084 1.926 -4.118 1.00 93.69 330 TRP A CA 1
ATOM 2539 C C . TRP A 1 330 ? 3.161 1.216 -4.920 1.00 93.69 330 TRP A C 1
ATOM 2541 O O . TRP A 1 330 ? 3.614 1.765 -5.915 1.00 93.69 330 TRP A O 1
ATOM 2551 N N . LYS A 1 331 ? 3.541 -0.005 -4.528 1.00 94.88 331 LYS A N 1
ATOM 2552 C CA . LYS A 1 331 ? 4.536 -0.817 -5.230 1.00 94.88 331 LYS A CA 1
ATOM 2553 C C . LYS A 1 331 ? 4.272 -0.814 -6.734 1.00 94.88 331 LYS A C 1
ATOM 2555 O O . LYS A 1 331 ? 5.152 -0.466 -7.506 1.00 94.88 331 LYS A O 1
ATOM 2560 N N . ASP A 1 332 ? 3.043 -1.113 -7.140 1.00 95.94 332 ASP A N 1
ATOM 2561 C CA . ASP A 1 332 ? 2.626 -1.115 -8.540 1.00 95.94 332 ASP A CA 1
ATOM 2562 C C . ASP A 1 332 ? 1.997 0.254 -8.906 1.00 95.94 332 ASP A C 1
ATOM 2564 O O . ASP A 1 332 ? 0.821 0.352 -9.256 1.00 95.94 332 ASP A O 1
ATOM 2568 N N . ALA A 1 333 ? 2.779 1.337 -8.788 1.00 94.88 333 ALA A N 1
ATOM 2569 C CA . ALA A 1 333 ? 2.306 2.728 -8.880 1.00 94.88 333 ALA A CA 1
ATOM 2570 C C . ALA A 1 333 ? 1.564 3.061 -10.190 1.00 94.88 333 ALA A C 1
ATOM 2572 O O . ALA A 1 333 ? 0.525 3.719 -10.159 1.00 94.88 333 ALA A O 1
ATOM 2573 N N . GLN A 1 334 ? 2.039 2.562 -11.339 1.00 95.94 334 GLN A N 1
ATOM 2574 C CA . GLN A 1 334 ? 1.360 2.780 -12.625 1.00 95.94 334 GLN A CA 1
ATOM 2575 C C . GLN A 1 334 ? -0.009 2.089 -12.670 1.00 95.94 334 GLN A C 1
ATOM 2577 O O . GLN A 1 334 ? -0.978 2.663 -13.163 1.00 95.94 334 GLN A O 1
ATOM 2582 N N . GLN A 1 335 ? -0.113 0.876 -12.108 1.00 96.75 335 GLN A N 1
ATOM 2583 C CA . GLN A 1 335 ? -1.393 0.182 -11.960 1.00 96.75 335 GLN A CA 1
ATOM 2584 C C . GLN A 1 335 ? -2.344 1.004 -11.091 1.00 96.75 335 GLN A C 1
ATOM 2586 O O . GLN A 1 335 ? -3.505 1.167 -11.453 1.00 96.75 335 GLN A O 1
ATOM 2591 N N . LEU A 1 336 ? -1.864 1.527 -9.961 1.00 96.00 336 LEU A N 1
ATOM 2592 C CA . LEU A 1 336 ? -2.668 2.350 -9.063 1.00 96.00 336 LEU A CA 1
ATOM 2593 C C . LEU A 1 336 ? -3.205 3.606 -9.773 1.00 96.00 336 LEU A C 1
ATOM 2595 O O . LEU A 1 336 ? -4.395 3.893 -9.656 1.00 96.00 336 LEU A O 1
ATOM 2599 N N . ALA A 1 337 ? -2.368 4.314 -10.536 1.00 94.69 337 ALA A N 1
ATOM 2600 C CA . ALA A 1 337 ? -2.778 5.490 -11.307 1.00 94.69 337 ALA A CA 1
ATOM 2601 C C . ALA A 1 337 ? -3.810 5.152 -12.397 1.00 94.69 337 ALA A C 1
ATOM 2603 O O . ALA A 1 337 ? -4.822 5.835 -12.539 1.00 94.69 337 ALA A O 1
ATOM 2604 N N . LEU A 1 338 ? -3.607 4.050 -13.126 1.00 96.50 338 LEU A N 1
ATOM 2605 C CA . LEU A 1 338 ? -4.548 3.582 -14.148 1.00 96.50 338 LEU A CA 1
ATOM 2606 C C . LEU A 1 338 ? -5.885 3.124 -13.552 1.00 96.50 338 LEU A C 1
ATOM 2608 O O . LEU A 1 338 ? -6.937 3.415 -14.115 1.00 96.50 338 LEU A O 1
ATOM 2612 N N . VAL A 1 339 ? -5.866 2.431 -12.408 1.00 97.25 339 VAL A N 1
ATOM 2613 C CA . VAL A 1 339 ? -7.090 2.042 -11.691 1.00 97.25 339 VAL A CA 1
ATOM 2614 C C . VAL A 1 339 ? -7.810 3.275 -11.156 1.00 97.25 339 VAL A C 1
ATOM 2616 O O . VAL A 1 339 ? -9.031 3.335 -11.265 1.00 97.25 339 VAL A O 1
ATOM 2619 N N . ARG A 1 340 ? -7.083 4.269 -10.628 1.00 95.62 340 ARG A N 1
ATOM 2620 C CA . ARG A 1 340 ? -7.664 5.546 -10.191 1.00 95.62 340 ARG A CA 1
ATOM 2621 C C . ARG A 1 340 ? -8.403 6.225 -11.337 1.00 95.62 340 ARG A C 1
ATOM 2623 O O . ARG A 1 340 ? -9.590 6.500 -11.206 1.00 95.62 340 ARG A O 1
ATOM 2630 N N . ARG A 1 341 ? -7.727 6.387 -12.474 1.00 94.81 341 ARG A N 1
ATOM 2631 C CA . ARG A 1 341 ? -8.326 6.966 -13.674 1.00 94.81 341 ARG A CA 1
ATOM 2632 C C . ARG A 1 341 ? -9.535 6.167 -14.155 1.00 94.81 341 ARG A C 1
ATOM 2634 O O . ARG A 1 341 ? -10.546 6.759 -14.476 1.00 94.81 341 ARG A O 1
ATOM 2641 N N . MET A 1 342 ? -9.478 4.833 -14.151 1.00 96.81 342 MET A N 1
ATOM 2642 C CA . MET A 1 342 ? -10.634 3.998 -14.509 1.00 96.81 342 MET A CA 1
ATOM 2643 C C . MET A 1 342 ? -11.831 4.218 -13.570 1.00 96.81 342 MET A C 1
ATOM 2645 O O . MET A 1 342 ? -12.968 4.220 -14.028 1.00 96.81 342 MET A O 1
ATOM 2649 N N . VAL A 1 343 ? -11.589 4.357 -12.263 1.00 96.44 343 VAL A N 1
ATOM 2650 C CA . VAL A 1 343 ? -12.640 4.629 -11.271 1.00 96.44 343 VAL A CA 1
ATOM 2651 C C . VAL A 1 343 ? -13.283 5.991 -11.520 1.00 96.44 343 VAL A C 1
ATOM 2653 O O . VAL A 1 343 ? -14.504 6.088 -11.466 1.00 96.44 343 VAL A O 1
ATOM 2656 N N . GLU A 1 344 ? -12.476 7.006 -11.825 1.00 94.56 344 GLU A N 1
ATOM 2657 C CA . GLU A 1 344 ? -12.929 8.367 -12.127 1.00 94.56 344 GLU A CA 1
ATOM 2658 C C . GLU A 1 344 ? -13.653 8.448 -13.482 1.00 94.56 344 GLU A C 1
ATOM 2660 O O . GLU A 1 344 ? -14.803 8.870 -13.530 1.00 94.56 344 GLU A O 1
ATOM 2665 N N . ASP A 1 345 ? -13.031 7.974 -14.566 1.00 95.44 345 ASP A N 1
ATOM 2666 C CA . ASP A 1 345 ? -13.547 8.059 -15.943 1.00 95.44 345 ASP A CA 1
ATOM 2667 C C . ASP A 1 345 ? -14.846 7.254 -16.149 1.00 95.44 345 ASP A C 1
ATOM 2669 O O . ASP A 1 345 ? -15.617 7.551 -17.061 1.00 95.44 345 ASP A O 1
ATOM 2673 N N . LEU A 1 346 ? -15.078 6.207 -15.345 1.00 96.88 346 LEU A N 1
ATOM 2674 C CA . LEU A 1 346 ? -16.263 5.342 -15.437 1.00 96.88 346 LEU A CA 1
ATOM 2675 C C . LEU A 1 346 ? -17.266 5.555 -14.293 1.00 96.88 346 LEU A C 1
ATOM 2677 O O . LEU A 1 346 ? -18.156 4.717 -14.118 1.00 96.88 346 LEU A O 1
ATOM 2681 N N . ASP A 1 347 ? -17.114 6.626 -13.506 1.00 97.31 347 ASP A N 1
ATOM 2682 C CA . ASP A 1 347 ? -18.000 6.983 -12.389 1.00 97.31 347 ASP A CA 1
ATOM 2683 C C . ASP A 1 347 ? -18.237 5.818 -11.403 1.00 97.31 347 ASP A C 1
ATOM 2685 O O . ASP A 1 347 ? -19.352 5.585 -10.915 1.00 97.31 347 ASP A O 1
ATOM 2689 N N . LEU A 1 348 ? -17.195 5.024 -11.120 1.00 97.00 348 LEU A N 1
ATOM 2690 C CA . LEU A 1 348 ? -17.346 3.842 -10.274 1.00 97.00 348 LEU A CA 1
ATOM 2691 C C . LEU A 1 348 ? -17.565 4.260 -8.811 1.00 97.00 348 LEU A C 1
ATOM 2693 O O . LEU A 1 348 ? -16.764 5.011 -8.251 1.00 97.00 348 LEU A O 1
ATOM 2697 N N . PRO A 1 349 ? -18.602 3.735 -8.132 1.00 95.19 349 PRO A N 1
ATOM 2698 C CA . PRO A 1 349 ? -18.853 4.074 -6.740 1.00 95.19 349 PRO A CA 1
ATOM 2699 C C . PRO A 1 349 ? -17.772 3.487 -5.826 1.00 95.19 349 PRO A C 1
ATOM 2701 O O . PRO A 1 349 ? -17.259 2.394 -6.070 1.00 95.19 349 PRO A O 1
ATOM 2704 N N . GLY A 1 350 ? -17.497 4.175 -4.720 1.00 94.12 350 GLY A N 1
ATOM 2705 C CA . GLY A 1 350 ? -16.476 3.783 -3.748 1.00 94.12 350 GLY A CA 1
ATOM 2706 C C . GLY A 1 350 ? -15.204 4.615 -3.882 1.00 94.12 350 GLY A C 1
ATOM 2707 O O . GLY A 1 350 ? -15.150 5.584 -4.632 1.00 94.12 350 GLY A O 1
ATOM 2708 N N . ARG A 1 351 ? -14.181 4.279 -3.095 1.00 93.88 351 ARG A N 1
ATOM 2709 C CA . ARG A 1 351 ? -12.904 5.005 -3.068 1.00 93.88 351 ARG A CA 1
ATOM 2710 C C . ARG A 1 351 ? -11.728 4.068 -3.276 1.00 93.88 351 ARG A C 1
ATOM 2712 O O . ARG A 1 351 ? -11.683 2.982 -2.705 1.00 93.88 351 ARG A O 1
ATOM 2719 N N . LEU A 1 352 ? -10.741 4.512 -4.041 1.00 95.81 352 LEU A N 1
ATOM 2720 C CA . LEU A 1 352 ? -9.456 3.833 -4.134 1.00 95.81 352 LEU A CA 1
ATOM 2721 C C . LEU A 1 352 ? -8.552 4.282 -2.980 1.00 95.81 352 LEU A C 1
ATOM 2723 O O . LEU A 1 352 ? -8.362 5.477 -2.763 1.00 95.81 352 LEU A O 1
ATOM 2727 N N . VAL A 1 353 ? -7.986 3.329 -2.246 1.00 93.62 353 VAL A N 1
ATOM 2728 C CA . VAL A 1 353 ? -7.062 3.573 -1.138 1.00 93.62 353 VAL A CA 1
ATOM 2729 C C . VAL A 1 353 ? -5.684 3.056 -1.525 1.00 93.62 353 VAL A C 1
ATOM 2731 O O . VAL A 1 353 ? -5.479 1.857 -1.714 1.00 93.62 353 VAL A O 1
ATOM 2734 N N . ALA A 1 354 ? -4.735 3.982 -1.627 1.00 92.06 354 ALA A N 1
ATOM 2735 C CA . ALA A 1 354 ? -3.338 3.674 -1.883 1.00 92.06 354 ALA A CA 1
ATOM 2736 C C . ALA A 1 354 ? -2.617 3.333 -0.572 1.00 92.06 354 ALA A C 1
ATOM 2738 O O . ALA A 1 354 ? -2.613 4.130 0.368 1.00 92.06 354 ALA A O 1
ATOM 2739 N N . CYS A 1 355 ? -1.998 2.160 -0.510 1.00 91.50 355 CYS A N 1
ATOM 2740 C CA . CYS A 1 355 ? -1.283 1.669 0.662 1.00 91.50 355 CYS A CA 1
ATOM 2741 C C . CYS A 1 355 ? 0.235 1.684 0.425 1.00 91.50 355 CYS A C 1
ATOM 2743 O O . CYS A 1 355 ? 0.674 1.301 -0.660 1.00 91.50 355 CYS A O 1
ATOM 2745 N N . PRO A 1 356 ? 1.054 2.090 1.411 1.00 88.38 356 PRO A N 1
ATOM 2746 C CA . PRO A 1 356 ? 2.511 2.094 1.286 1.00 88.38 356 PRO A CA 1
ATOM 2747 C C . PRO A 1 356 ? 3.096 0.737 0.875 1.00 88.38 356 PRO A C 1
ATOM 2749 O O . PRO A 1 356 ? 2.611 -0.322 1.284 1.00 88.38 356 PRO A O 1
ATOM 2752 N N . THR A 1 357 ? 4.172 0.767 0.088 1.00 90.62 357 THR A N 1
ATOM 2753 C CA . THR A 1 357 ? 4.955 -0.430 -0.237 1.00 90.62 357 THR A CA 1
ATOM 2754 C C . THR A 1 357 ? 5.569 -1.006 1.034 1.00 90.62 357 THR A C 1
ATOM 2756 O O . THR A 1 357 ? 6.226 -0.298 1.799 1.00 90.62 357 THR A O 1
ATOM 2759 N N . ARG A 1 358 ? 5.386 -2.310 1.262 1.00 88.69 358 ARG A N 1
ATOM 2760 C CA . ARG A 1 358 ? 6.106 -3.020 2.324 1.00 88.69 358 ARG A CA 1
ATOM 2761 C C . ARG A 1 358 ? 7.420 -3.558 1.794 1.00 88.69 358 ARG A C 1
ATOM 2763 O O . ARG A 1 358 ? 7.467 -4.167 0.727 1.00 88.69 358 ARG A O 1
ATOM 2770 N N . HIS A 1 359 ? 8.452 -3.374 2.599 1.00 90.25 359 HIS A N 1
ATOM 2771 C CA . HIS A 1 359 ? 9.819 -3.764 2.308 1.00 90.25 359 HIS A CA 1
ATOM 2772 C C . HIS A 1 359 ? 10.277 -4.826 3.312 1.00 90.25 359 HIS A C 1
ATOM 2774 O O . HIS A 1 359 ? 9.760 -4.904 4.430 1.00 90.25 359 HIS A O 1
ATOM 2780 N N . ALA A 1 360 ? 11.219 -5.667 2.899 1.00 89.69 360 ALA A N 1
ATOM 2781 C CA . ALA A 1 360 ? 11.929 -6.585 3.776 1.00 89.69 360 ALA A CA 1
ATOM 2782 C C . ALA A 1 360 ? 12.861 -5.821 4.738 1.00 89.69 360 ALA A C 1
ATOM 2784 O O . ALA A 1 360 ? 13.039 -4.608 4.625 1.00 89.69 360 ALA A O 1
ATOM 2785 N N . ALA A 1 361 ? 13.467 -6.534 5.692 1.00 84.69 361 ALA A N 1
ATOM 2786 C CA . ALA A 1 361 ? 14.369 -5.934 6.679 1.00 84.69 361 ALA A CA 1
ATOM 2787 C C . ALA A 1 361 ? 15.579 -5.230 6.040 1.00 84.69 361 ALA A C 1
ATOM 2789 O O . ALA A 1 361 ? 16.022 -4.203 6.541 1.00 84.69 361 ALA A O 1
ATOM 2790 N N . ASP A 1 362 ? 16.056 -5.748 4.909 1.00 86.12 362 ASP A N 1
ATOM 2791 C CA . ASP A 1 362 ? 17.142 -5.184 4.105 1.00 86.12 362 ASP A CA 1
ATOM 2792 C C . ASP A 1 362 ? 16.671 -4.150 3.070 1.00 86.12 362 ASP A C 1
ATOM 2794 O O . ASP A 1 362 ? 17.419 -3.773 2.174 1.00 86.12 362 ASP A O 1
ATOM 2798 N N . GLY A 1 363 ? 15.418 -3.707 3.173 1.00 87.62 363 GLY A N 1
ATOM 2799 C CA . GLY A 1 363 ? 14.850 -2.655 2.345 1.00 87.62 363 GLY A CA 1
ATOM 2800 C C . GLY A 1 363 ? 14.224 -3.133 1.042 1.00 87.62 363 GLY A C 1
ATOM 2801 O O . GLY A 1 363 ? 13.468 -2.364 0.467 1.00 87.62 363 GLY A O 1
ATOM 2802 N N . LEU A 1 364 ? 14.456 -4.363 0.562 1.00 94.75 364 LEU A N 1
ATOM 2803 C CA . LEU A 1 364 ? 13.899 -4.796 -0.729 1.00 94.75 364 LEU A CA 1
ATOM 2804 C C . LEU A 1 364 ? 12.362 -4.819 -0.702 1.00 94.75 364 LEU A C 1
ATOM 2806 O O . LEU A 1 364 ? 11.771 -5.469 0.165 1.00 94.75 364 LEU A O 1
ATOM 2810 N N . ALA A 1 365 ? 11.703 -4.189 -1.679 1.00 94.56 365 ALA A N 1
ATOM 2811 C CA . ALA A 1 365 ? 10.249 -4.244 -1.814 1.00 94.56 365 ALA A CA 1
ATOM 2812 C C . ALA A 1 365 ? 9.746 -5.697 -1.889 1.00 94.56 365 ALA A C 1
ATOM 2814 O O . ALA A 1 365 ? 10.255 -6.533 -2.645 1.00 94.56 365 ALA A O 1
ATOM 2815 N N . LEU A 1 366 ? 8.731 -6.024 -1.085 1.00 93.31 366 LEU A N 1
ATOM 2816 C CA . LEU A 1 366 ? 8.175 -7.372 -1.043 1.00 93.31 366 LEU A CA 1
ATOM 2817 C C . LEU A 1 366 ? 7.411 -7.676 -2.334 1.00 93.31 366 LEU A C 1
ATOM 2819 O O . LEU A 1 366 ? 6.531 -6.927 -2.756 1.00 93.31 366 LEU A O 1
ATOM 2823 N N . SER A 1 367 ? 7.731 -8.815 -2.939 1.00 93.38 367 SER A N 1
ATOM 2824 C CA . SER A 1 367 ? 7.099 -9.304 -4.159 1.00 93.38 367 SER A CA 1
ATOM 2825 C C . SER A 1 367 ? 7.064 -10.824 -4.141 1.00 93.38 367 SER A C 1
ATOM 2827 O O . SER A 1 367 ? 8.028 -11.466 -3.718 1.00 93.38 367 SER A O 1
ATOM 2829 N N . SER A 1 368 ? 5.991 -11.419 -4.668 1.00 88.31 368 SER A N 1
ATOM 2830 C CA . SER A 1 368 ? 5.910 -12.872 -4.845 1.00 88.31 368 SER A CA 1
ATOM 2831 C C . SER A 1 368 ? 7.049 -13.405 -5.723 1.00 88.31 368 SER A C 1
ATOM 2833 O O . SER A 1 368 ? 7.506 -14.525 -5.495 1.00 88.31 368 SER A O 1
ATOM 2835 N N . ARG A 1 369 ? 7.567 -12.577 -6.647 1.00 89.44 369 ARG A N 1
ATOM 2836 C CA . ARG A 1 369 ? 8.696 -12.883 -7.544 1.00 89.44 369 ARG A CA 1
ATOM 2837 C C . ARG A 1 369 ? 10.071 -12.865 -6.872 1.00 89.44 369 ARG A C 1
ATOM 2839 O O . ARG A 1 369 ? 11.007 -13.404 -7.451 1.00 89.44 369 ARG A O 1
ATOM 2846 N N . ASN A 1 370 ? 10.203 -12.348 -5.645 1.00 92.75 370 ASN A N 1
ATOM 2847 C CA . ASN A 1 370 ? 11.481 -12.389 -4.918 1.00 92.75 370 ASN A CA 1
ATOM 2848 C C . ASN A 1 370 ? 11.939 -13.834 -4.644 1.00 92.75 370 ASN A C 1
ATOM 2850 O O . ASN A 1 370 ? 13.128 -14.065 -4.472 1.00 92.75 370 ASN A O 1
ATOM 2854 N N . ARG A 1 371 ? 11.018 -14.813 -4.665 1.00 90.25 371 ARG A N 1
ATOM 2855 C CA . ARG A 1 371 ? 11.328 -16.248 -4.523 1.00 90.25 371 ARG A CA 1
ATOM 2856 C C . ARG A 1 371 ? 12.148 -16.836 -5.675 1.00 90.25 371 ARG A C 1
ATOM 2858 O O . ARG A 1 371 ? 12.617 -17.960 -5.560 1.00 90.25 371 ARG A O 1
ATOM 2865 N N . TYR A 1 372 ? 12.244 -16.126 -6.799 1.00 90.69 372 TYR A N 1
ATOM 2866 C CA . TYR A 1 372 ? 13.035 -16.552 -7.954 1.00 90.69 372 TYR A CA 1
ATOM 2867 C C . TYR A 1 372 ? 14.495 -16.093 -7.872 1.00 90.69 372 TYR A C 1
ATOM 2869 O O . TYR A 1 372 ? 15.292 -16.478 -8.720 1.00 90.69 372 TYR A O 1
ATOM 2877 N N . LEU A 1 373 ? 14.834 -15.254 -6.889 1.00 94.56 373 LEU A N 1
ATOM 2878 C CA . LEU A 1 373 ? 16.194 -14.785 -6.658 1.00 94.56 373 LEU A CA 1
ATOM 2879 C C . LEU A 1 373 ? 16.962 -15.848 -5.872 1.00 94.56 373 LEU A C 1
ATOM 2881 O O . LEU A 1 373 ? 16.490 -16.293 -4.826 1.00 94.56 373 LEU A O 1
ATOM 2885 N N . ASP A 1 374 ? 18.150 -16.212 -6.348 1.00 95.31 374 ASP A N 1
ATOM 2886 C CA . ASP A 1 374 ? 19.126 -16.898 -5.502 1.00 95.31 374 ASP A CA 1
ATOM 2887 C C . ASP A 1 374 ? 19.755 -15.923 -4.490 1.00 95.31 374 ASP A C 1
ATOM 2889 O O . ASP A 1 374 ? 19.515 -14.713 -4.538 1.00 95.31 374 ASP A O 1
ATOM 2893 N N . ASP A 1 375 ? 20.573 -16.431 -3.568 1.00 95.69 375 ASP A N 1
ATOM 2894 C CA . ASP A 1 375 ? 21.172 -15.620 -2.501 1.00 95.69 375 ASP A CA 1
ATOM 2895 C C . ASP A 1 375 ? 22.031 -14.460 -3.038 1.00 95.69 375 ASP A C 1
ATOM 2897 O O . ASP A 1 375 ? 22.043 -13.364 -2.470 1.00 95.69 375 ASP A O 1
ATOM 2901 N N . SER A 1 376 ? 22.722 -14.666 -4.164 1.00 95.94 376 SER A N 1
ATOM 2902 C CA . SER A 1 376 ? 23.585 -13.652 -4.773 1.00 95.94 376 SER A CA 1
ATOM 2903 C C . SER A 1 376 ? 22.760 -12.545 -5.429 1.00 95.94 376 SER A C 1
ATOM 2905 O O . SER A 1 376 ? 22.986 -11.356 -5.178 1.00 95.94 376 SER A O 1
ATOM 2907 N N . ALA A 1 377 ? 21.766 -12.922 -6.234 1.00 96.62 377 ALA A N 1
ATOM 2908 C CA . ALA A 1 377 ? 20.816 -12.010 -6.855 1.00 96.62 377 ALA A CA 1
ATOM 2909 C C . ALA A 1 377 ? 20.009 -11.251 -5.795 1.00 96.62 377 ALA A C 1
ATOM 2911 O O . ALA A 1 377 ? 19.796 -10.045 -5.922 1.00 96.62 377 ALA A O 1
ATOM 2912 N N . ARG A 1 378 ? 19.621 -11.923 -4.705 1.00 96.50 378 ARG A N 1
ATOM 2913 C CA . ARG A 1 378 ? 18.884 -11.342 -3.578 1.00 96.50 378 ARG A CA 1
ATOM 2914 C C . ARG A 1 378 ? 19.689 -10.277 -2.840 1.00 96.50 378 ARG A C 1
ATOM 2916 O O . ARG A 1 378 ? 19.114 -9.246 -2.483 1.00 96.50 378 ARG A O 1
ATOM 2923 N N . ALA A 1 379 ? 20.989 -10.498 -2.646 1.00 95.38 379 ALA A N 1
ATOM 2924 C CA . ALA A 1 379 ? 21.890 -9.524 -2.033 1.00 95.38 379 ALA A CA 1
ATOM 2925 C C . ALA A 1 379 ? 22.122 -8.293 -2.928 1.00 95.38 379 ALA A C 1
ATOM 2927 O O . ALA A 1 379 ? 22.203 -7.175 -2.422 1.00 95.38 379 ALA A O 1
ATOM 2928 N N . ARG A 1 380 ? 22.188 -8.469 -4.258 1.00 96.62 380 ARG A N 1
ATOM 2929 C CA . ARG A 1 380 ? 22.249 -7.338 -5.206 1.00 96.62 380 ARG A CA 1
ATOM 2930 C C . ARG A 1 380 ? 20.932 -6.567 -5.246 1.00 96.62 380 ARG A C 1
ATOM 2932 O O . ARG A 1 380 ? 20.941 -5.345 -5.147 1.00 96.62 380 ARG A O 1
ATOM 2939 N N . ALA A 1 381 ? 19.800 -7.272 -5.306 1.00 97.06 381 ALA A N 1
ATOM 2940 C CA . ALA A 1 381 ? 18.466 -6.672 -5.295 1.00 97.06 381 ALA A CA 1
ATOM 2941 C C . ALA A 1 381 ? 18.232 -5.781 -4.064 1.00 97.06 381 ALA A C 1
ATOM 2943 O O . ALA A 1 381 ? 17.630 -4.720 -4.194 1.00 97.06 381 ALA A O 1
ATOM 2944 N N . ALA A 1 382 ? 18.760 -6.153 -2.893 1.00 95.56 382 ALA A N 1
ATOM 2945 C CA . ALA A 1 382 ? 18.658 -5.356 -1.666 1.00 95.56 382 ALA A CA 1
ATOM 2946 C C . ALA A 1 382 ? 19.303 -3.957 -1.759 1.00 95.56 382 ALA A C 1
ATOM 2948 O O . ALA A 1 382 ? 19.014 -3.097 -0.936 1.00 95.56 382 ALA A O 1
ATOM 2949 N N . ARG A 1 383 ? 20.149 -3.694 -2.766 1.00 96.12 383 ARG A N 1
ATOM 2950 C CA . ARG A 1 383 ? 20.751 -2.368 -3.003 1.00 96.12 383 ARG A CA 1
ATOM 2951 C C . ARG A 1 383 ? 19.837 -1.422 -3.780 1.00 96.12 383 ARG A C 1
ATOM 2953 O O . ARG A 1 383 ? 20.042 -0.213 -3.740 1.00 96.12 383 ARG A O 1
ATOM 2960 N N . PHE A 1 384 ? 18.825 -1.959 -4.463 1.00 97.06 384 PHE A N 1
ATOM 2961 C CA . PHE A 1 384 ? 17.907 -1.188 -5.300 1.00 97.06 384 PHE A CA 1
ATOM 2962 C C . PHE A 1 384 ? 17.180 -0.056 -4.542 1.00 97.06 384 PHE A C 1
ATOM 2964 O O . PHE A 1 384 ? 17.218 1.081 -5.014 1.00 97.06 384 PHE A O 1
ATOM 2971 N N . PRO A 1 385 ? 16.595 -0.296 -3.352 1.00 94.19 385 PRO A N 1
ATOM 2972 C CA . PRO A 1 385 ? 15.876 0.739 -2.609 1.00 94.19 385 PRO A CA 1
ATOM 2973 C C . PRO A 1 385 ? 16.803 1.852 -2.112 1.00 94.19 385 PRO A C 1
ATOM 2975 O O . PRO A 1 385 ? 16.422 3.017 -2.124 1.00 94.19 385 PRO A O 1
ATOM 2978 N N . ALA A 1 386 ? 18.034 1.510 -1.712 1.00 91.12 386 ALA A N 1
ATOM 2979 C CA . ALA A 1 386 ? 19.024 2.494 -1.282 1.00 91.12 386 ALA A CA 1
ATOM 2980 C C . ALA A 1 386 ? 19.445 3.410 -2.441 1.00 91.12 386 ALA A C 1
ATOM 2982 O O . ALA A 1 386 ? 19.509 4.620 -2.264 1.00 91.12 386 ALA A O 1
ATOM 2983 N N . ALA A 1 387 ? 19.647 2.858 -3.643 1.00 96.06 387 ALA A N 1
ATOM 2984 C CA . ALA A 1 387 ? 19.941 3.660 -4.830 1.00 96.06 387 ALA A CA 1
ATOM 2985 C C . ALA A 1 387 ? 18.780 4.610 -5.188 1.00 96.06 387 ALA A C 1
ATOM 2987 O O . ALA A 1 387 ? 19.015 5.770 -5.527 1.00 96.06 387 ALA A O 1
ATOM 2988 N N . LEU A 1 388 ? 17.529 4.142 -5.076 1.00 94.94 388 LEU A N 1
ATOM 2989 C CA . LEU A 1 388 ? 16.348 4.992 -5.263 1.00 94.94 388 LEU A CA 1
ATOM 2990 C C . LEU A 1 388 ? 16.270 6.109 -4.225 1.00 94.94 388 LEU A C 1
ATOM 2992 O O . LEU A 1 388 ? 15.948 7.238 -4.583 1.00 94.94 388 LEU A O 1
ATOM 2996 N N . GLU A 1 389 ? 16.573 5.809 -2.963 1.00 90.25 389 GLU A N 1
ATOM 2997 C CA . GLU A 1 389 ? 16.585 6.813 -1.903 1.00 90.25 389 GLU A CA 1
ATOM 2998 C C . GLU A 1 389 ? 17.673 7.864 -2.121 1.00 90.25 389 GLU A C 1
ATOM 3000 O O . GLU A 1 389 ? 17.391 9.055 -2.053 1.00 90.25 389 GLU A O 1
ATOM 3005 N N . GLU A 1 390 ? 18.897 7.444 -2.452 1.00 90.62 390 GLU A N 1
ATOM 3006 C CA . GLU A 1 390 ? 20.004 8.352 -2.772 1.00 90.62 390 GLU A CA 1
ATOM 3007 C C . GLU A 1 390 ? 19.610 9.329 -3.895 1.00 90.62 390 GLU A C 1
ATOM 3009 O O . GLU A 1 390 ? 19.814 10.539 -3.775 1.00 90.62 390 GLU A O 1
ATOM 3014 N N . ALA A 1 391 ? 18.992 8.822 -4.967 1.00 92.81 391 ALA A N 1
ATOM 3015 C CA . ALA A 1 391 ? 18.541 9.641 -6.087 1.00 92.81 391 ALA A CA 1
ATOM 3016 C C . ALA A 1 391 ? 17.366 10.559 -5.716 1.00 92.81 391 ALA A C 1
ATOM 3018 O O . ALA A 1 391 ? 17.371 11.734 -6.082 1.00 92.81 391 ALA A O 1
ATOM 3019 N N . ALA A 1 392 ? 16.378 10.060 -4.968 1.00 88.38 392 ALA A N 1
ATOM 3020 C CA . ALA A 1 392 ? 15.252 10.864 -4.501 1.00 88.38 392 ALA A CA 1
ATOM 3021 C C . ALA A 1 392 ? 15.719 12.017 -3.599 1.00 88.38 392 ALA A C 1
ATOM 3023 O O . ALA A 1 392 ? 15.283 13.154 -3.784 1.00 88.38 392 ALA A O 1
ATOM 3024 N N . THR A 1 393 ? 16.656 11.754 -2.688 1.00 84.38 393 THR A N 1
ATOM 3025 C CA . THR A 1 393 ? 17.269 12.767 -1.821 1.00 84.38 393 THR A CA 1
ATOM 3026 C C . THR A 1 393 ? 18.091 13.775 -2.618 1.00 84.38 393 THR A C 1
ATOM 3028 O O . THR A 1 393 ? 18.003 14.972 -2.357 1.00 84.38 393 THR A O 1
ATOM 3031 N N . ALA A 1 394 ? 18.849 13.332 -3.626 1.00 86.38 394 ALA A N 1
ATOM 3032 C CA . ALA A 1 394 ? 19.600 14.239 -4.491 1.00 86.38 394 ALA A CA 1
ATOM 3033 C C . ALA A 1 394 ? 18.670 15.198 -5.252 1.00 86.38 394 ALA A C 1
ATOM 3035 O O . ALA A 1 394 ? 18.907 16.406 -5.252 1.00 86.38 394 ALA A O 1
ATOM 3036 N N . ILE A 1 395 ? 17.587 14.684 -5.847 1.00 85.94 395 ILE A N 1
ATOM 3037 C CA . ILE A 1 395 ? 16.583 15.510 -6.538 1.00 85.94 395 ILE A CA 1
ATOM 3038 C C . ILE A 1 395 ? 15.931 16.484 -5.546 1.00 85.94 395 ILE A C 1
ATOM 3040 O O . ILE A 1 395 ? 15.803 17.669 -5.843 1.00 85.94 395 ILE A O 1
ATOM 3044 N N . ALA A 1 396 ? 15.580 16.016 -4.345 1.00 78.94 396 ALA A N 1
ATOM 3045 C CA . ALA A 1 396 ? 15.008 16.858 -3.295 1.00 78.94 396 ALA A CA 1
ATOM 3046 C C . ALA A 1 396 ? 15.949 17.994 -2.849 1.00 78.94 396 ALA A C 1
ATOM 3048 O O . ALA A 1 396 ? 15.491 19.093 -2.533 1.00 78.94 396 ALA A O 1
ATOM 3049 N N . ALA A 1 397 ? 17.262 17.743 -2.864 1.00 77.75 397 ALA A N 1
ATOM 3050 C CA . ALA A 1 397 ? 18.308 18.719 -2.568 1.00 77.75 397 ALA A CA 1
ATOM 3051 C C . ALA A 1 397 ? 18.615 19.680 -3.738 1.00 77.75 397 ALA A C 1
ATOM 3053 O O . ALA A 1 397 ? 19.521 20.508 -3.626 1.00 77.75 397 ALA A O 1
ATOM 3054 N N . GLY A 1 398 ? 17.878 19.584 -4.849 1.00 80.81 398 GLY A N 1
ATOM 3055 C CA . GLY A 1 398 ? 18.009 20.467 -6.007 1.00 80.81 398 GLY A CA 1
ATOM 3056 C C . GLY A 1 398 ? 18.965 19.962 -7.088 1.00 80.81 398 GLY A C 1
ATOM 3057 O O . GLY A 1 398 ? 19.383 20.754 -7.931 1.00 80.81 398 GLY A O 1
ATOM 3058 N N . ALA A 1 399 ? 19.336 18.676 -7.083 1.00 85.31 399 ALA A N 1
ATOM 3059 C CA . ALA A 1 399 ? 20.040 18.094 -8.221 1.00 85.31 399 ALA A CA 1
ATOM 3060 C C . ALA A 1 399 ? 19.160 18.143 -9.479 1.00 85.31 399 ALA A C 1
ATOM 3062 O O . ALA A 1 399 ? 17.954 17.887 -9.428 1.00 85.31 399 ALA A O 1
ATOM 3063 N N . GLU A 1 400 ? 19.782 18.432 -10.621 1.00 86.75 400 GLU A N 1
ATOM 3064 C CA . GLU A 1 400 ? 19.100 18.420 -11.912 1.00 86.75 400 GLU A CA 1
ATOM 3065 C C . GLU A 1 400 ? 18.537 17.023 -12.195 1.00 86.75 400 GLU A C 1
ATOM 3067 O O . GLU A 1 400 ? 19.234 16.014 -12.050 1.00 86.75 400 GLU A O 1
ATOM 3072 N N . ARG A 1 401 ? 17.265 16.967 -12.613 1.00 87.75 401 ARG A N 1
ATOM 3073 C CA . ARG A 1 401 ? 16.518 15.713 -12.813 1.00 87.75 401 ARG A CA 1
ATOM 3074 C C . ARG A 1 401 ? 17.297 14.718 -13.666 1.00 87.75 401 ARG A C 1
ATOM 3076 O O . ARG A 1 401 ? 17.487 13.581 -13.248 1.00 87.75 401 ARG A O 1
ATOM 3083 N N . ASP A 1 402 ? 17.712 15.134 -14.857 1.00 90.88 402 ASP A N 1
ATOM 3084 C CA . ASP A 1 402 ? 18.305 14.222 -15.837 1.00 90.88 402 ASP A CA 1
ATOM 3085 C C . ASP A 1 402 ? 19.666 13.695 -15.361 1.00 90.88 402 ASP A C 1
ATOM 3087 O O . ASP A 1 402 ? 19.970 12.517 -15.546 1.00 90.88 402 ASP A O 1
ATOM 3091 N N . ASP A 1 403 ? 20.443 14.526 -14.660 1.00 92.75 403 ASP A N 1
ATOM 3092 C CA . ASP A 1 403 ? 21.726 14.130 -14.077 1.00 92.75 403 ASP A CA 1
ATOM 3093 C C . ASP A 1 403 ? 21.532 13.136 -12.919 1.00 92.75 403 ASP A C 1
ATOM 3095 O O . ASP A 1 403 ? 22.277 12.156 -12.798 1.00 92.75 403 ASP A O 1
ATOM 3099 N N . ALA A 1 404 ? 20.508 13.341 -12.084 1.00 92.44 404 ALA A N 1
ATOM 3100 C CA . ALA A 1 404 ? 20.158 12.426 -11.000 1.00 92.44 404 ALA A CA 1
ATOM 3101 C C . ALA A 1 404 ? 19.650 11.073 -11.527 1.00 92.44 404 ALA A C 1
ATOM 3103 O O . ALA A 1 404 ? 20.079 10.025 -11.041 1.00 92.44 404 ALA A O 1
ATOM 3104 N N . LEU A 1 405 ? 18.795 11.079 -12.558 1.00 95.19 405 LEU A N 1
ATOM 3105 C CA . LEU A 1 405 ? 18.328 9.858 -13.222 1.00 95.19 405 LEU A CA 1
ATOM 3106 C C . LEU A 1 405 ? 19.489 9.110 -13.894 1.00 95.19 405 LEU A C 1
ATOM 3108 O O . LEU A 1 405 ? 19.624 7.903 -13.702 1.00 95.19 405 LEU A O 1
ATOM 3112 N N . ALA A 1 406 ? 20.381 9.809 -14.601 1.00 97.00 406 ALA A N 1
ATOM 3113 C CA . ALA A 1 406 ? 21.562 9.198 -15.214 1.00 97.00 406 ALA A CA 1
ATOM 3114 C C . ALA A 1 406 ? 22.507 8.583 -14.165 1.00 97.00 406 ALA A C 1
ATOM 3116 O O . ALA A 1 406 ? 23.025 7.477 -14.354 1.00 97.00 406 ALA A O 1
ATOM 3117 N N . SER A 1 407 ? 22.693 9.269 -13.034 1.00 97.00 407 SER A N 1
ATOM 3118 C CA . SER A 1 407 ? 23.496 8.779 -11.908 1.00 97.00 407 SER A CA 1
ATOM 3119 C C . SER A 1 407 ? 22.880 7.533 -11.270 1.00 97.00 407 SER A C 1
ATOM 3121 O O . SER A 1 407 ? 23.594 6.563 -10.999 1.00 97.00 407 SER A O 1
ATOM 3123 N N . LEU A 1 408 ? 21.554 7.518 -11.097 1.00 97.94 408 LEU A N 1
ATOM 3124 C CA . LEU A 1 408 ? 20.813 6.351 -10.630 1.00 97.94 408 LEU A CA 1
ATOM 3125 C C . LEU A 1 408 ? 21.002 5.163 -11.575 1.00 97.94 408 LEU A C 1
ATOM 3127 O O . LEU A 1 408 ? 21.363 4.079 -11.122 1.00 97.94 408 LEU A O 1
ATOM 3131 N N . GLU A 1 409 ? 20.813 5.342 -12.884 1.00 98.31 409 GLU A N 1
ATOM 3132 C CA . GLU A 1 409 ? 21.003 4.239 -13.826 1.00 98.31 409 GLU A CA 1
ATOM 3133 C C . GLU A 1 409 ? 22.429 3.680 -13.794 1.00 98.31 409 GLU A C 1
ATOM 3135 O O . GLU A 1 409 ? 22.623 2.463 -13.841 1.00 98.31 409 GLU A O 1
ATOM 3140 N N . ALA A 1 410 ? 23.438 4.555 -13.731 1.00 98.00 410 ALA A N 1
ATOM 3141 C CA . ALA A 1 410 ? 24.835 4.146 -13.652 1.00 98.00 410 ALA A CA 1
ATOM 3142 C C . ALA A 1 410 ? 25.105 3.335 -12.377 1.00 98.00 410 ALA A C 1
ATOM 3144 O O . ALA A 1 410 ? 25.744 2.281 -12.440 1.00 98.00 410 ALA A O 1
ATOM 3145 N N . ARG A 1 411 ? 24.562 3.781 -11.237 1.00 97.62 411 ARG A N 1
ATOM 3146 C CA . ARG A 1 411 ? 24.661 3.072 -9.959 1.00 97.62 411 ARG A CA 1
ATOM 3147 C C . ARG A 1 411 ? 23.992 1.700 -10.015 1.00 97.62 411 ARG A C 1
ATOM 3149 O O . ARG A 1 411 ? 24.624 0.713 -9.647 1.00 97.62 411 ARG A O 1
ATOM 3156 N N . LEU A 1 412 ? 22.763 1.617 -10.526 1.00 98.19 412 LEU A N 1
ATOM 3157 C CA . LEU A 1 412 ? 22.037 0.351 -10.669 1.00 98.19 412 LEU A CA 1
ATOM 3158 C C . LEU A 1 412 ? 22.825 -0.647 -11.527 1.00 98.19 412 LEU A C 1
ATOM 3160 O O . LEU A 1 412 ? 23.028 -1.789 -11.113 1.00 98.19 412 LEU A O 1
ATOM 3164 N N . ARG A 1 413 ? 23.360 -0.203 -12.674 1.00 98.12 413 ARG A N 1
ATOM 3165 C CA . ARG A 1 413 ? 24.205 -1.048 -13.535 1.00 98.12 413 ARG A CA 1
ATOM 3166 C C . ARG A 1 413 ? 25.465 -1.527 -12.811 1.00 98.12 413 ARG A C 1
ATOM 3168 O O . ARG A 1 413 ? 25.810 -2.701 -12.930 1.00 98.12 413 ARG A O 1
ATOM 3175 N N . ALA A 1 414 ? 26.126 -0.657 -12.044 1.00 97.50 414 ALA A N 1
ATOM 3176 C CA . ALA A 1 414 ? 27.301 -1.022 -11.248 1.00 97.50 414 ALA A CA 1
ATOM 3177 C C . ALA A 1 414 ? 26.978 -2.057 -10.153 1.00 97.50 414 ALA A C 1
ATOM 3179 O O . ALA A 1 414 ? 27.802 -2.922 -9.861 1.00 97.50 414 ALA A O 1
ATOM 3180 N N . ASP A 1 415 ? 25.762 -2.022 -9.605 1.00 96.62 415 ASP A N 1
ATOM 3181 C CA . ASP A 1 415 ? 25.254 -3.004 -8.643 1.00 96.62 415 ASP A CA 1
ATOM 3182 C C . ASP A 1 415 ? 24.754 -4.311 -9.292 1.00 96.62 415 ASP A C 1
ATOM 3184 O O . ASP A 1 415 ? 24.257 -5.200 -8.598 1.00 96.62 415 ASP A O 1
ATOM 3188 N N . GLY A 1 416 ? 24.911 -4.474 -10.611 1.00 97.00 416 GLY A N 1
ATOM 3189 C CA . GLY A 1 416 ? 24.460 -5.659 -11.345 1.00 97.00 416 GLY A CA 1
ATOM 3190 C C . GLY A 1 416 ? 22.940 -5.721 -11.524 1.00 97.00 416 GLY A C 1
ATOM 3191 O O . GLY A 1 416 ? 22.386 -6.811 -11.676 1.00 97.00 416 GLY A O 1
ATOM 3192 N N . LEU A 1 417 ? 22.274 -4.565 -11.482 1.00 97.88 417 LEU A N 1
ATOM 3193 C CA . LEU A 1 417 ? 20.843 -4.390 -11.707 1.00 97.88 417 LEU A CA 1
ATOM 3194 C C . LEU A 1 417 ? 20.655 -3.670 -13.045 1.00 97.88 417 LEU A C 1
ATOM 3196 O O . LEU A 1 417 ? 20.959 -2.488 -13.168 1.00 97.88 417 LEU A O 1
ATOM 3200 N N . ALA A 1 418 ? 20.173 -4.369 -14.070 1.00 97.81 418 ALA A N 1
ATOM 3201 C CA . ALA A 1 418 ? 19.974 -3.782 -15.394 1.00 97.81 418 ALA A CA 1
ATOM 3202 C C . ALA A 1 418 ? 18.650 -2.992 -15.431 1.00 97.81 418 ALA A C 1
ATOM 3204 O O . ALA A 1 418 ? 17.600 -3.627 -15.323 1.00 97.81 418 ALA A O 1
ATOM 3205 N N . PRO A 1 419 ? 18.646 -1.652 -15.574 1.00 97.56 419 PRO A N 1
ATOM 3206 C CA . PRO A 1 419 ? 17.403 -0.882 -15.597 1.00 97.56 419 PRO A CA 1
ATOM 3207 C C . PRO A 1 419 ? 16.634 -1.107 -16.903 1.00 97.56 419 PRO A C 1
ATOM 3209 O O . PRO A 1 419 ? 17.212 -0.984 -17.981 1.00 97.56 419 PRO A O 1
ATOM 3212 N N . ASP A 1 420 ? 15.336 -1.397 -16.797 1.00 96.50 420 ASP A N 1
ATOM 3213 C CA . ASP A 1 420 ? 14.392 -1.319 -17.921 1.00 96.50 420 ASP A CA 1
ATOM 3214 C C . ASP A 1 420 ? 13.939 0.139 -18.117 1.00 96.50 420 ASP A C 1
ATOM 3216 O O . ASP A 1 420 ? 13.798 0.599 -19.247 1.00 96.50 420 ASP A O 1
ATOM 3220 N N . TYR A 1 421 ? 13.728 0.866 -17.014 1.00 96.31 421 TYR A N 1
ATOM 3221 C CA . TYR A 1 421 ? 13.519 2.313 -16.992 1.00 96.31 421 TYR A CA 1
ATOM 3222 C C . TYR A 1 421 ? 13.822 2.879 -15.598 1.00 96.31 421 TYR A C 1
ATOM 3224 O O . TYR A 1 421 ? 13.672 2.181 -14.589 1.00 96.31 421 TYR A O 1
ATOM 3232 N N . VAL A 1 422 ? 14.163 4.166 -15.550 1.00 96.88 422 VAL A N 1
ATOM 3233 C CA . VAL A 1 422 ? 14.061 5.028 -14.365 1.00 96.88 422 VAL A CA 1
ATOM 3234 C C . VAL A 1 422 ? 13.391 6.328 -14.794 1.00 96.88 422 VAL A C 1
ATOM 3236 O O . VAL A 1 422 ? 13.685 6.836 -15.874 1.00 96.88 422 VAL A O 1
ATOM 3239 N N . ASP A 1 423 ? 12.459 6.851 -14.006 1.00 95.06 423 ASP A N 1
ATOM 3240 C CA . ASP A 1 423 ? 11.774 8.090 -14.373 1.00 95.06 423 ASP A CA 1
ATOM 3241 C C . ASP A 1 423 ? 11.167 8.810 -13.166 1.00 95.06 423 ASP A C 1
ATOM 3243 O O . ASP A 1 423 ? 10.929 8.210 -12.120 1.00 95.06 423 ASP A O 1
ATOM 3247 N N . LEU A 1 424 ? 10.879 10.098 -13.334 1.00 92.75 424 LEU A N 1
ATOM 3248 C CA . LEU A 1 424 ? 10.203 10.937 -12.353 1.00 92.75 424 LEU A CA 1
ATOM 3249 C C . LEU A 1 424 ? 8.802 11.313 -12.856 1.00 92.75 424 LEU A C 1
ATOM 3251 O O . LEU A 1 424 ? 8.642 12.056 -13.835 1.00 92.75 424 LEU A O 1
ATOM 3255 N N . VAL A 1 425 ? 7.781 10.815 -12.161 1.00 91.56 425 VAL A N 1
ATOM 3256 C CA . VAL A 1 425 ? 6.367 10.962 -12.530 1.00 91.56 425 VAL A CA 1
ATOM 3257 C C . VAL A 1 425 ? 5.561 11.572 -11.392 1.00 91.56 425 VAL A C 1
ATOM 3259 O O . VAL A 1 425 ? 5.927 11.471 -10.225 1.00 91.56 425 VAL A O 1
ATOM 3262 N N . HIS A 1 426 ? 4.438 12.203 -11.711 1.00 88.62 426 HIS A N 1
ATOM 3263 C CA . HIS A 1 426 ? 3.514 12.651 -10.676 1.00 88.62 426 HIS A CA 1
ATOM 3264 C C . HIS A 1 426 ? 2.771 11.429 -10.103 1.00 88.62 426 HIS A C 1
ATOM 3266 O O . HIS A 1 426 ? 2.224 10.645 -10.882 1.00 88.62 426 HIS A O 1
ATOM 3272 N N . PRO A 1 427 ? 2.672 11.261 -8.772 1.00 85.94 427 PRO A N 1
ATOM 3273 C CA . PRO A 1 427 ? 2.204 10.021 -8.148 1.00 85.94 427 PRO A CA 1
ATOM 3274 C C . PRO A 1 427 ? 0.756 9.647 -8.485 1.00 85.94 427 PRO A C 1
ATOM 3276 O O . PRO A 1 427 ? 0.423 8.468 -8.523 1.00 85.94 427 PRO A O 1
ATOM 3279 N N . GLU A 1 428 ? -0.115 10.631 -8.728 1.00 84.56 428 GLU A N 1
ATOM 3280 C CA . GLU A 1 428 ? -1.529 10.365 -9.041 1.00 84.56 428 GLU A CA 1
ATOM 3281 C C . GLU A 1 428 ? -1.818 10.225 -10.543 1.00 84.56 428 GLU A C 1
ATOM 3283 O O . GLU A 1 428 ? -2.417 9.235 -10.954 1.00 84.56 428 GLU A O 1
ATOM 3288 N N . ARG A 1 429 ? -1.375 11.182 -11.373 1.00 86.00 429 ARG A N 1
ATOM 3289 C CA . ARG A 1 429 ? -1.585 11.161 -12.836 1.00 86.00 429 ARG A CA 1
ATOM 3290 C C . ARG A 1 429 ? -0.616 10.250 -13.599 1.00 86.00 429 ARG A C 1
ATOM 3292 O O . ARG A 1 429 ? -0.895 9.912 -14.742 1.00 86.00 429 ARG A O 1
ATOM 3299 N N . PHE A 1 430 ? 0.517 9.884 -12.994 1.00 91.25 430 PHE A N 1
ATOM 3300 C CA . PHE A 1 430 ? 1.597 9.090 -13.600 1.00 91.25 430 PHE A CA 1
ATOM 3301 C C . PHE A 1 430 ? 2.106 9.666 -14.937 1.00 91.25 430 PHE A C 1
ATOM 3303 O O . PHE A 1 430 ? 2.486 8.960 -15.862 1.00 91.25 430 PHE A O 1
ATOM 3310 N N . LEU A 1 431 ? 2.100 10.993 -15.033 1.00 87.06 431 LEU A N 1
ATOM 3311 C CA . LEU A 1 431 ? 2.619 11.760 -16.163 1.00 87.06 431 LEU A CA 1
ATOM 3312 C C . LEU A 1 431 ? 3.915 12.472 -15.740 1.00 87.06 431 LEU A C 1
ATOM 3314 O O . LEU A 1 431 ? 4.117 12.670 -14.536 1.00 87.06 431 LEU A O 1
ATOM 3318 N N . PRO A 1 432 ? 4.768 12.905 -16.688 1.00 84.88 432 PRO A N 1
ATOM 3319 C CA . PRO A 1 432 ? 5.993 13.631 -16.366 1.00 84.88 432 PRO A CA 1
ATOM 3320 C C . PRO A 1 432 ? 5.730 14.830 -15.445 1.00 84.88 432 PRO A C 1
ATOM 3322 O O . PRO A 1 432 ? 4.812 15.625 -15.687 1.00 84.88 432 PRO A O 1
ATOM 3325 N N . VAL A 1 433 ? 6.519 14.944 -14.374 1.00 79.88 433 VAL A N 1
ATOM 3326 C CA . VAL A 1 433 ? 6.464 16.086 -13.445 1.00 79.88 433 VAL A CA 1
ATOM 3327 C C . VAL A 1 433 ? 6.978 17.337 -14.157 1.00 79.88 433 VAL A C 1
ATOM 3329 O O . VAL A 1 433 ? 8.047 17.295 -14.771 1.00 79.88 433 VAL A O 1
ATOM 3332 N N . ALA A 1 434 ? 6.211 18.429 -14.110 1.00 66.38 434 ALA A N 1
ATOM 3333 C CA . ALA A 1 434 ? 6.662 19.723 -14.615 1.00 66.38 434 ALA A CA 1
ATOM 3334 C C . ALA A 1 434 ? 7.670 20.345 -13.630 1.00 66.38 434 ALA A C 1
ATOM 3336 O O . ALA A 1 434 ? 7.568 20.085 -12.433 1.00 66.38 434 ALA A O 1
ATOM 3337 N N . PRO A 1 435 ? 8.611 21.191 -14.082 1.00 55.59 435 PRO A N 1
ATOM 3338 C CA . PRO A 1 435 ? 9.533 21.895 -13.193 1.00 55.59 435 PRO A CA 1
ATOM 3339 C C . PRO A 1 435 ? 8.796 22.905 -12.294 1.00 55.59 435 PRO A C 1
ATOM 3341 O O . PRO A 1 435 ? 8.652 24.081 -12.621 1.00 55.59 435 PRO A O 1
ATOM 3344 N N . SER A 1 436 ? 8.264 22.424 -11.172 1.00 54.22 436 SER A N 1
ATOM 3345 C CA . SER A 1 436 ? 7.472 23.171 -10.189 1.00 54.22 436 SER A CA 1
ATOM 3346 C C . SER A 1 436 ? 7.299 22.341 -8.908 1.00 54.22 436 SER A C 1
ATOM 3348 O O . SER A 1 436 ? 7.755 21.206 -8.858 1.00 54.22 436 SER A O 1
ATOM 3350 N N . SER A 1 437 ? 6.647 22.912 -7.892 1.00 59.03 437 SER A N 1
ATOM 3351 C CA . SER A 1 437 ? 6.311 22.303 -6.594 1.00 59.03 437 SER A CA 1
ATOM 3352 C C . SER A 1 437 ? 5.195 21.242 -6.672 1.00 59.03 437 SER A C 1
ATOM 3354 O O . SER A 1 437 ? 4.237 21.291 -5.893 1.00 59.03 437 SER A O 1
ATOM 3356 N N . GLU A 1 438 ? 5.251 20.355 -7.665 1.00 68.31 438 GLU A N 1
ATOM 3357 C CA . GLU A 1 438 ? 4.325 19.231 -7.778 1.00 68.31 438 GLU A CA 1
ATOM 3358 C C . GLU A 1 438 ? 4.893 17.962 -7.126 1.00 68.31 438 GLU A C 1
ATOM 3360 O O . GLU A 1 438 ? 6.035 17.594 -7.411 1.00 68.31 438 GLU A O 1
ATOM 3365 N N . PRO A 1 439 ? 4.073 17.197 -6.371 1.00 77.00 439 PRO A N 1
ATOM 3366 C CA . PRO A 1 439 ? 4.489 15.913 -5.827 1.00 77.00 439 PRO A CA 1
ATOM 3367 C C . PRO A 1 439 ? 5.131 15.032 -6.898 1.00 77.00 439 PRO A C 1
ATOM 3369 O O . PRO A 1 439 ? 4.572 14.828 -7.980 1.00 77.00 439 PRO A O 1
ATOM 3372 N N . ALA A 1 440 ? 6.283 14.463 -6.567 1.00 85.75 440 ALA A N 1
ATOM 3373 C CA . ALA A 1 440 ? 7.064 13.669 -7.494 1.00 85.75 440 ALA A CA 1
ATOM 3374 C C . ALA A 1 440 ? 7.344 12.272 -6.927 1.00 85.75 440 ALA A C 1
ATOM 3376 O O . ALA A 1 440 ? 7.580 12.080 -5.732 1.00 85.75 440 ALA A O 1
ATOM 3377 N N . LEU A 1 441 ? 7.288 11.283 -7.812 1.00 90.31 441 LEU A N 1
ATOM 3378 C CA . LEU A 1 441 ? 7.531 9.878 -7.537 1.00 90.31 441 LEU A CA 1
ATOM 3379 C C . LEU A 1 441 ? 8.605 9.383 -8.502 1.00 90.31 441 LEU A C 1
ATOM 3381 O O . LEU A 1 441 ? 8.396 9.339 -9.714 1.00 90.31 441 LEU A O 1
ATOM 3385 N N . LEU A 1 442 ? 9.755 9.016 -7.954 1.00 94.19 442 LEU A N 1
ATOM 3386 C CA . LEU A 1 442 ? 10.806 8.322 -8.675 1.00 94.19 442 LEU A CA 1
ATOM 3387 C C . LEU A 1 442 ? 10.382 6.861 -8.834 1.00 94.19 442 LEU A C 1
ATOM 3389 O O . LEU A 1 442 ? 10.150 6.170 -7.846 1.00 94.19 442 LEU A O 1
ATOM 3393 N N . VAL A 1 443 ? 10.257 6.390 -10.068 1.00 96.38 443 VAL A N 1
ATOM 3394 C CA . VAL A 1 443 ? 9.850 5.021 -10.398 1.00 96.38 443 VAL A CA 1
ATOM 3395 C C . VAL A 1 443 ? 10.967 4.324 -11.154 1.00 96.38 443 VAL A C 1
ATOM 3397 O O . VAL A 1 443 ? 11.612 4.924 -12.012 1.00 96.38 443 VAL A O 1
ATOM 3400 N N . ALA A 1 444 ? 11.183 3.043 -10.872 1.00 97.75 444 ALA A N 1
ATOM 3401 C CA . ALA A 1 444 ? 12.162 2.256 -11.603 1.00 97.75 444 ALA A CA 1
ATOM 3402 C C . ALA A 1 444 ? 11.749 0.790 -11.710 1.00 97.75 444 ALA A C 1
ATOM 3404 O O . ALA A 1 444 ? 11.125 0.223 -10.809 1.00 97.75 444 ALA A O 1
ATOM 3405 N N . ALA A 1 445 ? 12.167 0.166 -12.805 1.00 97.88 445 ALA A N 1
ATOM 3406 C CA . ALA A 1 445 ? 12.152 -1.278 -12.957 1.00 97.88 445 ALA A CA 1
ATOM 3407 C C . ALA A 1 445 ? 13.539 -1.761 -13.372 1.00 97.88 445 ALA A C 1
ATOM 3409 O O . ALA A 1 445 ? 14.180 -1.170 -14.241 1.00 97.88 445 ALA A O 1
ATOM 3410 N N . VAL A 1 446 ? 13.998 -2.848 -12.758 1.00 97.62 446 VAL A N 1
ATOM 3411 C CA . VAL A 1 446 ? 15.323 -3.429 -12.987 1.00 97.62 446 VAL A CA 1
ATOM 3412 C C . VAL A 1 446 ? 15.235 -4.937 -13.180 1.00 97.62 446 VAL A C 1
ATOM 3414 O O . VAL A 1 446 ? 14.299 -5.592 -12.718 1.00 97.62 446 VAL A O 1
ATOM 3417 N N . ARG A 1 447 ? 16.238 -5.514 -13.835 1.00 97.06 447 ARG A N 1
ATOM 3418 C CA . ARG A 1 447 ? 16.429 -6.958 -13.967 1.00 97.06 447 ARG A CA 1
ATOM 3419 C C . ARG A 1 447 ? 17.684 -7.393 -13.232 1.00 97.06 447 ARG A C 1
ATOM 3421 O O . ARG A 1 447 ? 18.743 -6.791 -13.390 1.00 97.06 447 ARG A O 1
ATOM 3428 N N . VAL A 1 448 ? 17.564 -8.486 -12.492 1.00 96.88 448 VAL A N 1
ATOM 3429 C CA . VAL A 1 448 ? 18.680 -9.193 -11.865 1.00 96.88 448 VAL A CA 1
ATOM 3430 C C . VAL A 1 448 ? 18.523 -10.676 -12.180 1.00 96.88 448 VAL A C 1
ATOM 3432 O O . VAL A 1 448 ? 17.500 -11.279 -11.871 1.00 96.88 448 VAL A O 1
ATOM 3435 N N . ASP A 1 449 ? 19.486 -11.234 -12.909 1.00 93.50 449 ASP A N 1
ATOM 3436 C CA . ASP A 1 449 ? 19.516 -12.643 -13.331 1.00 93.50 449 ASP A CA 1
ATOM 3437 C C . ASP A 1 449 ? 18.195 -13.136 -13.956 1.00 93.50 449 ASP A C 1
ATOM 3439 O O . ASP A 1 449 ? 17.707 -14.235 -13.705 1.00 93.50 449 ASP A O 1
ATOM 3443 N N . GLY A 1 450 ? 17.579 -12.283 -14.781 1.00 89.38 450 GLY A N 1
ATOM 3444 C CA . GLY A 1 450 ? 16.316 -12.568 -15.470 1.00 89.38 450 GLY A CA 1
ATOM 3445 C C . GLY A 1 450 ? 15.048 -12.322 -14.642 1.00 89.38 450 GLY A C 1
ATOM 3446 O O . GLY A 1 450 ? 13.957 -12.300 -15.213 1.00 89.38 450 GLY A O 1
ATOM 3447 N N . VAL A 1 451 ? 15.163 -12.064 -13.337 1.00 92.88 451 VAL A N 1
ATOM 3448 C CA . VAL A 1 451 ? 14.043 -11.654 -12.480 1.00 92.88 451 VAL A CA 1
ATOM 3449 C C . VAL A 1 451 ? 13.850 -10.147 -12.592 1.00 92.88 451 VAL A C 1
ATOM 3451 O O . VAL A 1 451 ? 14.776 -9.370 -12.364 1.00 92.88 451 VAL A O 1
ATOM 3454 N N . ARG A 1 452 ? 12.632 -9.726 -12.941 1.00 94.50 452 ARG A N 1
ATOM 3455 C CA . ARG A 1 452 ? 12.268 -8.313 -13.059 1.00 94.50 452 ARG A CA 1
ATOM 3456 C C . ARG A 1 452 ? 11.641 -7.807 -11.764 1.00 94.50 452 ARG A C 1
ATOM 3458 O O . ARG A 1 452 ? 10.648 -8.363 -11.290 1.00 94.50 452 ARG A O 1
ATOM 3465 N N . LEU A 1 453 ? 12.224 -6.751 -11.219 1.00 96.38 453 LEU A N 1
ATOM 3466 C CA . LEU A 1 453 ? 11.827 -6.085 -9.988 1.00 96.38 453 LEU A CA 1
ATOM 3467 C C . LEU A 1 453 ? 11.379 -4.665 -10.323 1.00 96.38 453 LEU A C 1
ATOM 3469 O O . LEU A 1 453 ? 11.881 -4.060 -11.266 1.00 96.38 453 LEU A O 1
ATOM 3473 N N . LEU A 1 454 ? 10.440 -4.141 -9.548 1.00 96.75 454 LEU A N 1
ATOM 3474 C CA . LEU A 1 454 ? 9.991 -2.759 -9.651 1.00 96.75 454 LEU A CA 1
ATOM 3475 C C . LEU A 1 454 ? 9.870 -2.184 -8.251 1.00 96.75 454 LEU A C 1
ATOM 3477 O O . LEU A 1 454 ? 9.529 -2.913 -7.313 1.00 96.75 454 LEU A O 1
ATOM 3481 N N . ASP A 1 455 ? 10.172 -0.902 -8.135 1.00 97.12 455 ASP A N 1
ATOM 3482 C CA . ASP A 1 455 ? 10.074 -0.154 -6.892 1.00 97.12 455 ASP A CA 1
ATOM 3483 C C . ASP A 1 455 ? 9.914 1.343 -7.199 1.00 97.12 455 ASP A C 1
ATOM 3485 O O . ASP A 1 455 ? 10.066 1.787 -8.345 1.00 97.12 455 ASP A O 1
ATOM 3489 N N . ASN A 1 456 ? 9.537 2.119 -6.192 1.00 95.12 456 ASN A N 1
ATOM 3490 C CA . ASN A 1 456 ? 9.352 3.555 -6.317 1.00 95.12 456 ASN A CA 1
ATOM 3491 C C . ASN A 1 456 ? 9.604 4.292 -5.004 1.00 95.12 456 ASN A C 1
ATOM 3493 O O . ASN A 1 456 ? 9.463 3.738 -3.914 1.00 95.12 456 ASN A O 1
ATOM 3497 N N . ARG A 1 457 ? 9.956 5.573 -5.119 1.00 90.94 457 ARG A N 1
ATOM 3498 C CA . ARG A 1 457 ? 10.256 6.435 -3.984 1.00 90.94 457 ARG A CA 1
ATOM 3499 C C . ARG A 1 457 ? 9.706 7.838 -4.184 1.00 90.94 457 ARG A C 1
ATOM 3501 O O . ARG A 1 457 ? 9.890 8.442 -5.235 1.00 90.94 457 ARG A O 1
ATOM 3508 N N . PHE A 1 458 ? 9.015 8.360 -3.175 1.00 86.50 458 PHE A N 1
ATOM 3509 C CA . PHE A 1 458 ? 8.580 9.754 -3.186 1.00 86.50 458 PHE A CA 1
ATOM 3510 C C . PHE A 1 458 ? 9.790 10.678 -3.082 1.00 86.50 458 PHE A C 1
ATOM 3512 O O . PHE A 1 458 ? 10.686 10.434 -2.278 1.00 86.50 458 PHE A O 1
ATOM 3519 N N . VAL A 1 459 ? 9.788 11.746 -3.871 1.00 83.31 459 VAL A N 1
ATOM 3520 C CA . VAL A 1 459 ? 10.780 12.818 -3.791 1.00 83.31 459 VAL A CA 1
ATOM 3521 C C . VAL A 1 459 ? 10.196 13.942 -2.940 1.00 83.31 459 VAL A C 1
ATOM 3523 O O . VAL A 1 459 ? 9.056 14.365 -3.154 1.00 83.31 459 VAL A O 1
ATOM 3526 N N . ALA A 1 460 ? 10.952 14.438 -1.959 1.00 64.81 460 ALA A N 1
ATOM 3527 C CA . ALA A 1 460 ? 10.570 15.673 -1.288 1.00 64.81 460 ALA A CA 1
ATOM 3528 C C . ALA A 1 460 ? 10.771 16.852 -2.233 1.00 64.81 460 ALA A C 1
ATOM 3530 O O . ALA A 1 460 ? 11.895 17.215 -2.546 1.00 64.81 460 ALA A O 1
ATOM 3531 N N . ASP A 1 461 ? 9.689 17.482 -2.672 1.00 53.56 461 ASP A N 1
ATOM 3532 C CA . ASP A 1 461 ? 9.785 18.756 -3.369 1.00 53.56 461 ASP A CA 1
ATOM 3533 C C . ASP A 1 461 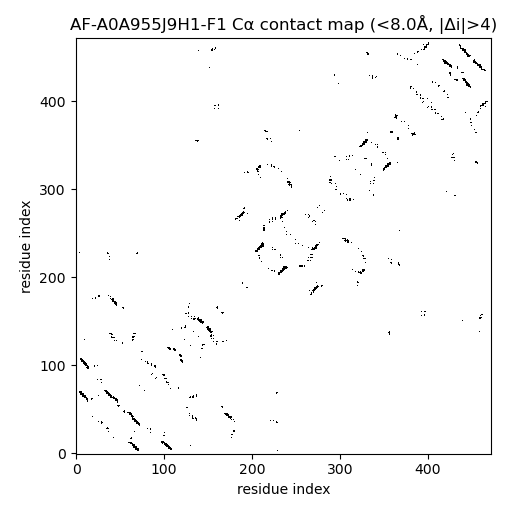? 10.497 19.780 -2.503 1.00 53.56 461 ASP A C 1
ATOM 3535 O O . ASP A 1 461 ? 10.045 20.021 -1.391 1.00 53.56 461 ASP A O 1
ATOM 3539 N N . GLY A 1 462 ? 11.552 20.420 -3.000 1.00 41.06 462 GLY A N 1
ATOM 3540 C CA . GLY A 1 462 ? 12.341 21.371 -2.222 1.00 41.06 462 GLY A CA 1
ATOM 3541 C C . GLY A 1 462 ? 13.231 22.315 -3.020 1.00 41.06 462 GLY A C 1
ATOM 3542 O O . GLY A 1 462 ? 13.945 23.087 -2.400 1.00 41.06 462 GLY A O 1
ATOM 3543 N N . THR A 1 463 ? 13.223 22.311 -4.354 1.00 33.00 463 THR A N 1
ATOM 3544 C CA . THR A 1 463 ? 13.731 23.417 -5.190 1.00 33.00 463 THR A CA 1
ATOM 3545 C C . THR A 1 463 ? 13.357 23.168 -6.649 1.00 33.00 463 THR A C 1
ATOM 3547 O O . THR A 1 463 ? 13.125 22.035 -7.054 1.00 33.00 463 THR A O 1
ATOM 3550 N N . ARG A 1 464 ? 13.244 24.245 -7.435 1.00 37.88 464 ARG A N 1
ATOM 3551 C CA . ARG A 1 464 ? 12.942 24.213 -8.874 1.00 37.88 464 ARG A CA 1
ATOM 3552 C C . ARG A 1 464 ? 13.811 23.159 -9.570 1.00 37.88 464 ARG A C 1
ATOM 3554 O O . ARG A 1 464 ? 15.020 23.345 -9.624 1.00 37.88 464 ARG A O 1
ATOM 3561 N N . VAL A 1 465 ? 13.204 22.124 -10.148 1.00 37.56 465 VAL A N 1
ATOM 3562 C CA . VAL A 1 465 ? 13.877 21.317 -11.173 1.00 37.56 465 VAL A CA 1
ATOM 3563 C C . VAL A 1 465 ? 14.164 22.282 -12.318 1.00 37.56 465 VAL A C 1
ATOM 3565 O O . VAL A 1 465 ? 13.223 22.728 -12.973 1.00 37.56 465 VAL A O 1
ATOM 3568 N N . ALA A 1 466 ? 15.407 22.714 -12.533 1.00 35.38 466 ALA A N 1
ATOM 3569 C CA . ALA A 1 466 ? 15.689 23.375 -13.794 1.00 35.38 466 ALA A CA 1
ATOM 3570 C C . ALA A 1 466 ? 15.649 22.292 -14.882 1.00 35.38 466 ALA A C 1
ATOM 3572 O O . ALA A 1 466 ? 15.961 21.124 -14.668 1.00 35.38 466 ALA A O 1
ATOM 3573 N N . VAL A 1 467 ? 15.127 22.654 -16.044 1.00 38.69 467 VAL A N 1
ATOM 3574 C CA . VAL A 1 467 ? 15.219 21.832 -17.247 1.00 38.69 467 VAL A CA 1
ATOM 3575 C C . VAL A 1 467 ? 15.988 22.695 -18.225 1.00 38.69 467 VAL A C 1
ATOM 3577 O O . VAL A 1 467 ? 15.649 23.871 -18.402 1.00 38.69 467 VAL A O 1
ATOM 3580 N N . ARG A 1 468 ? 17.034 22.155 -18.857 1.00 34.97 468 ARG A N 1
ATOM 3581 C CA . ARG A 1 468 ? 17.696 22.863 -19.956 1.00 34.97 468 ARG A CA 1
ATOM 3582 C C . ARG A 1 468 ? 16.653 23.159 -21.028 1.00 34.97 468 ARG A C 1
ATOM 3584 O O . ARG A 1 468 ? 16.133 22.248 -21.664 1.00 34.97 468 ARG A O 1
ATOM 3591 N N . GLY A 1 469 ? 16.364 24.442 -21.237 1.00 31.23 469 GLY A N 1
ATOM 3592 C CA . GLY A 1 469 ? 15.623 24.888 -22.406 1.00 31.23 469 GLY A CA 1
ATOM 3593 C C . GLY A 1 469 ? 16.373 24.438 -23.655 1.00 31.23 469 GLY A C 1
ATOM 3594 O O . GLY A 1 469 ? 17.465 24.932 -23.933 1.00 31.23 469 GLY A O 1
ATOM 3595 N N . GLY A 1 470 ? 15.809 23.472 -24.376 1.00 29.08 470 GLY A N 1
ATOM 3596 C CA . GLY A 1 470 ? 16.264 23.127 -25.713 1.00 29.08 470 GLY A CA 1
ATOM 3597 C C . GLY A 1 470 ? 16.073 24.341 -26.614 1.00 29.08 470 GLY A C 1
ATOM 3598 O O . GLY A 1 470 ? 14.955 24.833 -26.768 1.00 29.08 470 GLY A O 1
ATOM 3599 N N . SER A 1 471 ? 17.166 24.856 -27.171 1.00 28.25 471 SER A N 1
ATOM 3600 C CA . SER A 1 471 ? 17.100 25.782 -28.297 1.00 28.25 471 SER A CA 1
ATOM 3601 C C . SER A 1 471 ? 16.461 25.062 -29.483 1.00 28.25 471 SER A C 1
ATOM 3603 O O . SER A 1 471 ? 16.855 23.933 -29.784 1.00 28.25 471 SER A O 1
ATOM 3605 N N . ALA A 1 472 ? 15.482 25.735 -30.087 1.00 31.77 472 ALA A N 1
ATOM 3606 C CA . ALA A 1 472 ? 14.727 25.331 -31.270 1.00 31.77 472 ALA A CA 1
ATOM 3607 C C . ALA A 1 472 ? 15.586 24.894 -32.465 1.00 31.77 472 ALA A C 1
ATOM 3609 O O . ALA A 1 472 ? 16.731 25.395 -32.589 1.00 31.77 472 ALA A O 1
#

Solvent-accessible surface area (backbone atoms only — not comparable to full-atom values): 25473 Å² total; per-residue (Å²): 131,85,71,68,41,48,33,33,34,38,39,36,18,54,52,101,56,30,66,62,46,52,34,53,48,52,55,52,52,39,68,37,80,72,28,22,56,33,44,64,20,47,32,26,35,30,53,41,58,43,98,84,47,43,71,40,86,92,42,66,61,31,38,25,27,26,34,34,33,24,23,64,60,54,74,67,59,45,48,54,51,42,53,50,52,27,46,75,60,64,42,70,96,74,75,96,63,79,45,58,41,41,71,42,73,38,35,44,71,88,48,61,64,57,94,92,43,61,27,52,36,82,69,55,77,53,34,48,74,50,28,53,26,33,26,60,57,44,35,73,45,77,37,75,36,79,97,79,42,74,35,32,26,36,25,50,30,46,45,44,37,72,76,37,59,70,62,57,57,63,59,49,76,48,74,69,62,78,73,85,71,38,91,66,74,69,48,81,29,54,43,69,65,50,43,46,55,54,54,72,70,55,85,78,44,28,13,34,35,80,40,50,52,37,66,50,72,49,54,43,52,44,37,33,28,27,36,26,72,25,77,36,15,41,34,34,41,44,75,61,68,62,43,50,54,91,92,49,61,71,91,70,54,66,81,41,65,69,63,34,51,52,50,43,40,53,33,24,27,33,31,36,42,45,50,51,67,60,72,76,53,42,94,84,70,82,86,75,40,74,72,62,74,77,48,61,41,74,70,20,54,80,35,68,60,24,55,31,23,45,46,34,52,50,51,56,50,44,71,60,60,59,27,50,32,35,42,46,48,46,50,51,40,67,58,49,22,53,51,51,48,50,36,62,79,64,70,48,78,54,42,82,43,82,36,64,62,40,54,46,98,69,47,30,66,63,52,71,69,60,76,77,46,52,75,67,49,45,61,40,50,33,47,51,50,56,48,46,48,56,33,28,51,41,37,22,73,45,39,45,54,70,62,36,53,52,51,38,53,52,50,36,46,75,54,61,27,46,68,81,46,75,48,60,21,19,67,64,81,62,41,78,59,66,72,52,94,57,68,36,24,40,38,39,31,30,33,38,97,87,48,77,47,62,45,67,38,73,28,16,66,68,52,68,43,66,71,86,78,75,79,131

Secondary structure (DSSP, 8-state):
-PPPEEEEEEEEE-SS-HHHHHHHHHHHHHTSTTEEEEEEPPPEEEEPB-TTSSBPTTPPEEEEEEEEEEE-S-HHHHHHHHHHHHHHTT---SSSS--S-EEEEEEETT-SEETTEESSPTTGGG-HHHHHHHHHH-TT-EEE-GGG-EEEHHHHHHHHHHH-GGGGTT-EE-PPPPPPP-----EEE-SHHHHHHHHHT--S-EEEE---S---HHHHHHHHHHHHHSSEEEEE----GGG--TTSSTTT----HHHHHHHHHHTT-SEEE---HHHHS-TT--------GGGGSTHHHHSTTHHHHHHHHHHHHHHHH--SEEEEEGGGHHHHHHHHHHHHHTT-SSEEEEEPPPB-TTSPBP-GGGGG--HHHHHHHTTHHHHHHHHHHHHHTT--HHHHHHHHHHHHHHTT-EEEEEEEE-TTT-SBPPSSS--EEEEEEEEETTEEEEEEEEE---S---------